Protein AF-A0A7W7WAV9-F1 (afdb_monomer)

Nearest PDB structures (foldseek):
  6t1z-assembly1_A  TM=7.928E-01  e=2.813E-09  Lactococcus lactis
  8tgk-assembly1_A  TM=7.728E-01  e=5.572E-06  Homo sapiens
  8wlm-assembly1_A  TM=7.413E-01  e=3.359E-06  Homo sapiens
  8jtc-assembly1_A  TM=5.959E-01  e=1.317E-04  Homo sapiens
  8wll-assembly1_A  TM=6.437E-01  e=3.475E-04  Homo sapiens

Radius of gyration: 28.1 Å; Cα contacts (8 Å, |Δi|>4): 725; chains: 1; bounding box: 72×77×79 Å

Foldseek 3Di:
DVVVVVVVVVVVVVVVVCVVPVDPPPVPVDPVPVLVVVVVVVVVVVVVCVVVVVVVLVVVFPDDPVVLQVVLLVLLVPQPQFPHWDDWDWDDDDQAIEIETETEGAPPDDPVRQVVSQVVSFVSSCVVRPRHDTYHYHYHHPDDPPDDPCVVCCVVQPVDDDDDDDDDDDDDRDDPLPPRQRDLVSLLVSFFQQLSLLLVLLLLLLLLPCLLVCLLVLLDVVCSVVLNVLLLVLLLVLLQVLLVVVLQDALLVQQLVLLLQLLVLLVQCLVDDDNVSNSVSSNSNSNSVNSNVLSSLLSLLVRDDDPVQLSSLLSSVLSSLLSNLSSVVVCVSCPVVHSSSSSNSSSVSSNVSSVSSVPRRDDPPPCNVVSVVVCVVPPDDDDDDPLLVLLQLLLLLQLLLVCLLVVLLQVLLVVLVHPNCVSVVLSVLLSVLLVVLSVVCCVVCPPPDLLVLLLVLLLLSLVLLLQLLQDSDNVSVSVSSSVNSSSCSSNSSSSSVVQSVPDDSVCSSVSSSSRCVSNSVSNVVQQVQLVVQCVVSVHSSSSSSNSSSVSSNVNSVSCVVVPD

pLDDT: mean 78.66, std 18.49, range [25.95, 98.25]

Solvent-accessible surface area (backbone atoms only — not comparable to full-atom values): 29575 Å² total; per-residue (Å²): 108,69,67,60,52,48,51,51,52,51,52,50,51,52,51,52,50,43,69,76,51,74,72,83,78,72,87,72,82,54,88,64,53,63,62,53,51,52,50,53,51,50,53,51,49,54,52,51,50,50,53,52,51,52,52,54,49,56,74,74,54,76,71,76,57,69,66,58,56,52,48,51,54,53,56,47,67,68,38,75,72,46,79,41,79,59,57,78,44,75,44,73,60,85,93,34,32,36,39,43,35,36,35,28,26,62,55,87,54,50,73,70,53,49,48,50,45,33,52,52,43,30,51,50,46,42,72,74,36,88,59,33,76,48,54,48,58,46,76,42,62,58,54,66,96,87,66,61,93,58,70,84,45,42,91,84,50,68,67,63,88,81,90,77,88,80,86,83,82,84,87,84,85,68,70,80,69,70,87,76,70,84,43,79,72,42,60,51,63,55,42,48,70,57,40,39,40,50,47,53,28,47,34,42,34,31,42,24,66,57,46,72,84,40,46,38,68,74,45,31,84,90,36,18,68,58,40,51,50,44,23,52,55,26,25,53,52,10,22,44,49,21,21,60,45,50,68,80,39,54,42,65,56,42,25,24,51,16,28,35,42,25,14,55,20,26,45,47,38,49,68,38,86,47,69,69,44,30,47,52,20,40,32,44,25,12,46,17,61,26,17,21,51,23,21,50,54,46,52,44,53,71,52,33,63,75,80,54,28,32,54,54,42,23,50,51,53,42,48,44,44,46,18,42,54,53,20,52,56,52,44,66,67,33,49,86,79,30,68,54,54,41,25,45,50,21,16,49,27,20,40,50,21,16,50,47,37,66,70,60,41,79,81,80,85,73,57,68,64,64,42,56,67,51,50,79,76,57,82,65,86,86,70,86,51,73,68,56,52,43,54,24,55,29,41,21,26,43,36,28,17,53,47,20,44,65,71,28,45,50,55,35,38,46,77,53,68,45,61,88,62,51,46,58,53,51,55,53,49,34,50,60,39,22,54,54,31,36,56,54,45,55,72,75,53,62,96,60,58,69,68,57,54,49,36,54,48,30,46,51,42,13,52,36,23,40,50,43,29,74,50,77,51,58,71,58,37,51,54,33,50,44,51,40,37,32,52,44,35,49,45,58,8,47,54,54,33,54,54,57,71,71,34,53,83,91,49,33,33,52,47,46,35,52,36,58,45,18,47,67,54,17,61,75,47,30,63,62,45,12,48,59,37,7,74,75,67,75,36,54,30,27,3,11,16,41,44,14,14,54,24,19,53,46,28,45,64,51,53,63,74,69,84,114

Secondary structure (DSSP, 8-state):
-HHHHHHHHHHHHHHHHHHHS----GGGS-TTHHHHHHHHHHHHHHHHHHHHHHHHHHHHS-PPPHHHHHHHHHHHHTSTTEEEEEEEEEEEETTEEEEEEEEEEETTS-HHHHHHHHHHHHHHHHHHSTTEEEEEEEEEEE-STT--TTTTSHHHH-SS-----S------PPP-TTTT--SHHHHHHTS-HHHHHHHHHHHHHHHHTTGGGGHHHHH-TTTHHHHHHHHHHHHHHHHHHHHHHHHHS-HHHHHHHHHHHHHHHHHHHHH--SHHHHHHHHHHHHHHHTTHHHHHHHHHHHH--THHHHHHHHHHHHHHHHHHHHHHHHHHHHGGG-HHHHHHHHHHHHHHHHHHHHHHSPP-TTHHHHHHHHHTT--S-----HHHHHHHHHHHHHHHHHHHHHHHHHHHHHHTT--THHHHHHHHHHHHHHHHHHHHHHHHSTT--HHHHHHHHHHHHHHHHHHHHH---HHHHHHHHHHHHHHHHHHHHHHHHHHHHHS-TTTHHHHHHHHTHHHHHHHHHHHHHHHHHHHHHSSHHHHHHHHHHHHHHHHHHHHGGG--

Organism: NCBI:txid47479

InterPro domains:
  IPR011701 Major facilitator superfamily [PF07690] (207-482)
  IPR027469 Cation efflux transmembrane domain superfamily [SSF161111] (2-62)
  IPR027470 Cation efflux protein, cytoplasmic domain [PF16916] (68-141)
  IPR036259 MFS transporter superfamily [G3DSA:1.20.1250.20] (192-560)
  IPR036259 MFS transporter superfamily [SSF103473] (196-558)
  IPR036837 Cation efflux protein, cytoplasmic domain superfamily [G3DSA:3.30.70.1350] (60-142)
  IPR036837 Cation efflux protein, cytoplasmic domain superfamily [SSF160240] (63-142)
  IPR050171 Major Facilitator Superfamily (MFS) Transporters [PTHR23517] (191-560)

Structure (mmCIF, N/CA/C/O backbone):
data_AF-A0A7W7WAV9-F1
#
_entry.id   AF-A0A7W7WAV9-F1
#
loop_
_atom_site.group_PDB
_atom_site.id
_atom_site.type_symbol
_atom_site.label_atom_id
_atom_site.label_alt_id
_atom_site.label_comp_id
_atom_site.label_asym_id
_atom_site.label_entity_id
_atom_site.label_seq_id
_atom_site.pdbx_PDB_ins_code
_atom_site.Cartn_x
_atom_site.Cartn_y
_atom_site.Cartn_z
_atom_site.occupancy
_atom_site.B_iso_or_equiv
_atom_site.auth_seq_id
_atom_site.auth_comp_id
_atom_site.auth_asym_id
_atom_site.auth_atom_id
_atom_site.pdbx_PDB_model_num
ATOM 1 N N . MET A 1 1 ? -7.811 46.757 0.619 1.00 38.78 1 MET A N 1
ATOM 2 C CA . MET A 1 1 ? -7.126 45.508 1.030 1.00 38.78 1 MET A CA 1
ATOM 3 C C . MET A 1 1 ? -7.208 45.227 2.530 1.00 38.78 1 MET A C 1
ATOM 5 O O . MET A 1 1 ? -7.536 44.101 2.868 1.00 38.78 1 MET A O 1
ATOM 9 N N . LEU A 1 2 ? -7.013 46.210 3.420 1.00 33.97 2 LEU A N 1
ATOM 10 C CA . LEU A 1 2 ? -7.151 46.025 4.880 1.00 33.97 2 LEU A CA 1
ATOM 11 C C . LEU A 1 2 ? -8.542 45.544 5.336 1.00 33.97 2 LEU A C 1
ATOM 13 O O . LEU A 1 2 ? -8.625 44.689 6.205 1.00 33.97 2 LEU A O 1
ATOM 17 N N . ILE A 1 3 ? -9.623 46.016 4.704 1.00 41.19 3 ILE A N 1
ATOM 18 C CA . ILE A 1 3 ? -10.993 45.566 5.018 1.00 41.19 3 ILE A CA 1
ATOM 19 C C . ILE A 1 3 ? -11.197 44.094 4.621 1.00 41.19 3 ILE A C 1
ATOM 21 O O . ILE A 1 3 ? -11.732 43.321 5.399 1.00 41.19 3 ILE A O 1
ATOM 25 N N . ILE A 1 4 ? -10.687 43.675 3.458 1.00 43.66 4 ILE A N 1
ATOM 26 C CA . ILE A 1 4 ? -10.779 42.284 2.978 1.00 43.66 4 ILE A CA 1
ATOM 27 C C . ILE A 1 4 ? -9.940 41.347 3.862 1.00 43.66 4 ILE A C 1
ATOM 29 O O . ILE A 1 4 ? -10.407 40.276 4.239 1.00 43.66 4 ILE A O 1
ATOM 33 N N . ALA A 1 5 ? -8.729 41.767 4.244 1.00 42.12 5 ALA A N 1
ATOM 34 C CA . ALA A 1 5 ? -7.877 41.018 5.169 1.00 42.12 5 ALA A CA 1
ATOM 35 C C . ALA A 1 5 ? -8.492 40.929 6.579 1.00 42.12 5 ALA A C 1
ATOM 37 O O . ALA A 1 5 ? -8.454 39.868 7.198 1.00 42.12 5 ALA A O 1
ATOM 38 N N . GLY A 1 6 ? -9.119 42.009 7.056 1.00 42.19 6 GLY A N 1
ATOM 39 C CA . GLY A 1 6 ? -9.845 42.040 8.327 1.00 42.19 6 GLY A CA 1
ATOM 40 C C . GLY A 1 6 ? -11.078 41.134 8.326 1.00 42.19 6 GLY A C 1
ATOM 41 O O . GLY A 1 6 ? -11.268 40.361 9.262 1.00 42.19 6 GLY A O 1
ATOM 42 N N . SER A 1 7 ? -11.870 41.147 7.250 1.00 42.44 7 SER A N 1
ATOM 43 C CA . SER A 1 7 ? -13.024 40.254 7.091 1.00 42.44 7 SER A CA 1
ATOM 44 C C . SER A 1 7 ? -12.612 38.783 6.996 1.00 42.44 7 SER A C 1
ATOM 46 O O . SER A 1 7 ? -13.273 37.934 7.587 1.00 42.44 7 SER A O 1
ATOM 48 N N . ALA A 1 8 ? -11.502 38.471 6.319 1.00 42.56 8 ALA A N 1
ATOM 49 C CA . ALA A 1 8 ? -10.971 37.109 6.238 1.00 42.56 8 ALA A CA 1
ATOM 50 C C . ALA A 1 8 ? -10.428 36.609 7.590 1.00 42.56 8 ALA A C 1
ATOM 52 O O . ALA A 1 8 ? -10.680 35.464 7.965 1.00 42.56 8 ALA A O 1
ATOM 53 N N . ALA A 1 9 ? -9.741 37.468 8.351 1.00 48.56 9 ALA A N 1
ATOM 54 C CA . ALA A 1 9 ? -9.260 37.140 9.694 1.00 48.56 9 ALA A CA 1
ATOM 55 C C . ALA A 1 9 ? -10.417 36.935 10.684 1.00 48.56 9 ALA A C 1
ATOM 57 O O . ALA A 1 9 ? -10.393 35.991 11.473 1.00 48.56 9 ALA A O 1
ATOM 58 N N . PHE A 1 10 ? -11.461 37.765 10.601 1.00 54.31 10 PHE A N 1
ATOM 59 C CA . PHE A 1 10 ? -12.664 37.625 11.421 1.00 54.31 10 PHE A CA 1
ATOM 60 C C . PHE A 1 10 ? -13.456 36.356 11.071 1.00 54.31 10 PHE A C 1
ATOM 62 O O . PHE A 1 10 ? -13.859 35.617 11.967 1.00 54.31 10 PHE A O 1
ATOM 69 N N . ALA A 1 11 ? -13.608 36.045 9.779 1.00 45.91 11 ALA A N 1
ATOM 70 C CA . ALA A 1 11 ? -14.247 34.810 9.326 1.00 45.91 11 ALA A CA 1
ATOM 71 C C . ALA A 1 11 ? -13.463 33.558 9.758 1.00 45.91 11 ALA A C 1
ATOM 73 O O . ALA A 1 11 ? -14.065 32.576 10.187 1.00 45.91 11 ALA A O 1
ATOM 74 N N . GLY A 1 12 ? -12.126 33.602 9.704 1.00 46.25 12 GLY A N 1
ATOM 75 C CA . GLY A 1 12 ? -11.264 32.533 10.214 1.00 46.25 12 GLY A CA 1
ATOM 76 C C . GLY A 1 12 ? -11.368 32.363 11.732 1.00 46.25 12 GLY A C 1
ATOM 77 O O . GLY A 1 12 ? -11.463 31.237 12.218 1.00 46.25 12 GLY A O 1
ATOM 78 N N . TYR A 1 13 ? -11.420 33.468 12.479 1.00 59.03 13 TYR A N 1
ATOM 79 C CA . TYR A 1 13 ? -11.606 33.451 13.931 1.00 59.03 13 TYR A CA 1
ATOM 80 C C . TYR A 1 13 ? -12.962 32.849 14.333 1.00 59.03 13 TYR A C 1
ATOM 82 O O . TYR A 1 13 ? -13.012 31.969 15.191 1.00 59.03 13 TYR A O 1
ATOM 90 N N . GLU A 1 14 ? -14.051 33.248 13.671 1.00 54.53 14 GLU A N 1
ATOM 91 C CA . GLU A 1 14 ? -15.389 32.689 13.911 1.00 54.53 14 GLU A CA 1
ATOM 92 C C . GLU A 1 14 ? -15.497 31.216 13.489 1.00 54.53 14 GLU A C 1
ATOM 94 O O . GLU A 1 14 ? -16.123 30.422 14.191 1.00 54.53 14 GLU A O 1
ATOM 99 N N . ALA A 1 15 ? -14.833 30.806 12.403 1.00 47.66 15 ALA A N 1
ATOM 100 C CA . ALA A 1 15 ? -14.777 29.402 11.992 1.00 47.66 15 ALA A CA 1
ATOM 101 C C . ALA A 1 15 ? -14.066 28.525 13.037 1.00 47.66 15 ALA A C 1
ATOM 103 O O . ALA A 1 15 ? -14.571 27.462 13.395 1.00 47.66 15 ALA A O 1
ATOM 104 N N . VAL A 1 16 ? -12.938 28.992 13.586 1.00 55.81 16 VAL A N 1
ATOM 105 C CA . VAL A 1 16 ? -12.216 28.300 14.667 1.00 55.81 16 VAL A CA 1
ATOM 106 C C . VAL A 1 16 ? -13.058 28.257 15.943 1.00 55.81 16 VAL A C 1
ATOM 108 O O . VAL A 1 16 ? -13.141 27.219 16.593 1.00 55.81 16 VAL A O 1
ATOM 111 N N . LYS A 1 17 ? -13.747 29.350 16.280 1.00 53.09 17 LYS A N 1
ATOM 112 C CA . LYS A 1 17 ? -14.622 29.420 17.457 1.00 53.09 17 LYS A CA 1
ATOM 113 C C . LYS A 1 17 ? -15.818 28.465 17.358 1.00 53.09 17 LYS A C 1
ATOM 115 O O . LYS A 1 17 ? -16.149 27.821 18.350 1.00 53.09 17 LYS A O 1
ATOM 120 N N . ARG A 1 18 ? -16.418 28.315 16.171 1.00 56.84 18 ARG A N 1
ATOM 121 C CA . ARG A 1 18 ? -17.490 27.335 15.896 1.00 56.84 18 ARG A CA 1
ATOM 122 C C . ARG A 1 18 ? -16.994 25.891 15.883 1.00 56.84 18 ARG A C 1
ATOM 124 O O . ARG A 1 18 ? -17.749 24.993 16.229 1.00 56.84 18 ARG A O 1
ATOM 131 N N . LEU A 1 19 ? -15.728 25.673 15.529 1.00 53.00 19 LEU A N 1
ATOM 132 C CA . LEU A 1 19 ? -15.081 24.364 15.633 1.00 53.00 19 LEU A CA 1
ATOM 133 C C . LEU A 1 19 ? -14.821 23.969 17.100 1.00 53.00 19 LEU A C 1
ATOM 135 O O . LEU A 1 19 ? -14.885 22.793 17.442 1.00 53.00 19 LEU A O 1
ATOM 139 N N . ILE A 1 20 ? -14.517 24.953 17.956 1.00 62.09 20 ILE A N 1
ATOM 140 C CA . ILE A 1 20 ? -14.250 24.761 19.392 1.00 62.09 20 ILE A CA 1
ATOM 141 C C . ILE A 1 20 ? -15.554 24.612 20.192 1.00 62.09 20 ILE A C 1
ATOM 143 O O . ILE A 1 20 ? -15.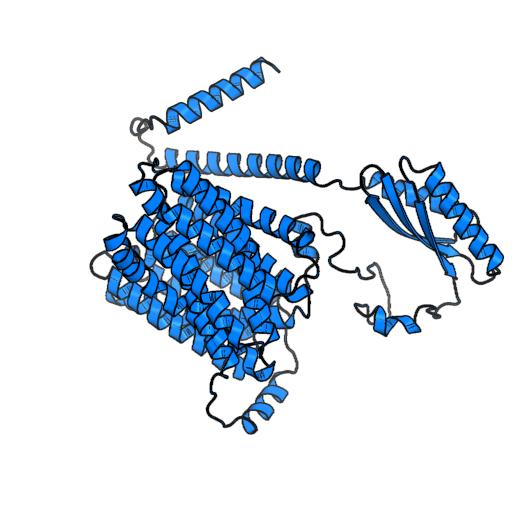597 23.817 21.125 1.00 62.09 20 ILE A O 1
ATOM 147 N N . ASN A 1 21 ? -16.611 25.338 19.816 1.00 50.09 21 ASN A N 1
ATOM 148 C CA . ASN A 1 21 ? -17.954 25.225 20.387 1.00 50.09 21 ASN A CA 1
ATOM 149 C C . ASN A 1 21 ? -18.964 24.891 19.277 1.00 50.09 21 ASN A C 1
ATOM 151 O O . ASN A 1 21 ? -19.599 25.815 18.751 1.00 50.09 21 ASN A O 1
ATOM 155 N N . PRO A 1 22 ? -19.122 23.607 18.904 1.00 53.12 22 PRO A N 1
ATOM 156 C CA . PRO A 1 22 ? -20.165 23.209 17.970 1.00 53.12 22 PRO A CA 1
ATOM 157 C C . PRO A 1 22 ? -21.526 23.559 18.581 1.00 53.12 22 PRO A C 1
ATOM 159 O O . PRO A 1 22 ? -21.907 23.054 19.633 1.00 53.12 22 PRO A O 1
ATOM 162 N N . GLN A 1 23 ? -22.228 24.496 17.951 1.00 53.12 23 GLN A N 1
ATOM 163 C CA . GLN A 1 23 ? -23.602 24.836 18.298 1.00 53.12 23 GLN A CA 1
ATOM 164 C C . GLN A 1 23 ? -24.506 23.907 17.491 1.00 53.12 23 GLN A C 1
ATOM 166 O O . GLN A 1 23 ? -24.439 23.917 16.262 1.00 53.12 23 GLN A O 1
ATOM 171 N N . ASP A 1 24 ? -25.345 23.121 18.162 1.00 44.88 24 ASP A N 1
ATOM 172 C CA . ASP A 1 24 ? -26.367 22.314 17.499 1.00 44.88 24 ASP A CA 1
ATOM 173 C C . ASP A 1 24 ? -27.338 23.234 16.744 1.00 44.88 24 ASP A C 1
ATOM 175 O O . ASP A 1 24 ? -28.211 23.874 17.333 1.00 44.88 24 ASP A O 1
ATOM 179 N N . VAL A 1 25 ? -27.235 23.284 15.413 1.00 51.50 25 VAL A N 1
ATOM 180 C CA . VAL A 1 25 ? -28.212 23.969 14.545 1.00 51.50 25 VAL A CA 1
ATOM 181 C C . VAL A 1 25 ? -29.447 23.075 14.349 1.00 51.50 25 VAL A C 1
ATOM 183 O O . VAL A 1 25 ? -29.983 22.927 13.254 1.00 51.50 25 VAL A O 1
ATOM 186 N N . GLN A 1 26 ? -29.935 22.462 15.431 1.00 47.53 26 GLN A N 1
ATOM 187 C CA . GLN A 1 26 ? -31.201 21.720 15.431 1.00 47.53 26 GLN A CA 1
ATOM 188 C C . GLN A 1 26 ? -32.421 22.662 15.397 1.00 47.53 26 GLN A C 1
ATOM 190 O O . GLN A 1 26 ? -33.546 22.218 15.186 1.00 47.53 26 GLN A O 1
ATOM 195 N N . ALA A 1 27 ? -32.215 23.977 15.525 1.00 47.94 27 ALA A N 1
ATOM 196 C CA . ALA A 1 27 ? -33.287 24.967 15.609 1.00 47.94 27 ALA A CA 1
ATOM 197 C C . ALA A 1 27 ? -33.973 25.329 14.269 1.00 47.94 27 ALA A C 1
ATOM 199 O O . ALA A 1 27 ? -34.909 26.123 14.279 1.00 47.94 27 ALA A O 1
ATOM 200 N N . LEU A 1 28 ? -33.543 24.783 13.121 1.00 49.91 28 LEU A N 1
ATOM 201 C CA . LEU A 1 28 ? -34.059 25.172 11.790 1.00 49.91 28 LEU A CA 1
ATOM 202 C C . LEU A 1 28 ? -34.758 24.052 10.996 1.00 49.91 28 LEU A C 1
ATOM 204 O O . LEU A 1 28 ? -35.164 24.280 9.861 1.00 49.91 28 LEU A O 1
ATOM 208 N N . GLY A 1 29 ? -34.934 22.853 11.565 1.00 52.81 29 GLY A N 1
ATOM 209 C CA . GLY A 1 29 ? -35.789 21.806 10.979 1.00 52.81 29 GLY A CA 1
ATOM 210 C C . GLY A 1 29 ? -35.298 21.161 9.670 1.00 52.81 29 GLY A C 1
ATOM 211 O O . GLY A 1 29 ? -36.017 20.350 9.094 1.00 52.81 29 GLY A O 1
ATOM 212 N N . PHE A 1 30 ? -34.082 21.470 9.206 1.00 54.66 30 PHE A N 1
ATOM 213 C CA . PHE A 1 30 ? -33.479 20.885 8.001 1.00 54.66 30 PHE A CA 1
ATOM 214 C C . PHE A 1 30 ? -32.274 19.989 8.350 1.00 54.66 30 PHE A C 1
ATOM 216 O O . PHE A 1 30 ? -31.134 20.452 8.300 1.00 54.66 30 PHE A O 1
ATOM 223 N N . PRO A 1 31 ? -32.479 18.691 8.650 1.00 57.19 31 PRO A N 1
ATOM 224 C CA . PRO A 1 31 ? -31.404 17.772 9.056 1.00 57.19 31 PRO A CA 1
ATOM 225 C C . PRO A 1 31 ? -30.333 17.524 7.973 1.00 57.19 31 PRO A C 1
ATOM 227 O O . PRO A 1 31 ? -29.242 17.058 8.281 1.00 57.19 31 PRO A O 1
ATOM 230 N N . LEU A 1 32 ? -30.614 17.857 6.707 1.00 51.06 32 LEU A N 1
ATOM 231 C CA . LEU A 1 32 ? -29.668 17.744 5.587 1.00 51.06 32 LEU A CA 1
ATOM 232 C C . LEU A 1 32 ? -28.827 19.009 5.347 1.00 51.06 32 LEU A C 1
ATOM 234 O O . LEU A 1 32 ? -27.879 18.957 4.566 1.00 51.06 32 LEU A O 1
ATOM 238 N N . ALA A 1 33 ? -29.140 20.139 5.990 1.00 52.72 33 ALA A N 1
ATOM 239 C CA . ALA A 1 33 ? -28.425 21.393 5.745 1.00 52.72 33 ALA A CA 1
ATOM 240 C C . ALA A 1 33 ? -26.965 21.331 6.222 1.00 52.72 33 ALA A C 1
ATOM 242 O O . ALA A 1 33 ? -26.066 21.775 5.510 1.00 52.72 33 ALA A O 1
ATOM 243 N N . ASP A 1 34 ? -26.724 20.728 7.385 1.00 47.78 34 ASP A N 1
ATOM 244 C CA . ASP A 1 34 ? -25.397 20.667 8.002 1.00 47.78 34 ASP A CA 1
ATOM 245 C C . ASP A 1 34 ? -24.397 19.796 7.198 1.00 47.78 34 ASP A C 1
ATOM 247 O O . ASP A 1 34 ? -23.317 20.288 6.851 1.00 47.78 34 ASP A O 1
ATOM 251 N N . PRO A 1 35 ? -24.763 18.585 6.717 1.00 50.62 35 PRO A N 1
ATOM 252 C CA . PRO A 1 35 ? -23.911 17.809 5.808 1.00 50.62 35 PRO A CA 1
ATOM 253 C C . PRO A 1 35 ? -23.626 18.499 4.465 1.00 50.62 35 PRO A C 1
ATOM 255 O O . PRO A 1 35 ? -22.515 18.398 3.941 1.00 50.62 35 PRO A O 1
ATOM 258 N N . ILE A 1 36 ? -24.606 19.209 3.891 1.00 61.38 36 ILE A N 1
ATOM 259 C CA . ILE A 1 36 ? -24.444 19.910 2.604 1.00 61.38 36 ILE A CA 1
ATOM 260 C C . ILE A 1 36 ? -23.464 21.075 2.750 1.00 61.38 36 ILE A C 1
ATOM 262 O O . ILE A 1 36 ? -22.580 21.259 1.911 1.00 61.38 36 ILE A O 1
ATOM 266 N N . VAL A 1 37 ? -23.587 21.846 3.831 1.00 62.59 37 VAL A N 1
ATOM 267 C CA . VAL A 1 37 ? -22.666 22.948 4.127 1.00 62.59 37 VAL A CA 1
ATOM 268 C C . VAL A 1 37 ? -21.261 22.410 4.411 1.00 62.59 37 VAL A C 1
ATOM 270 O O . VAL A 1 37 ? -20.293 22.937 3.862 1.00 62.59 37 VAL A O 1
ATOM 273 N N . GLY A 1 38 ? -21.138 21.310 5.161 1.00 49.78 38 GLY A N 1
ATOM 274 C CA . GLY A 1 38 ? -19.863 20.617 5.371 1.00 49.78 38 GLY A CA 1
ATOM 275 C C . GLY A 1 38 ? -19.207 20.145 4.065 1.00 49.78 38 GLY A C 1
ATOM 276 O O . GLY A 1 38 ? -17.996 20.315 3.881 1.00 49.78 38 GLY A O 1
ATOM 277 N N . LEU A 1 39 ? -19.996 19.630 3.114 1.00 54.03 39 LEU A N 1
ATOM 278 C CA . LEU A 1 39 ? -19.521 19.229 1.785 1.00 54.03 39 LEU A CA 1
ATOM 279 C C . LEU A 1 39 ? -19.027 20.432 0.971 1.00 54.03 39 LEU A C 1
ATOM 281 O O . LEU A 1 39 ? -17.943 20.381 0.389 1.00 54.03 39 LEU A O 1
ATOM 285 N N . LEU A 1 40 ? -19.793 21.524 0.956 1.00 57.16 40 LEU A N 1
ATOM 286 C CA . LEU A 1 40 ? -19.425 22.752 0.249 1.00 57.16 40 LEU A CA 1
ATOM 287 C C . LEU A 1 40 ? -18.136 23.364 0.809 1.00 57.16 40 LEU A C 1
ATOM 289 O O . LEU A 1 40 ? -17.253 23.745 0.039 1.00 57.16 40 LEU A O 1
ATOM 293 N N . ILE A 1 41 ? -17.991 23.394 2.137 1.00 60.41 41 ILE A N 1
ATOM 294 C CA . ILE A 1 41 ? -16.774 23.869 2.806 1.00 60.41 41 ILE A CA 1
ATOM 295 C C . ILE A 1 41 ? -15.589 22.956 2.475 1.00 60.41 41 ILE A C 1
ATOM 297 O O . ILE A 1 41 ? -14.515 23.451 2.142 1.00 60.41 41 ILE A O 1
ATOM 301 N N . THR A 1 42 ? -15.776 21.634 2.490 1.00 52.78 42 THR A N 1
ATOM 302 C CA . THR A 1 42 ? -14.721 20.670 2.131 1.00 52.78 42 THR A CA 1
ATOM 303 C C . THR A 1 42 ? -14.244 20.875 0.691 1.00 52.78 42 THR A C 1
ATOM 305 O O . THR A 1 42 ? -13.039 20.942 0.445 1.00 52.78 42 THR A O 1
ATOM 308 N N . VAL A 1 43 ? -15.166 21.040 -0.265 1.00 60.66 43 VAL A N 1
ATOM 309 C CA . VAL A 1 43 ? -14.825 21.339 -1.665 1.00 60.66 43 VAL A CA 1
ATOM 310 C C . VAL A 1 43 ? -14.063 22.663 -1.767 1.00 60.66 43 VAL A C 1
ATOM 312 O O . VAL A 1 43 ? -13.023 22.715 -2.425 1.00 60.66 43 VAL A O 1
ATOM 315 N N . ALA A 1 44 ? -14.518 23.709 -1.075 1.00 57.00 44 ALA A N 1
ATOM 316 C CA . ALA A 1 44 ? -13.842 25.004 -1.058 1.00 57.00 44 ALA A CA 1
ATOM 317 C C . ALA A 1 44 ? -12.414 24.910 -0.486 1.00 57.00 44 ALA A C 1
ATOM 319 O O . ALA A 1 44 ? -11.476 25.426 -1.095 1.00 57.00 44 ALA A O 1
ATOM 320 N N . ILE A 1 45 ? -12.226 24.191 0.627 1.00 58.56 45 ILE A N 1
ATOM 321 C CA . ILE A 1 45 ? -10.906 23.952 1.227 1.00 58.56 45 ILE A CA 1
ATOM 322 C C . ILE A 1 45 ? -10.002 23.206 0.244 1.00 58.56 45 ILE A C 1
ATOM 324 O O . ILE A 1 45 ? -8.858 23.610 0.068 1.00 58.56 45 ILE A O 1
ATOM 328 N N . LEU A 1 46 ? -10.491 22.167 -0.440 1.00 57.16 46 LEU A N 1
ATOM 329 C CA . LEU A 1 46 ? -9.692 21.417 -1.418 1.00 57.16 46 LEU A CA 1
ATOM 330 C C . LEU A 1 46 ? -9.237 22.281 -2.603 1.00 57.16 46 LEU A C 1
ATOM 332 O O . LEU A 1 46 ? -8.106 22.122 -3.066 1.00 57.16 46 LEU A O 1
ATOM 336 N N . PHE A 1 47 ? -10.078 23.204 -3.078 1.00 61.38 47 PHE A N 1
ATOM 337 C CA . PHE A 1 47 ? -9.691 24.163 -4.117 1.00 61.38 47 PHE A CA 1
ATOM 338 C C . PHE A 1 47 ? -8.602 25.123 -3.628 1.00 61.38 47 PHE A C 1
ATOM 340 O O . PHE A 1 47 ? -7.566 25.251 -4.277 1.00 61.38 47 PHE A O 1
ATOM 347 N N . VAL A 1 48 ? -8.781 25.714 -2.445 1.00 59.34 48 VAL A N 1
ATOM 348 C CA . VAL A 1 48 ? -7.785 26.622 -1.852 1.00 59.34 48 VAL A CA 1
ATOM 349 C C . VAL A 1 48 ? -6.468 25.894 -1.572 1.00 59.34 48 VAL A C 1
ATOM 351 O O . VAL A 1 48 ? -5.395 26.415 -1.875 1.00 59.34 48 VAL A O 1
ATOM 354 N N . LEU A 1 49 ? -6.526 24.663 -1.054 1.00 51.28 49 LEU A N 1
ATOM 355 C CA . LEU A 1 49 ? -5.342 23.850 -0.779 1.00 51.28 49 LEU A CA 1
ATOM 356 C C . LEU A 1 49 ? -4.604 23.491 -2.071 1.00 51.28 49 LEU A C 1
ATOM 358 O O . LEU A 1 49 ? -3.377 23.518 -2.103 1.00 51.28 49 LEU A O 1
ATOM 362 N N . ARG A 1 50 ? -5.340 23.177 -3.145 1.00 54.00 50 ARG A N 1
ATOM 363 C CA . ARG A 1 50 ? -4.774 22.910 -4.473 1.00 54.00 50 ARG A CA 1
ATOM 364 C C . ARG A 1 50 ? -4.011 24.119 -5.005 1.00 54.00 50 ARG A C 1
ATOM 366 O O . ARG A 1 50 ? -2.917 23.939 -5.544 1.00 54.00 50 ARG A O 1
ATOM 373 N N . ASP A 1 51 ? -4.573 25.314 -4.872 1.00 49.78 51 ASP A N 1
ATOM 374 C CA . ASP A 1 51 ? -3.961 26.537 -5.391 1.00 49.78 51 ASP A CA 1
ATOM 375 C C . ASP A 1 51 ? -2.758 26.967 -4.540 1.00 49.78 51 ASP A C 1
ATOM 377 O O . ASP A 1 51 ? -1.679 27.205 -5.086 1.00 49.78 51 ASP A O 1
ATOM 381 N N . ALA A 1 52 ? -2.879 26.919 -3.209 1.00 43.53 52 ALA A N 1
ATOM 382 C CA . ALA A 1 52 ? -1.773 27.188 -2.289 1.00 43.53 52 ALA A CA 1
ATOM 383 C C . ALA A 1 52 ? -0.625 26.177 -2.451 1.00 43.53 52 ALA A C 1
ATOM 385 O O . ALA A 1 52 ? 0.545 26.560 -2.522 1.00 43.53 52 ALA A O 1
ATOM 386 N N . ALA A 1 53 ? -0.943 24.883 -2.579 1.00 45.41 53 ALA A N 1
ATOM 387 C CA . ALA A 1 53 ? 0.052 23.848 -2.836 1.00 45.41 53 ALA A CA 1
ATOM 388 C C . ALA A 1 53 ? 0.743 24.069 -4.181 1.00 45.41 53 ALA A C 1
ATOM 390 O O . ALA A 1 53 ? 1.958 23.934 -4.253 1.00 45.41 53 ALA A O 1
ATOM 391 N N . ARG A 1 54 ? 0.009 24.451 -5.235 1.00 51.97 54 ARG A N 1
ATOM 392 C CA . ARG A 1 54 ? 0.582 24.756 -6.555 1.00 51.97 54 ARG A CA 1
ATOM 393 C C . ARG A 1 54 ? 1.525 25.961 -6.509 1.00 51.97 54 ARG A C 1
ATOM 395 O O . ARG A 1 54 ? 2.580 25.916 -7.138 1.00 51.97 54 ARG A O 1
ATOM 402 N N . GLU A 1 55 ? 1.176 27.006 -5.768 1.00 44.44 55 GLU A N 1
ATOM 403 C CA . GLU A 1 55 ? 1.990 28.219 -5.667 1.00 44.44 55 GLU A CA 1
ATOM 404 C C . GLU A 1 55 ? 3.275 27.998 -4.855 1.00 44.44 55 GLU A C 1
ATOM 406 O O . GLU A 1 55 ? 4.367 28.351 -5.306 1.00 44.44 55 GLU A O 1
ATOM 411 N N . ILE A 1 56 ? 3.170 27.333 -3.701 1.00 47.16 56 ILE A N 1
ATOM 412 C CA . ILE A 1 56 ? 4.326 26.922 -2.888 1.00 47.16 56 ILE A CA 1
ATOM 413 C C . ILE A 1 56 ? 5.214 25.958 -3.686 1.00 47.16 56 ILE A C 1
ATOM 415 O O . ILE A 1 56 ? 6.440 26.069 -3.669 1.00 47.16 56 ILE A O 1
ATOM 419 N N . TYR A 1 57 ? 4.593 25.063 -4.457 1.00 41.16 57 TYR A N 1
ATOM 420 C CA . TYR A 1 57 ? 5.274 24.131 -5.344 1.00 41.16 57 TYR A CA 1
ATOM 421 C C . TYR A 1 57 ? 6.066 24.846 -6.447 1.00 41.16 57 TYR A C 1
ATOM 423 O O . TYR A 1 57 ? 7.206 24.482 -6.694 1.00 41.16 57 TYR A O 1
ATOM 431 N N . HIS A 1 58 ? 5.525 25.886 -7.086 1.00 49.31 58 HIS A N 1
ATOM 432 C CA . HIS A 1 58 ? 6.264 26.653 -8.102 1.00 49.31 58 HIS A CA 1
ATOM 433 C C . HIS A 1 58 ? 7.414 27.471 -7.509 1.00 49.31 58 HIS A C 1
ATOM 435 O O . HIS A 1 58 ? 8.483 27.539 -8.111 1.00 49.31 58 HIS A O 1
ATOM 441 N N . ARG A 1 59 ? 7.230 28.030 -6.308 1.00 47.38 59 ARG A N 1
ATOM 442 C CA . ARG A 1 59 ? 8.266 28.812 -5.613 1.00 47.38 59 ARG A CA 1
ATOM 443 C C . ARG A 1 59 ? 9.427 27.957 -5.092 1.00 47.38 59 ARG A C 1
ATOM 445 O O . ARG A 1 59 ? 10.533 28.465 -4.976 1.00 47.38 59 ARG A O 1
ATOM 452 N N . LEU A 1 60 ? 9.194 26.675 -4.806 1.00 48.22 60 LEU A N 1
ATOM 453 C CA . LEU A 1 60 ? 10.230 25.733 -4.358 1.00 48.22 60 LEU A CA 1
ATOM 454 C C . LEU A 1 60 ? 10.994 25.047 -5.506 1.00 48.22 60 LEU A C 1
ATOM 456 O O . LEU A 1 60 ? 11.972 24.351 -5.237 1.00 48.22 60 LEU A O 1
ATOM 460 N N . MET A 1 61 ? 10.546 25.179 -6.760 1.00 42.31 61 MET A N 1
ATOM 461 C CA . MET A 1 61 ? 10.948 24.273 -7.847 1.00 42.31 61 MET A CA 1
ATOM 462 C C . MET A 1 61 ? 11.871 24.843 -8.930 1.00 42.31 61 MET A C 1
ATOM 464 O O . MET A 1 61 ? 12.181 24.079 -9.839 1.00 42.31 61 MET A O 1
ATOM 468 N N . ASP A 1 62 ? 12.341 26.096 -8.855 1.00 56.50 62 ASP A N 1
ATOM 469 C CA . ASP A 1 62 ? 13.325 26.672 -9.805 1.00 56.50 62 ASP A CA 1
ATOM 470 C C . ASP A 1 62 ? 13.089 26.249 -11.275 1.00 56.50 62 ASP A C 1
ATOM 472 O O . ASP A 1 62 ? 13.985 25.780 -11.981 1.00 56.50 62 ASP A O 1
ATOM 476 N N . ALA A 1 63 ? 11.847 26.350 -11.754 1.00 56.03 63 ALA A N 1
ATOM 477 C CA . ALA A 1 63 ? 11.552 26.065 -13.152 1.00 56.03 63 ALA A CA 1
ATOM 478 C C . ALA A 1 63 ? 12.216 27.139 -14.034 1.00 56.03 63 ALA A C 1
ATOM 480 O O . ALA A 1 63 ? 12.018 28.335 -13.816 1.00 56.03 63 ALA A O 1
ATOM 481 N N . VAL A 1 64 ? 13.011 26.729 -15.030 1.00 65.56 64 VAL A N 1
ATOM 482 C CA . VAL A 1 64 ? 13.505 27.652 -16.065 1.00 65.56 64 VAL A CA 1
ATOM 483 C C . VAL A 1 64 ? 12.293 28.175 -16.837 1.00 65.56 64 VAL A C 1
ATOM 485 O O . VAL A 1 64 ? 11.510 27.379 -17.354 1.00 65.56 64 VAL A O 1
ATOM 488 N N . ASP A 1 65 ? 12.119 29.499 -16.889 1.00 70.19 65 ASP A N 1
ATOM 489 C CA . ASP A 1 65 ? 11.001 30.139 -17.590 1.00 70.19 65 ASP A CA 1
ATOM 490 C C . ASP A 1 65 ? 10.960 29.663 -19.059 1.00 70.19 65 ASP A C 1
ATOM 492 O O . ASP A 1 65 ? 11.963 29.810 -19.767 1.00 70.19 65 ASP A O 1
ATOM 496 N N . PRO A 1 66 ? 9.831 29.113 -19.555 1.00 70.75 66 PRO A N 1
ATOM 497 C CA . PRO A 1 66 ? 9.676 28.711 -20.954 1.00 70.75 66 PRO A CA 1
ATOM 498 C C . PRO A 1 66 ? 10.040 29.808 -21.962 1.00 70.75 66 PRO A C 1
ATOM 500 O O . PRO A 1 66 ? 10.473 29.501 -23.074 1.00 70.75 66 PRO A O 1
ATOM 503 N N . LYS A 1 67 ? 9.918 31.085 -21.575 1.00 76.81 67 LYS A N 1
ATOM 504 C CA . LYS A 1 67 ? 10.341 32.224 -22.399 1.00 76.81 67 LYS A CA 1
ATOM 505 C C . LYS A 1 67 ? 11.848 32.232 -22.656 1.00 76.81 67 LYS A C 1
ATOM 507 O O . LYS A 1 67 ? 12.249 32.557 -23.766 1.00 76.81 67 LYS A O 1
ATOM 512 N N . LEU A 1 68 ? 12.669 31.813 -21.689 1.00 80.81 68 LEU A N 1
ATOM 513 C CA . LEU A 1 68 ? 14.124 31.711 -21.856 1.00 80.81 68 LEU A CA 1
ATOM 514 C C . LEU A 1 68 ? 14.499 30.583 -22.825 1.00 80.81 68 LEU A C 1
ATOM 516 O O . LEU A 1 68 ? 15.412 30.745 -23.626 1.00 80.81 68 LEU A O 1
ATOM 520 N N . VAL A 1 69 ? 13.769 29.461 -22.806 1.00 83.19 69 VAL A N 1
ATOM 521 C CA . VAL A 1 69 ? 13.982 28.361 -23.768 1.00 83.19 69 VAL A CA 1
ATOM 522 C C . VAL A 1 69 ? 13.619 28.809 -25.187 1.00 83.19 69 VAL A C 1
ATOM 524 O O . VAL A 1 69 ? 14.371 28.557 -26.126 1.00 83.19 69 VAL A O 1
ATOM 527 N N . ALA A 1 70 ? 12.498 29.519 -25.342 1.00 81.75 70 ALA A N 1
ATOM 528 C CA . ALA A 1 70 ? 12.090 30.082 -26.629 1.00 81.75 70 ALA A CA 1
ATOM 529 C C . ALA A 1 70 ? 13.080 31.144 -27.137 1.00 81.75 70 ALA A C 1
ATOM 531 O O . ALA A 1 70 ? 13.418 31.155 -28.319 1.00 81.75 70 ALA A O 1
ATOM 532 N N . GLN A 1 71 ? 13.586 31.996 -26.242 1.00 86.69 71 GLN A N 1
ATOM 533 C CA . GLN A 1 71 ? 14.590 33.009 -26.561 1.00 86.69 71 GLN A CA 1
ATOM 534 C C . GLN A 1 71 ? 15.912 32.376 -27.014 1.00 86.69 71 GLN A C 1
ATOM 536 O O . GLN A 1 71 ? 16.456 32.795 -28.030 1.00 86.69 71 GLN A O 1
ATOM 541 N N . ALA A 1 72 ? 16.385 31.327 -26.330 1.00 88.50 72 ALA A N 1
ATOM 542 C CA . ALA A 1 72 ? 17.568 30.571 -26.745 1.00 88.50 72 ALA A CA 1
ATOM 543 C C . ALA A 1 72 ? 17.398 29.985 -28.155 1.00 88.50 72 ALA A C 1
ATOM 545 O O . ALA A 1 72 ? 18.286 30.125 -28.991 1.00 88.50 72 ALA A O 1
ATOM 546 N N . GLY A 1 73 ? 16.232 29.397 -28.447 1.00 88.50 73 GLY A N 1
ATOM 547 C CA . GLY A 1 73 ? 15.905 28.921 -29.793 1.00 88.50 73 GLY A CA 1
ATOM 548 C C . GLY A 1 73 ? 15.933 30.036 -30.843 1.00 88.50 73 GLY A C 1
ATOM 549 O O . GLY A 1 73 ? 16.475 29.838 -31.926 1.00 88.50 73 GLY A O 1
ATOM 550 N N . HIS A 1 74 ? 15.407 31.220 -30.519 1.00 89.75 74 HIS A N 1
ATOM 551 C CA . HIS A 1 74 ? 15.410 32.359 -31.438 1.00 89.75 74 HIS A CA 1
ATOM 552 C C . HIS A 1 74 ? 16.823 32.893 -31.718 1.00 89.75 74 HIS A C 1
ATOM 554 O O . HIS A 1 74 ? 17.160 33.129 -32.877 1.00 89.75 74 HIS A O 1
ATOM 560 N N . ILE A 1 75 ? 17.669 33.008 -30.690 1.00 90.56 75 ILE A N 1
ATOM 561 C CA . ILE A 1 75 ? 19.080 33.407 -30.838 1.00 90.56 75 ILE A CA 1
ATOM 562 C C . ILE A 1 75 ? 19.800 32.453 -31.799 1.00 90.56 75 ILE A C 1
ATOM 564 O O . ILE A 1 75 ? 20.484 32.888 -32.721 1.00 90.56 75 ILE A O 1
ATOM 568 N N . LEU A 1 76 ? 19.579 31.146 -31.642 1.00 90.75 76 LEU A N 1
ATOM 569 C CA . LEU A 1 76 ? 20.206 30.122 -32.479 1.00 90.75 76 LEU A CA 1
ATOM 570 C C . LEU A 1 76 ? 19.743 30.162 -33.937 1.00 90.75 76 LEU A C 1
ATOM 572 O O . LEU A 1 76 ? 20.544 29.907 -34.827 1.00 90.75 76 LEU A O 1
ATOM 576 N N . THR A 1 77 ? 18.484 30.528 -34.203 1.00 88.88 77 THR A N 1
ATOM 577 C CA . THR A 1 77 ? 18.003 30.716 -35.586 1.00 88.88 77 THR A CA 1
ATOM 578 C C . THR A 1 77 ? 18.628 31.916 -36.301 1.00 88.88 77 THR A C 1
ATOM 580 O O . THR A 1 77 ? 18.502 32.024 -37.516 1.00 88.88 77 THR A O 1
ATOM 583 N N . GLN A 1 78 ? 19.279 32.824 -35.570 1.00 90.56 78 GLN A N 1
ATOM 584 C CA . GLN A 1 78 ? 19.943 34.001 -36.136 1.00 90.56 78 GLN A CA 1
ATOM 585 C C . GLN A 1 78 ? 21.437 33.780 -36.404 1.00 90.56 78 GLN A C 1
ATOM 587 O O . GLN A 1 78 ? 22.088 34.662 -36.967 1.00 90.56 78 GLN A O 1
ATOM 592 N N . VAL A 1 79 ? 21.988 32.628 -36.009 1.00 91.69 79 VAL A N 1
ATOM 593 C CA . VAL A 1 79 ? 23.383 32.272 -36.282 1.00 91.69 79 VAL A CA 1
ATOM 594 C C . VAL A 1 79 ? 23.507 31.863 -37.757 1.00 91.69 79 VAL A C 1
ATOM 596 O O . VAL A 1 79 ? 22.784 30.964 -38.193 1.00 91.69 79 VAL A O 1
ATOM 599 N N . PRO A 1 80 ? 24.394 32.500 -38.547 1.00 87.25 80 PRO A N 1
ATOM 600 C CA . PRO A 1 80 ? 24.626 32.109 -39.935 1.00 87.25 80 PRO A CA 1
ATOM 601 C C . PRO A 1 80 ? 25.020 30.632 -40.048 1.00 87.25 80 PRO A C 1
ATOM 603 O O . PRO A 1 80 ? 25.726 30.118 -39.188 1.00 87.25 80 PRO A O 1
ATOM 606 N N . GLU A 1 81 ? 24.582 29.964 -41.118 1.00 88.50 81 GLU A N 1
ATOM 607 C CA . GLU A 1 81 ? 24.872 28.545 -41.413 1.00 88.50 81 GLU A CA 1
ATOM 608 C C . GLU A 1 81 ? 24.176 27.508 -40.504 1.00 88.50 81 GLU A C 1
ATOM 610 O O . GLU A 1 81 ? 24.307 26.305 -40.744 1.00 88.50 81 GLU A O 1
ATOM 615 N N . VAL A 1 82 ? 23.363 27.943 -39.531 1.00 89.06 82 VAL A N 1
ATOM 616 C CA . VAL A 1 82 ? 22.411 27.068 -38.828 1.00 89.06 82 VAL A CA 1
ATOM 617 C C . VAL A 1 82 ? 21.160 26.889 -39.684 1.00 89.06 82 VAL A C 1
ATOM 619 O O . VAL A 1 82 ? 20.360 27.808 -39.849 1.00 89.06 82 VAL A O 1
ATOM 622 N N . GLU A 1 83 ? 20.953 25.685 -40.207 1.00 86.44 83 GLU A N 1
ATOM 623 C CA . GLU A 1 83 ? 19.775 25.361 -41.019 1.00 86.44 83 GLU A CA 1
ATOM 624 C C . GLU A 1 83 ? 18.552 25.056 -40.161 1.00 86.44 83 GLU A C 1
ATOM 626 O O . GLU A 1 83 ? 17.415 25.388 -40.510 1.00 86.44 83 GLU A O 1
ATOM 631 N N . ARG A 1 84 ? 18.777 24.407 -39.014 1.00 84.56 84 ARG A N 1
ATOM 632 C CA . ARG A 1 84 ? 17.709 24.062 -38.078 1.00 84.56 84 ARG A CA 1
ATOM 633 C C . ARG A 1 84 ? 18.232 23.956 -36.657 1.00 84.56 84 ARG A C 1
ATOM 635 O O . ARG A 1 84 ? 19.250 23.327 -36.397 1.00 84.56 84 ARG A O 1
ATOM 642 N N . VAL A 1 85 ? 17.455 24.483 -35.718 1.00 85.81 85 VAL A N 1
ATOM 643 C CA . VAL A 1 85 ? 17.679 24.260 -34.288 1.00 85.81 85 VAL A CA 1
ATOM 644 C C . VAL A 1 85 ? 17.038 22.933 -33.880 1.00 85.81 85 VAL A C 1
ATOM 646 O O . VAL A 1 85 ? 15.858 22.691 -34.144 1.00 85.81 85 VAL A O 1
ATOM 649 N N . GLY A 1 86 ? 17.834 22.059 -33.270 1.00 80.69 86 GLY A N 1
ATOM 650 C CA . GLY A 1 86 ? 17.417 20.779 -32.712 1.00 80.69 86 GLY A CA 1
ATOM 651 C C . GLY A 1 86 ? 16.877 20.930 -31.291 1.00 80.69 86 GLY A C 1
ATOM 652 O O . GLY A 1 86 ? 15.974 21.729 -31.032 1.00 80.69 86 GLY A O 1
ATOM 653 N N . SER A 1 87 ? 17.380 20.123 -30.352 1.00 79.19 87 SER A N 1
ATOM 654 C CA . SER A 1 87 ? 16.934 20.215 -28.958 1.00 79.19 87 SER A CA 1
ATOM 655 C C . SER A 1 87 ? 17.621 21.379 -28.239 1.00 79.19 87 SER A C 1
ATOM 657 O O . SER A 1 87 ? 18.830 21.543 -28.345 1.00 79.19 87 SER A O 1
ATOM 659 N N . VAL A 1 88 ? 16.854 22.186 -27.499 1.00 83.31 88 VAL A N 1
ATOM 660 C CA . VAL A 1 88 ? 17.378 23.240 -26.616 1.00 83.31 88 VAL A CA 1
ATOM 661 C C . VAL A 1 88 ? 17.006 22.881 -25.187 1.00 83.31 88 VAL A C 1
ATOM 663 O O . VAL A 1 88 ? 15.824 22.779 -24.845 1.00 83.31 88 VAL A O 1
ATOM 666 N N . ARG A 1 89 ? 18.012 22.672 -24.341 1.00 80.19 89 ARG A N 1
ATOM 667 C CA . ARG A 1 89 ? 17.839 22.317 -22.932 1.00 80.19 89 ARG A CA 1
ATOM 668 C C . ARG A 1 89 ? 18.549 23.336 -22.060 1.00 80.19 89 ARG A C 1
ATOM 670 O O . ARG A 1 89 ? 19.753 23.522 -22.173 1.00 80.19 89 ARG A O 1
ATOM 677 N N . LEU A 1 90 ? 17.797 23.979 -21.172 1.00 81.50 90 LEU A N 1
ATOM 678 C CA . LEU A 1 90 ? 18.316 24.923 -20.185 1.00 81.50 90 LEU A CA 1
ATOM 679 C C . LEU A 1 90 ? 18.153 24.347 -18.780 1.00 81.50 90 LEU A C 1
ATOM 681 O O . LEU A 1 90 ? 17.130 23.732 -18.470 1.00 81.50 90 LEU A O 1
ATOM 685 N N . ARG A 1 91 ? 19.140 24.575 -17.911 1.00 77.69 91 ARG A N 1
ATOM 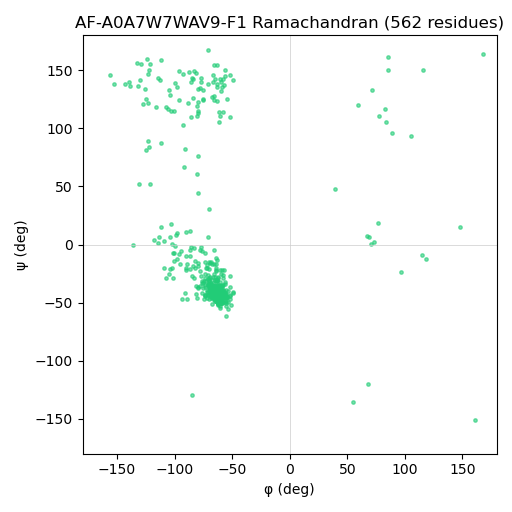686 C CA . ARG A 1 91 ? 19.106 24.120 -16.517 1.00 77.69 91 ARG A CA 1
ATOM 687 C C . ARG A 1 91 ? 19.746 25.137 -15.577 1.00 77.69 91 ARG A C 1
ATOM 689 O O . ARG A 1 91 ? 20.823 25.654 -15.865 1.00 77.69 91 ARG A O 1
ATOM 696 N N . TRP A 1 92 ? 19.119 25.364 -14.423 1.00 76.00 92 TRP A N 1
ATOM 697 C CA . TRP A 1 92 ? 19.729 26.105 -13.318 1.00 76.00 92 TRP A CA 1
ATOM 698 C C . TRP A 1 92 ? 20.778 25.255 -12.589 1.00 76.00 92 TRP A C 1
ATOM 700 O O . TRP A 1 92 ? 20.538 24.100 -12.225 1.00 76.00 92 TRP A O 1
ATOM 710 N N . LEU A 1 93 ? 21.942 25.850 -12.347 1.00 72.19 93 LEU A N 1
ATOM 711 C CA . LEU A 1 93 ? 23.012 25.343 -11.495 1.00 72.19 93 LEU A CA 1
ATOM 712 C C . LEU A 1 93 ? 23.285 26.404 -10.421 1.00 72.19 93 LEU A C 1
ATOM 714 O O . LEU A 1 93 ? 24.078 27.323 -10.618 1.00 72.19 93 LEU A O 1
ATOM 718 N N . GLY A 1 94 ? 22.578 26.320 -9.292 1.00 71.62 94 GLY A N 1
ATOM 719 C CA . GLY A 1 94 ? 22.570 27.396 -8.298 1.00 71.62 94 GLY A CA 1
ATOM 720 C C . GLY A 1 94 ? 21.855 28.633 -8.849 1.00 71.62 94 GLY A C 1
ATOM 721 O O . GLY A 1 94 ? 20.692 28.546 -9.215 1.00 71.62 94 GLY A O 1
ATOM 722 N N . HIS A 1 95 ? 22.550 29.771 -8.943 1.00 72.44 95 HIS A N 1
ATOM 723 C CA . HIS A 1 95 ? 22.000 31.038 -9.454 1.00 72.44 95 HIS A CA 1
ATOM 724 C C . HIS A 1 95 ? 22.347 31.324 -10.930 1.00 72.44 95 HIS A C 1
ATOM 726 O O . HIS A 1 95 ? 22.098 32.430 -11.412 1.00 72.44 95 HIS A O 1
ATOM 732 N N . VAL A 1 96 ? 22.938 30.358 -11.647 1.00 74.88 96 VAL A N 1
ATOM 733 C CA . VAL A 1 96 ? 23.361 30.505 -13.052 1.00 74.88 96 VAL A CA 1
ATOM 734 C C . VAL A 1 96 ? 22.706 29.461 -13.958 1.00 74.88 96 VAL A C 1
ATOM 736 O O . VAL A 1 96 ? 22.414 28.348 -13.522 1.00 74.88 96 VAL A O 1
ATOM 739 N N . LEU A 1 97 ? 22.485 29.812 -15.224 1.00 84.62 97 LEU A N 1
ATOM 740 C CA . LEU A 1 97 ? 21.940 28.933 -16.261 1.00 84.62 97 LEU A CA 1
ATOM 741 C C . LEU A 1 97 ? 23.065 28.249 -17.045 1.00 84.62 97 LEU A C 1
ATOM 743 O O . LEU A 1 97 ? 24.119 28.839 -17.306 1.00 84.62 97 LEU A O 1
ATOM 747 N N . ARG A 1 98 ? 22.809 27.011 -17.474 1.00 88.06 98 ARG A N 1
ATOM 748 C CA . ARG A 1 98 ? 23.634 26.268 -18.435 1.00 88.06 98 ARG A CA 1
ATOM 749 C C . ARG A 1 98 ? 22.761 25.693 -19.547 1.00 88.06 98 ARG A C 1
ATOM 751 O O . ARG A 1 98 ? 21.649 25.238 -19.263 1.00 88.06 98 ARG A O 1
ATOM 758 N N . ALA A 1 99 ? 23.268 25.721 -20.779 1.00 88.94 99 ALA A N 1
ATOM 759 C CA . ALA A 1 99 ? 22.560 25.256 -21.968 1.00 88.94 99 ALA A CA 1
ATOM 760 C C . ALA A 1 99 ? 23.228 24.028 -22.600 1.00 88.94 99 ALA A C 1
ATOM 762 O O . ALA A 1 99 ? 24.452 23.932 -22.649 1.00 88.94 99 ALA A O 1
ATOM 763 N N . GLU A 1 100 ? 22.412 23.121 -23.118 1.00 90.56 100 GLU A N 1
ATOM 764 C CA . GLU A 1 100 ? 22.800 22.044 -24.032 1.00 90.56 100 GLU A CA 1
ATOM 765 C C . GLU A 1 100 ? 21.923 22.165 -25.275 1.00 90.56 100 GLU A C 1
ATOM 767 O O . GLU A 1 100 ? 20.692 22.236 -25.164 1.00 90.56 100 GLU A O 1
ATOM 772 N N . VAL A 1 101 ? 22.552 22.251 -26.444 1.00 88.62 101 VAL A N 1
ATOM 773 C CA . VAL A 1 101 ? 21.881 22.618 -27.690 1.00 88.62 101 VAL A CA 1
ATOM 774 C C . VAL A 1 101 ? 22.373 21.750 -28.833 1.00 88.62 101 VAL A C 1
ATOM 776 O O . VAL A 1 101 ? 23.577 21.587 -28.999 1.00 88.62 101 VAL A O 1
ATOM 779 N N . ASP A 1 102 ? 21.445 21.278 -29.659 1.00 87.75 102 ASP A N 1
ATOM 780 C CA . ASP A 1 102 ? 21.764 20.667 -30.948 1.00 87.75 102 ASP A CA 1
ATOM 781 C C . ASP A 1 102 ? 21.422 21.650 -32.078 1.00 87.75 102 ASP A C 1
ATOM 783 O O . ASP A 1 102 ? 20.328 22.224 -32.100 1.00 87.75 102 ASP A O 1
ATOM 787 N N . ILE A 1 103 ? 22.333 21.830 -33.029 1.00 90.06 103 ILE A N 1
ATOM 788 C CA . ILE A 1 103 ? 22.125 22.602 -34.258 1.00 90.06 103 ILE A CA 1
ATOM 789 C C . ILE A 1 103 ? 22.408 21.718 -35.466 1.00 90.06 103 ILE A C 1
ATOM 791 O O . ILE A 1 103 ? 23.272 20.848 -35.423 1.00 90.06 103 ILE A O 1
ATOM 795 N N . VAL A 1 104 ? 21.676 21.949 -36.548 1.00 88.75 104 VAL A N 1
ATOM 796 C CA . VAL A 1 104 ? 21.898 21.295 -37.835 1.00 88.75 104 VAL A CA 1
ATOM 797 C C . VAL A 1 104 ? 22.573 22.288 -38.767 1.00 88.75 104 VAL A C 1
ATOM 799 O O . VAL A 1 104 ? 22.090 23.414 -38.915 1.00 88.75 104 VAL A O 1
ATOM 802 N N . VAL A 1 105 ? 23.676 21.865 -39.373 1.00 91.12 105 VAL A N 1
ATOM 803 C CA . VAL A 1 105 ? 24.481 22.641 -40.322 1.00 91.12 105 VAL A CA 1
ATOM 804 C C . VAL A 1 105 ? 24.617 21.866 -41.631 1.00 91.12 105 VAL A C 1
ATOM 806 O O . VAL A 1 105 ? 24.466 20.646 -41.648 1.00 91.12 105 VAL A O 1
ATOM 809 N N . ARG A 1 106 ? 24.943 22.541 -42.734 1.00 87.81 106 ARG A N 1
ATOM 810 C CA . ARG A 1 106 ? 25.085 21.870 -44.035 1.00 87.81 106 ARG A CA 1
ATOM 811 C C . ARG A 1 106 ? 26.182 20.804 -44.019 1.00 87.81 106 ARG A C 1
ATOM 813 O O . ARG A 1 106 ? 27.255 21.002 -43.451 1.00 87.81 106 ARG A O 1
ATOM 820 N N . HIS A 1 107 ? 25.938 19.694 -44.711 1.00 85.19 107 HIS A N 1
ATOM 821 C CA . HIS A 1 107 ? 26.888 18.582 -44.831 1.00 85.19 107 HIS A CA 1
ATOM 822 C C . HIS A 1 107 ? 28.134 18.894 -45.680 1.00 85.19 107 HIS A C 1
ATOM 824 O O . HIS A 1 107 ? 29.093 18.126 -45.642 1.00 85.19 107 HIS A O 1
ATOM 830 N N . ASP A 1 108 ? 28.119 19.975 -46.465 1.00 86.25 108 ASP A N 1
ATOM 831 C CA . ASP A 1 108 ? 29.232 20.404 -47.320 1.00 86.25 108 ASP A CA 1
ATOM 832 C C . ASP A 1 108 ? 30.252 21.295 -46.589 1.00 86.25 108 ASP A C 1
ATOM 834 O O . ASP A 1 108 ? 31.298 21.628 -47.152 1.00 86.25 108 ASP A O 1
ATOM 838 N N . LEU A 1 109 ? 29.981 21.660 -45.329 1.00 89.62 109 LEU A N 1
ATOM 839 C CA . LEU A 1 109 ? 30.920 22.404 -44.497 1.00 89.62 109 LEU A CA 1
ATOM 840 C C . LEU A 1 109 ? 32.099 21.525 -44.082 1.00 89.62 109 LEU A C 1
ATOM 842 O O . LEU A 1 109 ? 31.946 20.379 -43.653 1.00 89.62 109 LEU A O 1
ATOM 846 N N . SER A 1 110 ? 33.300 22.099 -44.125 1.00 91.56 110 SER A N 1
ATOM 847 C CA . SER A 1 110 ? 34.450 21.478 -43.474 1.00 91.56 110 SER A CA 1
ATOM 848 C C . SER A 1 110 ? 34.232 21.406 -41.959 1.00 91.56 110 SER A C 1
ATOM 850 O O . SER A 1 110 ? 33.550 22.245 -41.369 1.00 91.56 110 SER A O 1
ATOM 852 N N . LEU A 1 111 ? 34.886 20.447 -41.298 1.00 87.19 111 LEU A N 1
ATOM 853 C CA . LEU A 1 111 ? 34.853 20.319 -39.836 1.00 87.19 111 LEU A CA 1
ATOM 854 C C . LEU A 1 111 ? 35.221 21.634 -39.126 1.00 87.19 111 LEU A C 1
ATOM 856 O O . LEU A 1 111 ? 34.647 21.966 -38.093 1.00 87.19 111 LEU A O 1
ATOM 860 N N . LEU A 1 112 ? 36.166 22.389 -39.694 1.00 91.00 112 LEU A N 1
ATOM 861 C CA . LEU A 1 112 ? 36.634 23.654 -39.134 1.00 91.00 112 LEU A CA 1
ATOM 862 C C . LEU A 1 112 ? 35.569 24.758 -39.245 1.00 91.00 112 LEU A C 1
ATOM 864 O O . LEU A 1 112 ? 35.401 25.534 -38.309 1.00 91.00 112 LEU A O 1
ATOM 868 N N . GLN A 1 113 ? 34.803 24.777 -40.339 1.00 89.94 113 GLN A N 1
ATOM 869 C CA . GLN A 1 113 ? 33.656 25.675 -40.511 1.00 89.94 113 GLN A CA 1
ATOM 870 C C . GLN A 1 113 ? 32.499 25.286 -39.585 1.00 89.94 113 GLN A C 1
ATOM 872 O O . GLN A 1 113 ? 32.001 26.132 -38.853 1.00 89.94 113 GLN A O 1
ATOM 877 N N . ALA A 1 114 ? 32.138 24.001 -39.515 1.00 89.06 114 ALA A N 1
ATOM 878 C CA . ALA A 1 114 ? 31.093 23.524 -38.606 1.00 89.06 114 ALA A CA 1
ATOM 879 C C . ALA A 1 114 ? 31.426 23.810 -37.127 1.00 89.06 114 ALA A C 1
ATOM 881 O O . ALA A 1 114 ? 30.554 24.199 -36.349 1.00 89.06 114 ALA A O 1
ATOM 882 N N . HIS A 1 115 ? 32.701 23.677 -36.740 1.00 88.94 115 HIS A N 1
ATOM 883 C CA . HIS A 1 115 ? 33.162 24.060 -35.407 1.00 88.94 115 HIS A CA 1
ATOM 884 C C . HIS A 1 115 ? 33.038 25.572 -35.165 1.00 88.94 115 HIS A C 1
ATOM 886 O O . HIS A 1 115 ? 32.580 25.972 -34.098 1.00 88.94 115 HIS A O 1
ATOM 892 N N . ALA A 1 116 ? 33.377 26.409 -36.152 1.00 91.94 116 ALA A N 1
ATOM 893 C CA . ALA A 1 116 ? 33.214 27.859 -36.046 1.00 91.94 116 ALA A CA 1
ATOM 894 C C . ALA A 1 116 ? 31.741 28.267 -35.845 1.00 91.94 116 ALA A C 1
ATOM 896 O O . ALA A 1 116 ? 31.460 29.123 -35.008 1.00 91.94 116 ALA A O 1
ATOM 897 N N . VAL A 1 117 ? 30.800 27.603 -36.528 1.00 92.00 117 VAL A N 1
ATOM 898 C CA . VAL A 1 117 ? 29.351 27.818 -36.340 1.00 92.00 117 VAL A CA 1
ATOM 899 C C . VAL A 1 117 ? 28.906 27.433 -34.926 1.00 92.00 117 VAL A C 1
ATOM 901 O O . VAL A 1 117 ? 28.162 28.177 -34.287 1.00 92.00 117 VAL A O 1
ATOM 904 N N . ALA A 1 118 ? 29.384 26.301 -34.399 1.00 92.06 118 ALA A N 1
ATOM 905 C CA . ALA A 1 118 ? 29.067 25.873 -33.035 1.00 92.06 118 ALA A CA 1
ATOM 906 C C . ALA A 1 118 ? 29.609 26.847 -31.971 1.00 92.06 118 ALA A C 1
ATOM 908 O O . ALA A 1 118 ? 28.908 27.150 -31.004 1.00 92.06 118 ALA A O 1
ATOM 909 N N . VAL A 1 119 ? 30.824 27.371 -32.168 1.00 94.19 119 VAL A N 1
ATOM 910 C CA . VAL A 1 119 ? 31.439 28.372 -31.280 1.00 94.19 119 VAL A CA 1
ATOM 911 C C . VAL A 1 119 ? 30.687 29.704 -31.339 1.00 94.19 119 VAL A C 1
ATOM 913 O O . VAL A 1 119 ? 30.425 30.299 -30.295 1.00 94.19 119 VAL A O 1
ATOM 916 N N . GLU A 1 120 ? 30.281 30.158 -32.528 1.00 94.25 120 GLU A N 1
ATOM 917 C CA . GLU A 1 120 ? 29.473 31.378 -32.669 1.00 94.25 120 GLU A CA 1
ATOM 918 C C . GLU A 1 120 ? 28.093 31.218 -32.011 1.00 94.25 120 GLU A C 1
ATOM 920 O O . GLU A 1 120 ? 27.617 32.128 -31.330 1.00 94.25 120 GLU A O 1
ATOM 925 N N . ALA A 1 121 ? 27.470 30.042 -32.130 1.00 92.31 121 ALA A N 1
ATOM 926 C CA . ALA A 1 121 ? 26.220 29.728 -31.444 1.00 92.31 121 ALA A CA 1
ATOM 927 C C . ALA A 1 121 ? 26.366 29.728 -29.910 1.00 92.31 121 ALA A C 1
ATOM 929 O O . ALA A 1 121 ? 25.509 30.277 -29.213 1.00 92.31 121 ALA A O 1
ATOM 930 N N . GLU A 1 122 ? 27.451 29.159 -29.373 1.00 94.62 122 GLU A N 1
ATOM 931 C CA . GLU A 1 122 ? 27.766 29.224 -27.939 1.00 94.62 122 GLU A CA 1
ATOM 932 C C . GLU A 1 122 ? 27.968 30.676 -27.479 1.00 94.62 122 GLU A C 1
ATOM 934 O O . GLU A 1 122 ? 27.373 31.098 -26.482 1.00 94.62 122 GLU A O 1
ATOM 939 N N . HIS A 1 123 ? 28.747 31.458 -28.229 1.00 94.50 123 HIS A N 1
ATOM 940 C CA . HIS A 1 123 ? 29.032 32.860 -27.933 1.00 94.50 123 HIS A CA 1
ATOM 941 C C . HIS A 1 123 ? 27.754 33.714 -27.887 1.00 94.50 123 HIS A C 1
ATOM 943 O O . HIS A 1 123 ? 27.510 34.404 -26.894 1.00 94.50 123 HIS A O 1
ATOM 949 N N . ARG A 1 124 ? 26.893 33.602 -28.907 1.00 91.75 124 ARG A N 1
ATOM 950 C CA . ARG A 1 124 ? 25.600 34.307 -28.991 1.00 91.75 124 ARG A CA 1
ATOM 951 C C . ARG A 1 124 ? 24.670 33.950 -27.840 1.00 91.75 124 ARG A C 1
ATOM 953 O O . ARG A 1 124 ? 24.060 34.829 -27.241 1.00 91.75 124 ARG A O 1
ATOM 960 N N . LEU A 1 125 ? 24.585 32.666 -27.488 1.00 92.62 125 LEU A N 1
ATOM 961 C CA . LEU A 1 125 ? 23.769 32.220 -26.361 1.00 92.62 125 LEU A CA 1
ATOM 962 C C . LEU A 1 125 ? 24.248 32.812 -25.033 1.00 92.62 125 LEU A C 1
ATOM 964 O O . LEU A 1 125 ? 23.423 33.235 -24.228 1.00 92.62 125 LEU A O 1
ATOM 968 N N . ILE A 1 126 ? 25.560 32.831 -24.786 1.00 92.88 126 ILE A N 1
ATOM 969 C CA . ILE A 1 126 ? 26.120 33.387 -23.544 1.00 92.88 126 ILE A CA 1
ATOM 970 C C . ILE A 1 126 ? 25.922 34.907 -23.487 1.00 92.88 126 ILE A C 1
ATOM 972 O O . ILE A 1 126 ? 25.662 35.448 -22.414 1.00 92.88 126 ILE A O 1
ATOM 976 N N . HIS A 1 127 ? 26.021 35.587 -24.629 1.00 92.12 127 HIS A N 1
ATOM 977 C CA . HIS A 1 127 ? 25.881 37.036 -24.715 1.00 92.12 127 HIS A CA 1
ATOM 978 C C . HIS A 1 127 ? 24.421 37.505 -24.571 1.00 92.12 127 HIS A C 1
ATOM 980 O O . HIS A 1 127 ? 24.134 38.415 -23.792 1.00 92.12 127 HIS A O 1
ATOM 986 N N . ASP A 1 128 ? 23.491 36.860 -25.281 1.00 90.56 128 ASP A N 1
ATOM 987 C CA . ASP A 1 128 ? 22.117 37.355 -25.443 1.00 90.56 128 ASP A CA 1
ATOM 988 C C . ASP A 1 128 ? 21.111 36.708 -24.474 1.00 90.56 128 ASP A C 1
ATOM 990 O O . ASP A 1 128 ? 19.982 37.196 -24.327 1.00 90.56 128 ASP A O 1
ATOM 994 N N . LEU A 1 129 ? 21.493 35.619 -23.789 1.00 89.69 129 LEU A N 1
ATOM 995 C CA . LEU A 1 129 ? 20.643 34.953 -22.803 1.00 89.69 129 LEU A CA 1
ATOM 996 C C . LEU A 1 129 ? 21.045 35.341 -21.365 1.00 89.69 129 LEU A C 1
ATOM 998 O O . LEU A 1 129 ? 22.120 34.968 -20.887 1.00 89.69 129 LEU A O 1
ATOM 1002 N N . PRO A 1 130 ? 20.178 36.036 -20.606 1.00 84.00 130 PRO A N 1
ATOM 1003 C CA . PRO A 1 130 ? 20.537 36.513 -19.277 1.00 84.00 130 PRO A CA 1
ATOM 1004 C C . PRO A 1 130 ? 20.842 35.355 -18.318 1.00 84.00 130 PRO A C 1
ATOM 1006 O O . PRO A 1 130 ? 20.082 34.391 -18.215 1.00 84.00 130 PRO A O 1
ATOM 1009 N N . ARG A 1 131 ? 21.929 35.500 -17.546 1.00 81.62 131 ARG A N 1
ATOM 1010 C CA . ARG A 1 131 ? 22.416 34.543 -16.527 1.00 81.62 131 ARG A CA 1
ATOM 1011 C C . ARG A 1 131 ? 22.924 33.206 -17.084 1.00 81.62 131 ARG A C 1
ATOM 1013 O O . ARG A 1 131 ? 23.235 32.322 -16.281 1.00 81.62 131 ARG A O 1
ATOM 1020 N N . LEU A 1 132 ? 23.041 33.047 -18.405 1.00 87.88 132 LEU A N 1
ATOM 1021 C CA . LEU A 1 132 ? 23.693 31.888 -19.010 1.00 87.88 132 LEU A CA 1
ATOM 1022 C C . LEU A 1 132 ? 25.214 32.009 -18.868 1.00 87.88 132 LEU A C 1
ATOM 1024 O O . LEU A 1 132 ? 25.799 33.014 -19.250 1.00 87.88 132 LEU A O 1
ATOM 1028 N N . ARG A 1 133 ? 25.859 30.989 -18.292 1.00 87.62 133 ARG A N 1
ATOM 1029 C CA . ARG A 1 133 ? 27.316 30.997 -18.056 1.00 87.62 133 ARG A CA 1
ATOM 1030 C C . ARG A 1 133 ? 28.098 30.106 -19.018 1.00 87.62 133 ARG A C 1
ATOM 1032 O O . ARG A 1 133 ? 29.288 30.322 -19.205 1.00 87.62 133 ARG A O 1
ATOM 1039 N N . ALA A 1 134 ? 27.454 29.077 -19.559 1.00 86.81 134 ALA A N 1
ATOM 1040 C CA . ALA A 1 134 ? 28.065 28.134 -20.490 1.00 86.81 134 ALA A CA 1
ATOM 1041 C C . ALA A 1 134 ? 26.986 27.470 -21.354 1.00 86.81 134 ALA A C 1
ATOM 1043 O O . ALA A 1 134 ? 25.892 27.176 -20.851 1.00 86.81 134 ALA A O 1
ATOM 1044 N N . ALA A 1 135 ? 27.317 27.180 -22.612 1.00 91.31 135 ALA A N 1
ATOM 1045 C CA . ALA A 1 135 ? 26.478 26.410 -23.521 1.00 91.31 135 ALA A CA 1
ATOM 1046 C C . ALA A 1 135 ? 27.312 25.318 -24.196 1.00 91.31 135 ALA A C 1
ATOM 1048 O O . ALA A 1 135 ? 28.434 25.557 -24.605 1.00 91.31 135 ALA A O 1
ATOM 1049 N N . THR A 1 136 ? 26.788 24.102 -24.304 1.00 91.62 136 THR A N 1
ATOM 1050 C CA . THR A 1 136 ? 27.422 23.042 -25.097 1.00 91.62 136 THR A CA 1
ATOM 1051 C C . THR A 1 136 ? 26.614 22.857 -26.371 1.00 91.62 136 THR A C 1
ATOM 1053 O O . THR A 1 136 ? 25.437 22.506 -26.291 1.00 91.62 136 THR A O 1
ATOM 1056 N N . VAL A 1 137 ? 27.239 23.122 -27.520 1.00 92.31 137 VAL A N 1
ATOM 1057 C CA . VAL A 1 137 ? 26.593 23.081 -28.838 1.00 92.31 137 VAL A CA 1
ATOM 1058 C C . VAL A 1 137 ? 27.074 21.857 -29.616 1.00 92.31 137 VAL A C 1
ATOM 1060 O O . VAL A 1 137 ? 28.264 21.712 -29.895 1.00 92.31 137 VAL A O 1
ATOM 1063 N N . HIS A 1 138 ? 26.148 20.962 -29.953 1.00 88.81 138 HIS A N 1
ATOM 1064 C CA . HIS A 1 138 ? 26.376 19.812 -30.823 1.00 88.81 138 HIS A CA 1
ATOM 1065 C C . HIS A 1 138 ? 25.955 20.169 -32.251 1.00 88.81 138 HIS A C 1
ATOM 1067 O O . HIS A 1 138 ? 24.816 20.577 -32.462 1.00 88.81 138 HIS A O 1
ATOM 1073 N N . ALA A 1 139 ? 26.861 20.032 -33.221 1.00 88.81 139 ALA A N 1
ATOM 1074 C CA . ALA A 1 139 ? 26.579 20.310 -34.628 1.00 88.81 139 ALA A CA 1
ATOM 1075 C C . ALA A 1 139 ? 26.385 19.004 -35.409 1.00 88.81 139 ALA A C 1
ATOM 1077 O O . ALA A 1 139 ? 27.322 18.219 -35.557 1.00 88.81 139 ALA A O 1
ATOM 1078 N N . ASP A 1 140 ? 25.170 18.796 -35.910 1.00 86.50 140 ASP A N 1
ATOM 1079 C CA . ASP A 1 140 ? 24.800 17.675 -36.771 1.00 86.50 140 ASP A CA 1
ATOM 1080 C C . ASP A 1 140 ? 24.828 18.103 -38.250 1.00 86.50 140 ASP A C 1
ATOM 1082 O O . ASP A 1 140 ? 24.295 19.164 -38.582 1.00 86.50 140 ASP A O 1
ATOM 1086 N N . PRO A 1 141 ? 25.397 17.299 -39.164 1.00 84.06 141 PRO A N 1
ATOM 1087 C CA . PRO A 1 141 ? 25.348 17.594 -40.593 1.00 84.06 141 PRO A CA 1
ATOM 1088 C C . PRO A 1 141 ? 23.973 17.248 -41.198 1.00 84.06 141 PRO A C 1
ATOM 1090 O O . PRO A 1 141 ? 23.409 16.188 -40.912 1.00 84.06 141 PRO A O 1
ATOM 1093 N N . ASP A 1 142 ? 23.458 18.096 -42.092 1.00 79.31 142 ASP A N 1
ATOM 1094 C CA . ASP A 1 142 ? 22.256 17.826 -42.896 1.00 79.31 142 ASP A CA 1
ATOM 1095 C C . ASP A 1 142 ? 22.590 16.916 -44.085 1.00 79.31 142 ASP A C 1
ATOM 1097 O O . ASP A 1 142 ? 22.791 17.370 -45.209 1.00 79.31 142 ASP A O 1
ATOM 1101 N N . GLY A 1 143 ? 22.766 15.620 -43.821 1.00 65.50 143 GLY A N 1
ATOM 1102 C CA . GLY A 1 143 ? 23.137 14.632 -44.838 1.00 65.50 143 GLY A CA 1
ATOM 1103 C C . GLY A 1 143 ? 22.014 14.300 -45.844 1.00 65.50 143 GLY A C 1
ATOM 1104 O O . GLY A 1 143 ? 20.844 14.606 -45.607 1.00 65.50 143 GLY A O 1
ATOM 1105 N N . PRO A 1 144 ? 22.332 13.613 -46.964 1.00 61.50 144 PRO A N 1
ATOM 1106 C CA . PRO A 1 144 ? 21.342 13.150 -47.938 1.00 61.50 144 PRO A CA 1
ATOM 1107 C C . PRO A 1 144 ? 20.197 12.359 -47.285 1.00 61.50 144 PRO A C 1
ATOM 1109 O O . PRO A 1 144 ? 20.401 11.615 -46.325 1.00 61.50 144 PRO A O 1
ATOM 1112 N N . ALA A 1 145 ? 18.980 12.472 -47.826 1.00 56.59 145 ALA A N 1
ATOM 1113 C CA . ALA A 1 145 ? 17.798 11.824 -47.258 1.00 56.59 145 ALA A CA 1
ATOM 1114 C C . ALA A 1 145 ? 18.018 10.312 -47.020 1.00 56.59 145 ALA A C 1
ATOM 1116 O O . ALA A 1 145 ? 18.080 9.527 -47.964 1.00 56.59 145 ALA A O 1
ATOM 1117 N N . GLY A 1 146 ? 18.108 9.904 -45.747 1.00 55.75 146 GLY A N 1
ATOM 1118 C CA . GLY A 1 146 ? 18.257 8.503 -45.330 1.00 55.75 146 GLY A CA 1
ATOM 1119 C C . GLY A 1 146 ? 19.571 8.138 -44.627 1.00 55.75 146 GLY A C 1
ATOM 1120 O O . GLY A 1 146 ? 19.642 7.040 -44.075 1.00 55.75 146 GLY A O 1
ATOM 1121 N N . THR A 1 147 ? 20.580 9.016 -44.579 1.00 59.94 147 THR A N 1
ATOM 1122 C CA . THR A 1 147 ? 21.781 8.793 -43.749 1.00 59.94 147 THR A CA 1
ATOM 1123 C C . THR A 1 147 ? 21.559 9.274 -42.318 1.00 59.94 147 THR A C 1
ATOM 1125 O O . THR A 1 147 ? 21.494 10.471 -42.058 1.00 59.94 147 THR A O 1
ATOM 1128 N N . ASP A 1 148 ? 21.455 8.335 -41.377 1.00 65.38 148 ASP A N 1
ATOM 1129 C CA . ASP A 1 148 ? 21.480 8.625 -39.942 1.00 65.38 148 ASP A CA 1
ATOM 1130 C C . ASP A 1 148 ? 22.920 8.497 -39.427 1.00 65.38 148 ASP A C 1
ATOM 1132 O O . ASP A 1 148 ? 23.433 7.393 -39.231 1.00 65.38 148 ASP A O 1
ATOM 1136 N N . HIS A 1 149 ? 23.587 9.631 -39.205 1.00 66.25 149 HIS A N 1
ATOM 1137 C CA . HIS A 1 149 ? 24.953 9.676 -38.666 1.00 66.25 149 HIS A CA 1
ATOM 1138 C C . HIS A 1 149 ? 25.054 9.109 -37.240 1.00 66.25 149 HIS A C 1
ATOM 1140 O O . HIS A 1 149 ? 26.142 8.775 -36.772 1.00 66.25 149 HIS A O 1
ATOM 1146 N N . HIS A 1 150 ? 23.913 8.911 -36.575 1.00 68.31 150 HIS A N 1
ATOM 1147 C CA . HIS A 1 150 ? 23.811 8.296 -35.259 1.00 68.31 150 HIS A CA 1
ATOM 1148 C C . HIS A 1 150 ? 23.436 6.808 -35.323 1.00 68.31 150 HIS A C 1
ATOM 1150 O O . HIS A 1 150 ? 23.211 6.219 -34.268 1.00 68.31 150 HIS A O 1
ATOM 1156 N N . ALA A 1 151 ? 23.431 6.169 -36.506 1.00 64.81 151 ALA A N 1
ATOM 1157 C CA . ALA A 1 151 ? 23.020 4.770 -36.724 1.00 64.81 151 ALA A CA 1
ATOM 1158 C C . ALA A 1 151 ? 23.886 3.697 -36.030 1.00 64.81 151 ALA A C 1
ATOM 1160 O O . ALA A 1 151 ? 23.460 2.547 -35.929 1.00 64.81 151 ALA A O 1
ATOM 1161 N N . VAL A 1 152 ? 25.058 4.056 -35.494 1.00 69.06 152 VAL A N 1
ATOM 1162 C CA . VAL A 1 152 ? 25.894 3.200 -34.616 1.00 69.06 152 VAL A CA 1
ATOM 1163 C C . VAL A 1 152 ? 25.572 3.354 -33.126 1.00 69.06 152 VAL A C 1
ATOM 1165 O O . VAL A 1 152 ? 25.840 2.459 -32.328 1.00 69.06 152 VAL A O 1
ATOM 1168 N N . LEU A 1 153 ? 24.942 4.462 -32.743 1.00 62.12 153 LEU A N 1
ATOM 1169 C CA . LEU A 1 153 ? 24.462 4.718 -31.392 1.00 62.12 153 LEU A CA 1
ATOM 1170 C C . LEU A 1 153 ? 23.083 4.116 -31.034 1.00 62.12 153 LEU A C 1
ATOM 1172 O O . LEU A 1 153 ? 22.735 4.238 -29.860 1.00 62.12 153 LEU A O 1
ATOM 1176 N N . PRO A 1 154 ? 22.280 3.438 -31.894 1.00 55.62 154 PRO A N 1
ATOM 1177 C CA . PRO A 1 154 ? 20.973 2.923 -31.510 1.00 55.62 154 PRO A CA 1
ATOM 1178 C C . PRO A 1 154 ? 21.065 1.908 -30.383 1.00 55.62 154 PRO A C 1
ATOM 1180 O O . PRO A 1 154 ? 20.246 1.958 -29.492 1.00 55.62 154 PRO A O 1
ATOM 1183 N N . THR A 1 155 ? 22.060 1.030 -30.309 1.00 47.78 155 THR A N 1
ATOM 1184 C CA . THR A 1 155 ? 22.189 0.095 -29.170 1.00 47.78 155 THR A CA 1
ATOM 1185 C C . THR A 1 155 ? 22.437 0.798 -27.829 1.00 47.78 155 THR A C 1
ATOM 1187 O O . THR A 1 155 ? 22.092 0.248 -26.786 1.00 47.78 155 THR A O 1
ATOM 1190 N N . HIS A 1 156 ? 22.942 2.037 -27.848 1.00 48.38 156 HIS A N 1
ATOM 1191 C CA . HIS A 1 156 ? 23.092 2.898 -26.669 1.00 48.38 156 HIS A CA 1
ATOM 1192 C C . HIS A 1 156 ? 21.977 3.960 -26.535 1.00 48.38 156 HIS A C 1
ATOM 1194 O O . HIS A 1 156 ? 21.808 4.527 -25.457 1.00 48.38 156 HIS A O 1
ATOM 1200 N N . ARG A 1 157 ? 21.186 4.204 -27.594 1.00 47.91 157 ARG A N 1
ATOM 1201 C CA . ARG A 1 157 ? 20.070 5.174 -27.672 1.00 47.91 157 ARG A CA 1
ATOM 1202 C C . ARG A 1 157 ? 18.676 4.529 -27.862 1.00 47.91 157 ARG A C 1
ATOM 1204 O O . ARG A 1 157 ? 17.687 5.250 -27.916 1.00 47.91 157 ARG A O 1
ATOM 1211 N N . GLN A 1 158 ? 18.550 3.195 -27.912 1.00 38.00 158 GLN A N 1
ATOM 1212 C CA . GLN A 1 158 ? 17.301 2.421 -28.101 1.00 38.00 158 GLN A CA 1
ATOM 1213 C C . GLN A 1 158 ? 16.511 2.276 -26.794 1.00 38.00 158 GLN A C 1
ATOM 1215 O O . GLN A 1 158 ? 16.215 1.193 -26.295 1.00 38.00 158 GLN A O 1
ATOM 1220 N N . HIS A 1 159 ? 16.122 3.407 -26.247 1.00 35.22 159 HIS A N 1
ATOM 1221 C CA . HIS A 1 159 ? 14.715 3.664 -25.984 1.00 35.22 159 HIS A CA 1
ATOM 1222 C C . HIS A 1 159 ? 14.540 4.983 -26.721 1.00 35.22 159 HIS A C 1
ATOM 1224 O O . HIS A 1 159 ? 14.791 5.989 -26.089 1.00 35.22 159 HIS A O 1
ATOM 1230 N N . GLY A 1 160 ? 14.343 5.075 -28.040 1.00 37.56 160 GLY A N 1
ATOM 1231 C CA . GLY A 1 160 ? 13.455 4.282 -28.883 1.00 37.56 160 GLY A CA 1
ATOM 1232 C C . GLY A 1 160 ? 13.143 4.976 -30.232 1.00 37.56 160 GLY A C 1
ATOM 1233 O O . GLY A 1 160 ? 13.972 5.690 -30.789 1.00 37.56 160 GLY A O 1
ATOM 1234 N N . ARG A 1 161 ? 11.950 4.690 -30.777 1.00 33.06 161 ARG A N 1
ATOM 1235 C CA . ARG A 1 161 ? 11.518 4.680 -32.203 1.00 33.06 161 ARG A CA 1
ATOM 1236 C C . ARG A 1 161 ? 11.978 3.449 -33.002 1.00 33.06 161 ARG A C 1
ATOM 1238 O O . ARG A 1 161 ? 13.130 3.311 -33.391 1.00 33.06 161 ARG A O 1
ATOM 1245 N N . LYS A 1 162 ? 11.006 2.596 -33.357 1.00 30.80 162 LYS A N 1
ATOM 1246 C CA . LYS A 1 162 ? 11.041 1.768 -34.576 1.00 30.80 162 LYS A CA 1
ATOM 1247 C C . LYS A 1 162 ? 10.181 2.430 -35.652 1.00 30.80 162 LYS A C 1
ATOM 1249 O O . LYS A 1 162 ? 9.098 2.938 -35.367 1.00 30.80 162 LYS A O 1
ATOM 1254 N N . ALA A 1 163 ? 10.698 2.394 -36.873 1.00 32.06 163 ALA A N 1
ATOM 1255 C CA . ALA A 1 163 ? 10.143 2.974 -38.083 1.00 32.06 163 ALA A CA 1
ATOM 1256 C C . ALA A 1 163 ? 8.748 2.432 -38.453 1.00 32.06 163 ALA A C 1
ATOM 1258 O O . ALA A 1 163 ? 8.502 1.226 -38.423 1.00 32.06 163 ALA A O 1
ATOM 1259 N N . ARG A 1 164 ? 7.871 3.333 -38.912 1.00 29.03 164 ARG A N 1
ATOM 1260 C CA . ARG A 1 164 ? 6.835 3.031 -39.905 1.00 29.03 164 ARG A CA 1
ATOM 1261 C C . ARG A 1 164 ? 6.954 4.043 -41.039 1.00 29.03 164 ARG A C 1
ATOM 1263 O O . ARG A 1 164 ? 6.885 5.246 -40.813 1.00 29.03 164 ARG A O 1
ATOM 1270 N N . SER A 1 165 ? 7.171 3.511 -42.237 1.00 34.19 165 SER A N 1
ATOM 1271 C CA . SER A 1 165 ? 7.089 4.221 -43.508 1.00 34.19 165 SER A CA 1
ATOM 1272 C C . SER A 1 165 ? 5.655 4.706 -43.741 1.00 34.19 165 SER A C 1
ATOM 1274 O O . SER A 1 165 ? 4.709 3.957 -43.496 1.00 34.19 165 SER A O 1
ATOM 1276 N N . GLY A 1 166 ? 5.514 5.941 -44.228 1.00 29.56 166 GLY A N 1
ATOM 1277 C CA . GLY A 1 166 ? 4.279 6.450 -44.822 1.00 29.56 166 GLY A CA 1
ATOM 1278 C C . GLY A 1 166 ? 3.467 7.432 -43.972 1.00 29.56 166 GLY A C 1
ATOM 1279 O O . GLY A 1 166 ? 2.539 7.031 -43.284 1.00 29.56 166 GLY A O 1
ATOM 1280 N N . ARG A 1 167 ? 3.741 8.726 -44.200 1.00 28.94 167 ARG A N 1
ATOM 1281 C CA . ARG A 1 167 ? 2.843 9.893 -44.057 1.00 28.94 167 ARG A CA 1
ATOM 1282 C C . ARG A 1 167 ? 2.444 10.359 -42.632 1.00 28.94 167 ARG A C 1
ATOM 1284 O O . ARG A 1 167 ? 1.916 9.607 -41.829 1.00 28.94 167 ARG A O 1
ATOM 1291 N N . ILE A 1 168 ? 2.553 11.687 -42.459 1.00 27.83 168 ILE A N 1
ATOM 1292 C CA . ILE A 1 168 ? 1.844 12.568 -41.503 1.00 27.83 168 ILE A CA 1
ATOM 1293 C C . ILE A 1 168 ? 2.408 12.657 -40.063 1.00 27.83 168 ILE A C 1
ATOM 1295 O O . ILE A 1 168 ? 2.371 11.709 -39.294 1.00 27.83 168 ILE A O 1
ATOM 1299 N N . VAL A 1 169 ? 2.835 13.889 -39.734 1.00 28.77 169 VAL A N 1
ATOM 1300 C CA . VAL A 1 169 ? 2.803 14.595 -38.432 1.00 28.77 169 VAL A CA 1
ATOM 1301 C C . VAL A 1 169 ? 3.536 13.971 -37.236 1.00 28.77 169 VAL A C 1
ATOM 1303 O O . VAL A 1 169 ? 3.141 12.958 -36.680 1.00 28.77 169 VAL A O 1
ATOM 1306 N N . GLY A 1 170 ? 4.503 14.741 -36.723 1.00 27.05 170 GLY A N 1
ATOM 1307 C CA . GLY A 1 170 ? 4.643 14.959 -35.282 1.00 27.05 170 GLY A CA 1
ATOM 1308 C C . GLY A 1 170 ? 5.402 13.913 -34.457 1.00 27.05 170 GLY A C 1
ATOM 1309 O O . GLY A 1 170 ? 4.839 12.930 -34.001 1.00 27.05 170 GLY A O 1
ATOM 1310 N N . SER A 1 171 ? 6.624 14.312 -34.093 1.00 29.56 171 SER A N 1
ATOM 1311 C CA . SER A 1 171 ? 7.172 14.267 -32.726 1.00 29.56 171 SER A CA 1
ATOM 1312 C C . SER A 1 171 ? 7.842 13.003 -32.145 1.00 29.56 171 SER A C 1
ATOM 1314 O O . SER A 1 171 ? 7.503 11.853 -32.413 1.00 29.56 171 SER A O 1
ATOM 1316 N N . MET A 1 172 ? 8.780 13.351 -31.249 1.00 28.03 172 MET A N 1
ATOM 1317 C CA . MET A 1 172 ? 9.275 12.670 -30.045 1.00 28.03 172 MET A CA 1
ATOM 1318 C C . MET A 1 172 ? 10.444 11.679 -30.176 1.00 28.03 172 MET A C 1
ATOM 1320 O O . MET A 1 172 ? 10.273 10.489 -30.422 1.00 28.03 172 MET A O 1
ATOM 1324 N N . CYS A 1 173 ? 11.640 12.228 -29.909 1.00 25.95 173 CYS A N 1
ATOM 1325 C CA . CYS A 1 173 ? 12.827 11.544 -29.391 1.00 25.95 173 CYS A CA 1
ATOM 1326 C C . CYS A 1 173 ? 12.757 11.407 -27.860 1.00 25.95 173 CYS A C 1
ATOM 1328 O O . CYS A 1 173 ? 12.184 12.248 -27.164 1.00 25.95 173 CYS A O 1
ATOM 1330 N N . GLU A 1 174 ? 13.366 10.339 -27.359 1.00 28.27 174 GLU A N 1
ATOM 1331 C CA . GLU A 1 174 ? 13.335 9.887 -25.973 1.00 28.27 174 GLU A CA 1
ATOM 1332 C C . GLU A 1 174 ? 14.414 10.505 -25.065 1.00 28.27 174 GLU A C 1
ATOM 1334 O O . GLU A 1 174 ? 15.522 10.852 -25.471 1.00 28.27 174 GLU A O 1
ATOM 1339 N N . HIS A 1 175 ? 14.023 10.645 -23.798 1.00 29.45 175 HIS A N 1
ATOM 1340 C CA . HIS A 1 175 ? 14.745 11.233 -22.675 1.00 29.45 175 HIS A CA 1
ATOM 1341 C C . HIS A 1 175 ? 15.455 10.171 -21.822 1.00 29.45 175 HIS A C 1
ATOM 1343 O O . HIS A 1 175 ? 14.904 9.100 -21.575 1.00 29.45 175 HIS A O 1
ATOM 1349 N N . HIS A 1 176 ? 16.588 10.538 -21.213 1.00 29.33 176 HIS A N 1
ATOM 1350 C CA . HIS A 1 176 ? 17.008 9.957 -19.932 1.00 29.33 176 HIS A CA 1
ATOM 1351 C C . HIS A 1 176 ? 15.898 10.213 -18.888 1.00 29.33 176 HIS A C 1
ATOM 1353 O O . HIS A 1 176 ? 15.671 11.375 -18.549 1.00 29.33 176 HIS A O 1
ATOM 1359 N N . PRO A 1 177 ? 15.183 9.202 -18.350 1.00 33.06 177 PRO A N 1
ATOM 1360 C CA . PRO A 1 177 ? 13.849 9.469 -17.797 1.00 33.06 177 PRO A CA 1
ATOM 1361 C C . PRO A 1 177 ? 13.814 10.121 -16.407 1.00 33.06 177 PRO A C 1
ATOM 1363 O O . PRO A 1 177 ? 12.728 10.428 -15.924 1.00 33.06 177 PRO A O 1
ATOM 1366 N N . PHE A 1 178 ? 14.952 10.325 -15.729 1.00 38.44 178 PHE A N 1
ATOM 1367 C CA . PHE A 1 178 ? 14.943 10.727 -14.312 1.00 38.44 178 PHE A CA 1
ATOM 1368 C C . PHE A 1 178 ? 15.924 11.837 -13.901 1.00 38.44 178 PHE A C 1
ATOM 1370 O O . PHE A 1 178 ? 15.883 12.277 -12.752 1.00 38.44 178 PHE A O 1
ATOM 1377 N N . ALA A 1 179 ? 16.731 12.379 -14.818 1.00 33.16 179 ALA A N 1
ATOM 1378 C CA . ALA A 1 179 ? 17.619 13.513 -14.542 1.00 33.16 179 ALA A CA 1
ATOM 1379 C C . ALA A 1 179 ? 16.919 14.850 -14.860 1.00 33.16 179 ALA A C 1
ATOM 1381 O O . ALA A 1 179 ? 17.282 15.539 -15.803 1.00 33.16 179 ALA A O 1
ATOM 1382 N N . GLY A 1 180 ? 15.874 15.193 -14.101 1.00 33.91 180 GLY A N 1
ATOM 1383 C CA . GLY A 1 180 ? 15.141 16.460 -14.294 1.00 33.91 180 GLY A CA 1
ATOM 1384 C C . GLY A 1 180 ? 13.646 16.437 -13.972 1.00 33.91 180 GLY A C 1
ATOM 1385 O O . GLY A 1 180 ? 12.931 17.333 -14.390 1.00 33.91 180 GLY A O 1
ATOM 1386 N N . VAL A 1 181 ? 13.146 15.421 -13.260 1.00 37.28 181 VAL A N 1
ATOM 1387 C CA . VAL A 1 181 ? 11.703 15.274 -12.997 1.00 37.28 181 VAL A CA 1
ATOM 1388 C C . VAL A 1 181 ? 11.282 16.197 -11.855 1.00 37.28 181 VAL A C 1
ATOM 1390 O O . VAL A 1 181 ? 11.713 16.030 -10.707 1.00 37.28 181 VAL A O 1
ATOM 1393 N N . HIS A 1 182 ? 10.465 17.194 -12.172 1.00 47.16 182 HIS A N 1
ATOM 1394 C CA . HIS A 1 182 ? 10.168 18.359 -11.349 1.00 47.16 182 HIS A CA 1
ATOM 1395 C C . HIS A 1 182 ? 8.641 18.587 -11.246 1.00 47.16 182 HIS A C 1
ATOM 1397 O O . HIS A 1 182 ? 8.145 19.693 -11.433 1.00 47.16 182 HIS A O 1
ATOM 1403 N N . GLY A 1 183 ? 7.904 17.523 -10.861 1.00 39.06 183 GLY A N 1
ATOM 1404 C CA . GLY A 1 183 ? 6.554 17.601 -10.265 1.00 39.06 183 GLY A CA 1
ATOM 1405 C C . GLY A 1 183 ? 5.764 16.313 -10.154 1.00 39.06 183 GLY A C 1
ATOM 1406 O O . GLY A 1 183 ? 6.104 15.325 -10.785 1.00 39.06 183 GLY A O 1
ATOM 1407 N N . GLY A 1 184 ? 4.703 16.299 -9.333 1.00 43.12 184 GLY A N 1
ATOM 1408 C CA . GLY A 1 184 ? 3.852 15.111 -9.131 1.00 43.12 184 GLY A CA 1
ATOM 1409 C C . GLY A 1 184 ? 3.218 14.600 -10.434 1.00 43.12 184 GLY A C 1
ATOM 1410 O O . GLY A 1 184 ? 3.157 13.395 -10.669 1.00 43.12 184 GLY A O 1
ATOM 1411 N N . ASN A 1 185 ? 2.859 15.516 -11.343 1.00 45.19 185 ASN A N 1
ATOM 1412 C CA . ASN A 1 185 ? 2.402 15.174 -12.694 1.00 45.19 185 ASN A CA 1
ATOM 1413 C C . ASN A 1 185 ? 3.539 14.693 -13.610 1.00 45.19 185 ASN A C 1
ATOM 1415 O O . ASN A 1 185 ? 3.305 13.851 -14.475 1.00 45.19 185 ASN A O 1
ATOM 1419 N N . GLU A 1 186 ? 4.769 15.177 -13.430 1.00 52.50 186 GLU A N 1
ATOM 1420 C CA . GLU A 1 186 ? 5.935 14.698 -14.184 1.00 52.50 186 GLU A CA 1
ATOM 1421 C C . GLU A 1 186 ? 6.437 13.344 -13.677 1.00 52.50 186 GLU A C 1
ATOM 1423 O O . GLU A 1 186 ? 6.867 12.513 -14.470 1.00 52.50 186 GLU A O 1
ATOM 1428 N N . LEU A 1 187 ? 6.280 13.074 -12.378 1.00 55.75 187 LEU A N 1
ATOM 1429 C CA . LEU A 1 187 ? 6.571 11.798 -11.729 1.00 55.75 187 LEU A CA 1
ATOM 1430 C C . LEU A 1 187 ? 5.784 10.655 -12.380 1.00 55.75 187 LEU A C 1
ATOM 1432 O O . LEU A 1 187 ? 6.336 9.589 -12.627 1.00 55.75 187 LEU A O 1
ATOM 1436 N N . LEU A 1 188 ? 4.507 10.905 -12.691 1.00 60.78 188 LEU A N 1
ATOM 1437 C CA . LEU A 1 188 ? 3.627 9.972 -13.401 1.00 60.78 188 LEU A CA 1
ATOM 1438 C C . LEU A 1 188 ? 3.922 9.912 -14.908 1.00 60.78 188 LEU A C 1
ATOM 1440 O O . LEU A 1 188 ? 3.763 8.859 -15.531 1.00 60.78 188 LEU A O 1
ATOM 1444 N N . ARG A 1 189 ? 4.348 11.027 -15.518 1.00 65.56 189 ARG A N 1
ATOM 1445 C CA . ARG A 1 189 ? 4.673 11.099 -16.956 1.00 65.56 189 ARG A CA 1
ATOM 1446 C C . ARG A 1 189 ? 6.002 10.431 -17.306 1.00 65.56 189 ARG A C 1
ATOM 1448 O O . ARG A 1 189 ? 6.086 9.864 -18.392 1.00 65.56 189 ARG A O 1
ATOM 1455 N N . ALA A 1 190 ? 6.973 10.440 -16.394 1.00 66.62 190 ALA A N 1
ATOM 1456 C CA . ALA A 1 190 ? 8.264 9.765 -16.535 1.00 66.62 190 ALA A CA 1
ATOM 1457 C C . ALA A 1 190 ? 8.143 8.230 -16.543 1.00 66.62 190 ALA A C 1
ATOM 1459 O O . ALA A 1 190 ? 9.066 7.532 -16.955 1.00 66.62 190 ALA A O 1
ATOM 1460 N N . LEU A 1 191 ? 7.003 7.692 -16.098 1.00 75.06 191 LEU A N 1
ATOM 1461 C CA . LEU A 1 191 ? 6.779 6.255 -16.056 1.00 75.06 191 LEU A CA 1
ATOM 1462 C C . LEU A 1 191 ? 6.355 5.688 -17.418 1.00 75.06 191 LEU A C 1
ATOM 1464 O O . LEU A 1 191 ? 5.592 6.339 -18.154 1.00 75.06 191 LEU A O 1
ATOM 1468 N N . PRO A 1 192 ? 6.748 4.433 -17.710 1.00 80.56 192 PRO A N 1
ATOM 1469 C CA . PRO A 1 192 ? 6.263 3.676 -18.856 1.00 80.56 192 PRO A CA 1
ATOM 1470 C C . PRO A 1 192 ? 4.734 3.702 -18.948 1.00 80.56 192 PRO A C 1
ATOM 1472 O O . PRO A 1 192 ? 4.032 3.623 -17.936 1.00 80.56 192 PRO A O 1
ATOM 1475 N N . LYS A 1 193 ? 4.194 3.787 -20.172 1.00 79.12 193 LYS A N 1
ATOM 1476 C CA . LYS A 1 193 ? 2.742 3.927 -20.409 1.00 79.12 193 LYS A CA 1
ATOM 1477 C C . LYS A 1 193 ? 1.924 2.832 -19.709 1.00 79.12 193 LYS A C 1
ATOM 1479 O O . LYS A 1 193 ? 0.889 3.136 -19.124 1.00 79.12 193 LYS A O 1
ATOM 1484 N N . ALA A 1 194 ? 2.417 1.591 -19.712 1.00 80.12 194 ALA A N 1
ATOM 1485 C CA . ALA A 1 194 ? 1.771 0.462 -19.042 1.00 80.12 194 ALA A CA 1
ATOM 1486 C C . ALA A 1 194 ? 1.737 0.618 -17.509 1.00 80.12 194 ALA A C 1
ATOM 1488 O O . ALA A 1 194 ? 0.688 0.412 -16.902 1.00 80.12 194 ALA A O 1
ATOM 1489 N N . ALA A 1 195 ? 2.842 1.053 -16.891 1.00 84.44 195 ALA A N 1
ATOM 1490 C CA . ALA A 1 195 ? 2.900 1.325 -15.452 1.00 84.44 195 ALA A CA 1
ATOM 1491 C C . ALA A 1 195 ? 1.953 2.470 -15.060 1.00 84.44 195 ALA A C 1
ATOM 1493 O O . ALA A 1 195 ? 1.252 2.384 -14.057 1.00 84.44 195 ALA A O 1
ATOM 1494 N N . ARG A 1 196 ? 1.872 3.517 -15.888 1.00 83.69 196 ARG A N 1
ATOM 1495 C CA . ARG A 1 196 ? 0.966 4.653 -15.672 1.00 83.69 196 ARG A CA 1
ATOM 1496 C C . ARG A 1 196 ? -0.507 4.263 -15.787 1.00 83.69 196 ARG A C 1
ATOM 1498 O O . ARG A 1 196 ? -1.313 4.691 -14.968 1.00 83.69 196 ARG A O 1
ATOM 1505 N N . ALA A 1 197 ? -0.859 3.448 -16.781 1.00 84.50 197 ALA A N 1
ATOM 1506 C CA . ALA A 1 197 ? -2.213 2.915 -16.920 1.00 84.50 197 ALA A CA 1
ATOM 1507 C C . ALA A 1 197 ? -2.596 2.065 -15.698 1.00 84.50 197 ALA A C 1
ATOM 1509 O O . ALA A 1 197 ? -3.672 2.247 -15.135 1.00 84.50 197 ALA A O 1
ATOM 1510 N N . LEU A 1 198 ? -1.681 1.208 -15.232 1.00 88.62 198 LEU A N 1
ATOM 1511 C CA . LEU A 1 198 ? -1.878 0.423 -14.015 1.00 88.62 198 LEU A CA 1
ATOM 1512 C C . LEU A 1 198 ? -2.049 1.309 -12.770 1.00 88.62 198 LEU A C 1
ATOM 1514 O O . LEU A 1 198 ? -2.903 1.022 -11.937 1.00 88.62 198 LEU A O 1
ATOM 1518 N N . MET A 1 199 ? -1.292 2.402 -12.651 1.00 86.62 199 MET A N 1
ATOM 1519 C CA . MET A 1 199 ? -1.465 3.356 -11.550 1.00 86.62 199 MET A CA 1
ATOM 1520 C C . MET A 1 199 ? -2.858 3.980 -11.543 1.00 86.62 199 MET A C 1
ATOM 1522 O O . MET A 1 199 ? -3.463 4.046 -10.482 1.00 86.62 199 MET A O 1
ATOM 1526 N N . TRP A 1 200 ? -3.408 4.369 -12.697 1.00 82.06 200 TRP A N 1
ATOM 1527 C CA . TRP A 1 200 ? -4.779 4.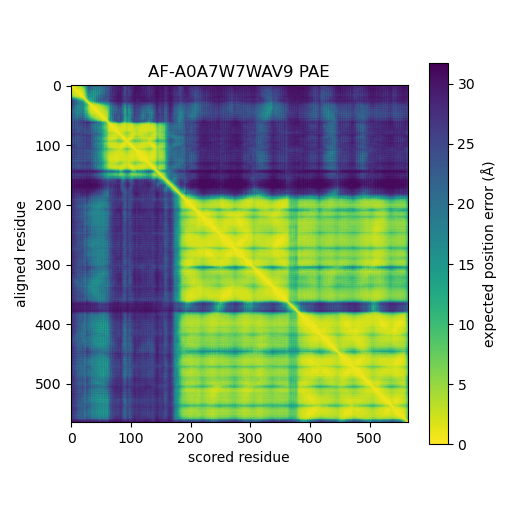891 -12.759 1.00 82.06 200 TRP A CA 1
ATOM 1528 C C . TRP A 1 200 ? -5.826 3.866 -12.334 1.00 82.06 200 TRP A C 1
ATOM 1530 O O . TRP A 1 200 ? -6.731 4.203 -11.575 1.00 82.06 200 TRP A O 1
ATOM 1540 N N . VAL A 1 201 ? -5.667 2.609 -12.757 1.00 87.56 201 VAL A N 1
ATOM 1541 C CA . VAL A 1 201 ? -6.523 1.505 -12.297 1.00 87.56 201 VAL A CA 1
ATOM 1542 C C . VAL A 1 201 ? -6.453 1.366 -10.773 1.00 87.56 201 VAL A C 1
ATOM 1544 O O . VAL A 1 201 ? -7.481 1.249 -10.109 1.00 87.56 201 VAL A O 1
ATOM 1547 N N . ARG A 1 202 ? -5.243 1.421 -10.205 1.00 89.31 202 ARG A N 1
ATOM 1548 C CA . ARG A 1 202 ? -5.014 1.295 -8.761 1.00 89.31 202 ARG A CA 1
ATOM 1549 C C . ARG A 1 202 ? -5.540 2.490 -7.966 1.00 89.31 202 ARG A C 1
ATOM 1551 O O . ARG A 1 202 ? -6.118 2.265 -6.913 1.00 89.31 202 ARG A O 1
ATOM 1558 N N . ILE A 1 203 ? -5.400 3.719 -8.470 1.00 83.25 203 ILE A N 1
ATOM 1559 C CA . ILE A 1 203 ? -5.996 4.927 -7.870 1.00 83.25 203 ILE A CA 1
ATOM 1560 C C . ILE A 1 203 ? -7.508 4.778 -7.805 1.00 83.25 203 ILE A C 1
ATOM 1562 O O . ILE A 1 203 ? -8.095 4.982 -6.750 1.00 83.25 203 ILE A O 1
ATOM 1566 N N . LEU A 1 204 ? -8.127 4.407 -8.928 1.00 84.00 204 LEU A N 1
ATOM 1567 C CA . LEU A 1 204 ? -9.574 4.279 -9.013 1.00 84.00 204 LEU A CA 1
ATOM 1568 C C . LEU A 1 204 ? -10.101 3.234 -8.026 1.00 84.00 204 LEU A C 1
ATOM 1570 O O . LEU A 1 204 ? -11.047 3.514 -7.304 1.00 84.00 204 LEU A O 1
ATOM 1574 N N . ASN A 1 205 ? -9.437 2.081 -7.931 1.00 87.69 205 ASN A N 1
ATOM 1575 C CA . ASN A 1 205 ? -9.773 1.066 -6.936 1.00 87.69 205 ASN A CA 1
ATOM 1576 C C . ASN A 1 205 ? -9.523 1.543 -5.491 1.00 87.69 205 ASN A C 1
ATOM 1578 O O . ASN A 1 205 ? -10.308 1.256 -4.599 1.00 87.69 205 ASN A O 1
ATOM 1582 N N . ALA A 1 206 ? -8.436 2.279 -5.239 1.00 84.75 206 ALA A N 1
ATOM 1583 C CA . ALA A 1 206 ? -8.110 2.780 -3.903 1.00 84.75 206 ALA A CA 1
ATOM 1584 C C . ALA A 1 206 ? -9.111 3.831 -3.394 1.00 84.75 206 ALA A C 1
ATOM 1586 O O . ALA A 1 206 ? -9.305 3.926 -2.187 1.00 84.75 206 ALA A O 1
ATOM 1587 N N . LEU A 1 207 ? -9.758 4.588 -4.290 1.00 76.25 207 LEU A N 1
ATOM 1588 C CA . LEU A 1 207 ? -10.799 5.556 -3.928 1.00 76.25 207 LEU A CA 1
ATOM 1589 C C . LEU A 1 207 ? -12.032 4.897 -3.294 1.00 76.25 207 LEU A C 1
ATOM 1591 O O . LEU A 1 207 ? -12.684 5.537 -2.474 1.00 76.25 207 LEU A O 1
ATOM 1595 N N . GLY A 1 208 ? -12.348 3.656 -3.675 1.00 72.12 208 GLY A N 1
ATOM 1596 C CA . GLY A 1 208 ? -13.476 2.895 -3.138 1.00 72.12 208 GLY A CA 1
ATOM 1597 C C . GLY A 1 208 ? -13.174 2.111 -1.867 1.00 72.12 208 GLY A C 1
ATOM 1598 O O . GLY A 1 208 ? -14.095 1.826 -1.115 1.00 72.12 208 GLY A O 1
ATOM 1599 N N . ALA A 1 209 ? -11.899 1.822 -1.584 1.00 77.12 209 ALA A N 1
ATOM 1600 C CA . ALA A 1 209 ? -11.450 0.781 -0.651 1.00 77.12 209 ALA A CA 1
ATOM 1601 C C . ALA A 1 209 ? -11.708 1.032 0.860 1.00 77.12 209 ALA A C 1
ATOM 1603 O O . ALA A 1 209 ? -10.946 0.574 1.712 1.00 77.12 209 ALA A O 1
ATOM 1604 N N . TYR A 1 210 ? -12.770 1.749 1.225 1.00 80.25 210 TYR A N 1
ATOM 1605 C CA . TYR A 1 210 ? -13.223 1.969 2.598 1.00 80.25 210 TYR A CA 1
ATOM 1606 C C . TYR A 1 210 ? -14.204 0.896 3.093 1.00 80.25 210 TYR A C 1
ATOM 1608 O O . TYR A 1 210 ? -14.381 0.793 4.306 1.00 80.25 210 TYR A O 1
ATOM 1616 N N . ALA A 1 211 ? -14.826 0.078 2.226 1.00 80.88 211 ALA A N 1
ATOM 1617 C CA . ALA A 1 211 ? -15.822 -0.919 2.657 1.00 80.88 211 ALA A CA 1
ATOM 1618 C C . ALA A 1 211 ? -15.261 -1.893 3.709 1.00 80.88 211 ALA A C 1
ATOM 1620 O O . ALA A 1 211 ? -15.965 -2.297 4.636 1.00 80.88 211 ALA A O 1
ATOM 1621 N N . LEU A 1 212 ? -13.963 -2.192 3.613 1.00 82.81 212 LEU A N 1
ATOM 1622 C CA . LEU A 1 212 ? -13.225 -3.049 4.542 1.00 82.81 212 LEU A CA 1
ATOM 1623 C C . LEU A 1 212 ? -13.272 -2.543 5.986 1.00 82.81 212 LEU A C 1
ATOM 1625 O O . LEU A 1 212 ? -13.473 -3.324 6.914 1.00 82.81 212 LEU A O 1
ATOM 1629 N N . SER A 1 213 ? -13.141 -1.228 6.168 1.00 81.25 213 SER A N 1
ATOM 1630 C CA . SER A 1 213 ? -13.164 -0.578 7.481 1.00 81.25 213 SER A CA 1
ATOM 1631 C C . SER A 1 213 ? -14.528 -0.695 8.169 1.00 81.25 213 SER A C 1
ATOM 1633 O O . SER A 1 213 ? -14.619 -0.514 9.380 1.00 81.25 213 SER A O 1
ATOM 1635 N N . PHE A 1 214 ? -15.581 -1.024 7.412 1.00 87.56 214 PHE A N 1
ATOM 1636 C CA . PHE A 1 214 ? -16.955 -1.122 7.897 1.00 87.56 214 PHE A CA 1
ATOM 1637 C C . PHE A 1 214 ? -17.524 -2.549 7.870 1.00 87.56 214 PHE A C 1
ATOM 1639 O O . PHE A 1 214 ? -18.693 -2.728 8.206 1.00 87.56 214 PHE A O 1
ATOM 1646 N N . LEU A 1 215 ? -16.733 -3.582 7.545 1.00 90.38 215 LEU A N 1
ATOM 1647 C CA . LEU A 1 215 ? -17.220 -4.974 7.526 1.00 90.38 215 LEU A CA 1
ATOM 1648 C C . LEU A 1 215 ? -17.774 -5.421 8.883 1.00 90.38 215 LEU A C 1
ATOM 1650 O O . LEU A 1 215 ? -18.826 -6.050 8.9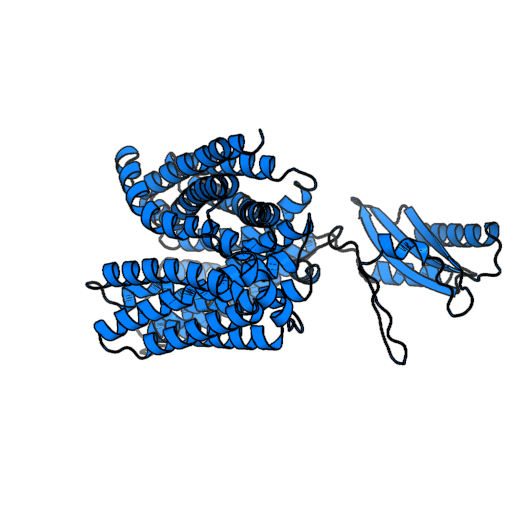42 1.00 90.38 215 LEU A O 1
ATOM 1654 N N . ALA A 1 216 ? -17.100 -5.048 9.974 1.00 88.56 216 ALA A N 1
ATOM 1655 C CA . ALA A 1 216 ? -17.568 -5.311 11.333 1.00 88.56 216 ALA A CA 1
ATOM 1656 C C . ALA A 1 216 ? -18.909 -4.617 11.627 1.00 88.56 216 ALA A C 1
ATOM 1658 O O . ALA A 1 216 ? -19.800 -5.210 12.228 1.00 88.56 216 ALA A O 1
ATOM 1659 N N . VAL A 1 217 ? -19.071 -3.378 11.153 1.00 89.62 217 VAL A N 1
ATOM 1660 C CA . VAL A 1 217 ? -20.309 -2.602 11.316 1.00 89.62 217 VAL A CA 1
ATOM 1661 C C . VAL A 1 217 ? -21.454 -3.232 10.520 1.00 89.62 217 VAL A C 1
ATOM 1663 O O . VAL A 1 217 ? -22.559 -3.354 11.035 1.00 89.62 217 VAL A O 1
ATOM 1666 N N . LEU A 1 218 ? -21.185 -3.683 9.291 1.00 89.94 218 LEU A N 1
ATOM 1667 C CA . LEU A 1 218 ? -22.164 -4.352 8.427 1.00 89.94 218 LEU A CA 1
ATOM 1668 C C . LEU A 1 218 ? -22.592 -5.723 8.959 1.00 89.94 218 LEU A C 1
ATOM 1670 O O . LEU A 1 218 ? -23.747 -6.105 8.790 1.00 89.94 218 LEU A O 1
ATOM 1674 N N . ALA A 1 219 ? -21.674 -6.458 9.589 1.00 92.56 219 ALA A N 1
ATOM 1675 C CA . ALA A 1 219 ? -21.963 -7.748 10.210 1.00 92.56 219 ALA A CA 1
ATOM 1676 C C . ALA A 1 219 ? -22.758 -7.618 11.520 1.00 92.56 219 ALA A C 1
ATOM 1678 O O . ALA A 1 219 ? -23.476 -8.544 11.893 1.00 92.56 219 ALA A O 1
ATOM 1679 N N . GLY A 1 220 ? -22.641 -6.477 12.202 1.00 90.94 220 GLY A N 1
ATOM 1680 C CA . GLY A 1 220 ? -23.202 -6.257 13.530 1.00 90.94 220 GLY A CA 1
ATOM 1681 C C . GLY A 1 220 ? -22.275 -6.748 14.652 1.00 90.94 220 GLY A C 1
ATOM 1682 O O . GLY A 1 220 ? -21.366 -7.546 14.416 1.00 90.94 220 GLY A O 1
ATOM 1683 N N . PRO A 1 221 ? -22.486 -6.276 15.894 1.00 90.88 221 PRO A N 1
ATOM 1684 C CA . PRO A 1 221 ? -21.550 -6.474 17.004 1.00 90.88 221 PRO A CA 1
ATOM 1685 C C . PRO A 1 221 ? -21.317 -7.949 17.356 1.00 90.88 221 PRO A C 1
ATOM 1687 O O . PRO A 1 221 ? -20.191 -8.326 17.669 1.00 90.88 221 PRO A O 1
ATOM 1690 N N . GLU A 1 222 ? -22.349 -8.791 17.252 1.00 91.25 222 GLU A N 1
ATOM 1691 C CA . GLU A 1 222 ? -22.252 -10.224 17.564 1.00 91.25 222 GLU A CA 1
ATOM 1692 C C . GLU A 1 222 ? -21.398 -10.995 16.548 1.00 91.25 222 GLU A C 1
ATOM 1694 O O . GLU A 1 222 ? -20.660 -11.910 16.911 1.00 91.25 222 GLU A O 1
ATOM 1699 N N . LEU A 1 223 ? -21.471 -10.616 15.268 1.00 93.62 223 LEU A N 1
ATOM 1700 C CA . LEU A 1 223 ? -20.793 -11.317 14.176 1.00 93.62 223 LEU A CA 1
ATOM 1701 C C . LEU A 1 223 ? -19.513 -10.623 13.714 1.00 93.62 223 LEU A C 1
ATOM 1703 O O . LEU A 1 223 ? -18.779 -11.204 12.919 1.00 93.62 223 LEU A O 1
ATOM 1707 N N . ALA A 1 224 ? -19.208 -9.421 14.205 1.00 90.69 224 ALA A N 1
ATOM 1708 C CA . ALA A 1 224 ? -18.034 -8.650 13.806 1.00 90.69 224 ALA A CA 1
ATOM 1709 C C . ALA A 1 224 ? -16.711 -9.444 13.890 1.00 90.69 224 ALA A C 1
ATOM 1711 O O . ALA A 1 224 ? -15.976 -9.446 12.898 1.00 90.69 224 ALA A O 1
ATOM 1712 N N . PRO A 1 225 ? -16.401 -10.181 14.981 1.00 90.19 225 PRO A N 1
ATOM 1713 C CA . PRO A 1 225 ? -15.173 -10.978 15.044 1.00 90.19 225 PRO A CA 1
ATOM 1714 C C . PRO A 1 225 ? -15.141 -12.088 13.987 1.00 90.19 225 PRO A C 1
ATOM 1716 O O . PRO A 1 225 ? -14.121 -12.295 13.331 1.00 90.19 225 PRO A O 1
ATOM 1719 N N . VAL A 1 226 ? -16.274 -12.771 13.787 1.00 93.44 226 VAL A N 1
ATOM 1720 C CA . VAL A 1 226 ? -16.414 -13.854 12.803 1.00 93.44 226 VAL A CA 1
ATOM 1721 C C . VAL A 1 226 ? -16.274 -13.305 11.387 1.00 93.44 226 VAL A C 1
ATOM 1723 O O . VAL A 1 226 ? -15.537 -13.865 10.584 1.00 93.44 226 VAL A O 1
ATOM 1726 N N . ALA A 1 227 ? -16.922 -12.183 11.086 1.00 93.50 227 ALA A N 1
ATOM 1727 C CA . ALA A 1 227 ? -16.862 -11.516 9.794 1.00 93.50 227 ALA A CA 1
ATOM 1728 C C . ALA A 1 227 ? -15.432 -11.104 9.423 1.00 93.50 227 ALA A C 1
ATOM 1730 O O . ALA A 1 227 ? -14.973 -11.401 8.319 1.00 93.50 227 ALA A O 1
ATOM 1731 N N . LEU A 1 228 ? -14.703 -10.475 10.351 1.00 90.81 228 LEU A N 1
ATOM 1732 C CA . LEU A 1 228 ? -13.309 -10.085 10.134 1.00 90.81 228 LEU A CA 1
ATOM 1733 C C . LEU A 1 228 ? -12.387 -11.304 9.983 1.00 90.81 228 LEU A C 1
ATOM 1735 O O . LEU A 1 228 ? -11.503 -11.295 9.125 1.00 90.81 228 LEU A O 1
ATOM 1739 N N . ALA A 1 229 ? -12.610 -12.369 10.761 1.00 90.44 229 ALA A N 1
ATOM 1740 C CA . ALA A 1 229 ? -11.855 -13.615 10.638 1.00 90.44 229 ALA A CA 1
ATOM 1741 C C . ALA A 1 229 ? -12.100 -14.301 9.284 1.00 90.44 229 ALA A C 1
ATOM 1743 O O . ALA A 1 229 ? -11.150 -14.674 8.594 1.00 90.44 229 ALA A O 1
ATOM 1744 N N . VAL A 1 230 ? -13.367 -14.415 8.872 1.00 94.50 230 VAL A N 1
ATOM 1745 C CA . VAL A 1 230 ? -13.769 -14.967 7.572 1.00 94.50 230 VAL A CA 1
ATOM 1746 C C . VAL A 1 230 ? -13.146 -14.161 6.438 1.00 94.50 230 VAL A C 1
ATOM 1748 O O . VAL A 1 230 ? -12.535 -14.752 5.545 1.00 94.50 230 VAL A O 1
ATOM 1751 N N . PHE A 1 231 ? -13.235 -12.829 6.489 1.00 93.31 231 PHE A N 1
ATOM 1752 C CA . PHE A 1 231 ? -12.599 -11.952 5.509 1.00 93.31 231 PHE A CA 1
ATOM 1753 C C . PHE A 1 231 ? -11.083 -12.175 5.450 1.00 93.31 231 PHE A C 1
ATOM 1755 O O . PHE A 1 231 ? -10.548 -12.402 4.371 1.00 93.31 231 PHE A O 1
ATOM 1762 N N . GLY A 1 232 ? -10.390 -12.180 6.592 1.00 88.62 232 GLY A N 1
ATOM 1763 C CA . GLY A 1 232 ? -8.936 -12.357 6.639 1.00 88.62 232 GLY A CA 1
ATOM 1764 C C . GLY A 1 232 ? -8.473 -13.699 6.060 1.00 88.62 232 GLY A C 1
ATOM 1765 O O . GLY A 1 232 ? -7.545 -13.739 5.250 1.00 88.62 232 GLY A O 1
ATOM 1766 N N . VAL A 1 233 ? -9.147 -14.800 6.416 1.00 91.50 233 VAL A N 1
ATOM 1767 C CA . VAL A 1 233 ? -8.828 -16.146 5.900 1.00 91.50 233 VAL A CA 1
ATOM 1768 C C . VAL A 1 233 ? -9.071 -16.229 4.395 1.00 91.50 233 VAL A C 1
ATOM 1770 O O . VAL A 1 233 ? -8.219 -16.717 3.648 1.00 91.50 233 VAL A O 1
ATOM 1773 N N . THR A 1 234 ? -10.220 -15.736 3.934 1.00 94.38 234 THR A N 1
ATOM 1774 C CA . THR A 1 234 ? -10.574 -15.773 2.509 1.00 94.38 234 THR A CA 1
ATOM 1775 C C . THR A 1 234 ? -9.702 -14.837 1.669 1.00 94.38 234 THR A C 1
ATOM 1777 O O . THR A 1 234 ? -9.289 -15.237 0.581 1.00 94.38 234 THR A O 1
ATOM 1780 N N . ALA A 1 235 ? -9.322 -13.665 2.188 1.00 91.12 235 ALA A N 1
ATOM 1781 C CA . ALA A 1 235 ? -8.362 -12.743 1.572 1.00 91.12 235 ALA A CA 1
ATOM 1782 C C . ALA A 1 235 ? -6.962 -13.361 1.435 1.00 91.12 235 ALA A C 1
ATOM 1784 O O . ALA A 1 235 ? -6.308 -13.241 0.397 1.00 91.12 235 ALA A O 1
ATOM 1785 N N . LEU A 1 236 ? -6.499 -14.096 2.449 1.00 89.44 236 LEU A N 1
ATOM 1786 C CA . LEU A 1 236 ? -5.217 -14.791 2.359 1.00 89.44 236 LEU A CA 1
ATOM 1787 C C . LEU A 1 236 ? -5.249 -15.904 1.298 1.00 89.44 236 LEU A C 1
ATOM 1789 O O . LEU A 1 236 ? -4.296 -16.054 0.528 1.00 89.44 236 LEU A O 1
ATOM 1793 N N . ALA A 1 237 ? -6.349 -16.660 1.228 1.00 91.88 237 ALA A N 1
ATOM 1794 C CA . ALA A 1 237 ? -6.545 -17.701 0.219 1.00 91.88 237 ALA A CA 1
ATOM 1795 C C . ALA A 1 237 ? -6.629 -17.121 -1.204 1.00 91.88 237 ALA A C 1
ATOM 1797 O O . ALA A 1 237 ? -6.021 -17.659 -2.135 1.00 91.88 237 ALA A O 1
ATOM 1798 N N . SER A 1 238 ? -7.334 -16.001 -1.372 1.00 92.88 238 SER A N 1
ATOM 1799 C CA . SER A 1 238 ? -7.530 -15.347 -2.667 1.00 92.88 238 SER A CA 1
ATOM 1800 C C . SER A 1 238 ? -6.220 -14.830 -3.262 1.00 92.88 238 SER A C 1
ATOM 1802 O O . SER A 1 238 ? -5.968 -15.000 -4.457 1.00 92.88 238 SER A O 1
ATOM 1804 N N . ARG A 1 239 ? -5.302 -14.343 -2.426 1.00 91.12 239 ARG A N 1
ATOM 1805 C CA . ARG A 1 239 ? -3.960 -13.922 -2.849 1.00 91.12 239 ARG A CA 1
ATOM 1806 C C . ARG A 1 239 ? -3.139 -15.050 -3.481 1.00 91.12 239 ARG A C 1
ATOM 1808 O O . ARG A 1 239 ? -2.467 -14.851 -4.495 1.00 91.12 239 ARG A O 1
ATOM 1815 N N . TRP A 1 240 ? -3.212 -16.252 -2.909 1.00 90.88 240 TRP A N 1
ATOM 1816 C CA . TRP A 1 240 ? -2.579 -17.446 -3.478 1.00 90.88 240 TRP A CA 1
ATOM 1817 C C . TRP A 1 240 ? -3.283 -17.911 -4.749 1.00 90.88 240 TRP A C 1
ATOM 1819 O O . TRP A 1 240 ? -2.617 -18.215 -5.741 1.00 90.88 240 TRP A O 1
ATOM 1829 N N . ALA A 1 241 ? -4.618 -17.908 -4.751 1.00 90.69 241 ALA A N 1
ATOM 1830 C CA . ALA A 1 241 ? -5.402 -18.212 -5.943 1.00 90.69 241 ALA A CA 1
ATOM 1831 C C . ALA A 1 241 ? -5.022 -17.288 -7.114 1.00 90.69 241 ALA A C 1
ATOM 1833 O O . ALA A 1 241 ? -4.807 -17.774 -8.223 1.00 90.69 241 ALA A O 1
ATOM 1834 N N . GLY A 1 242 ? -4.827 -15.989 -6.858 1.00 87.38 242 GLY A N 1
ATOM 1835 C CA . GLY A 1 242 ? -4.354 -15.012 -7.841 1.00 87.38 242 GLY A CA 1
ATOM 1836 C C . GLY A 1 242 ? -3.027 -15.406 -8.500 1.00 87.38 242 GLY A C 1
ATOM 1837 O O . GLY A 1 242 ? -2.910 -15.340 -9.723 1.00 87.38 242 GLY A O 1
ATOM 1838 N N . ALA A 1 243 ? -2.047 -15.899 -7.733 1.00 87.44 243 ALA A N 1
ATOM 1839 C CA . ALA A 1 243 ? -0.787 -16.384 -8.306 1.00 87.44 243 ALA A CA 1
ATOM 1840 C C . ALA A 1 243 ? -0.947 -17.640 -9.164 1.00 87.44 243 ALA A C 1
ATOM 1842 O O . ALA A 1 243 ? -0.345 -17.714 -10.231 1.00 87.44 243 ALA A O 1
ATOM 1843 N N . PHE A 1 244 ? -1.772 -18.604 -8.752 1.00 86.50 244 PHE A N 1
ATOM 1844 C CA . PHE A 1 244 ? -2.015 -19.802 -9.565 1.00 86.50 244 PHE A CA 1
ATOM 1845 C C . PHE A 1 244 ? -2.828 -19.499 -10.828 1.00 86.50 244 PHE A C 1
ATOM 1847 O O . PHE A 1 244 ? -2.623 -20.126 -11.868 1.00 86.50 244 PHE A O 1
ATOM 1854 N N . LEU A 1 245 ? -3.728 -18.513 -10.782 1.00 88.00 245 LEU A N 1
ATOM 1855 C CA . LEU A 1 245 ? -4.449 -18.054 -11.968 1.00 88.00 245 LEU A CA 1
ATOM 1856 C C . LEU A 1 245 ? -3.495 -17.461 -13.011 1.00 88.00 245 LEU A C 1
ATOM 1858 O O . LEU A 1 245 ? -3.744 -17.616 -14.206 1.00 88.00 245 LEU A O 1
ATOM 1862 N N . LEU A 1 246 ? -2.378 -16.861 -12.595 1.00 87.06 246 LEU A N 1
ATOM 1863 C CA . LEU A 1 246 ? -1.360 -16.328 -13.508 1.00 87.06 246 LEU A CA 1
ATOM 1864 C C . LEU A 1 246 ? -0.586 -17.413 -14.270 1.00 87.06 246 LEU A C 1
ATOM 1866 O O . LEU A 1 246 ? -0.012 -17.114 -15.319 1.00 87.06 246 LEU A O 1
ATOM 1870 N N . ASP A 1 247 ? -0.646 -18.672 -13.825 1.00 81.81 247 ASP A N 1
ATOM 1871 C CA . ASP A 1 247 ? -0.101 -19.803 -14.584 1.00 81.81 247 ASP A CA 1
ATOM 1872 C C . ASP A 1 247 ? -0.943 -20.082 -15.846 1.00 81.81 247 ASP A C 1
ATOM 1874 O O . ASP A 1 247 ? -0.422 -20.526 -16.871 1.00 81.81 247 ASP A O 1
ATOM 1878 N N . ARG A 1 248 ? -2.256 -19.804 -15.798 1.00 81.12 248 ARG A N 1
ATOM 1879 C CA . ARG A 1 248 ? -3.212 -20.115 -16.883 1.00 81.12 248 ARG A CA 1
ATOM 1880 C C . ARG A 1 248 ? -3.688 -18.888 -17.654 1.00 81.12 248 ARG A C 1
ATOM 1882 O O . ARG A 1 248 ? -4.007 -18.983 -18.837 1.00 81.12 248 ARG A O 1
ATOM 1889 N N . PHE A 1 249 ? -3.731 -17.732 -17.004 1.00 85.56 249 PHE A N 1
ATOM 1890 C CA . PHE A 1 249 ? -4.334 -16.512 -17.525 1.00 85.56 249 PHE A CA 1
ATOM 1891 C C . PHE A 1 249 ? -3.311 -15.373 -17.597 1.00 85.56 249 PHE A C 1
ATOM 1893 O O . PHE A 1 249 ? -2.286 -15.370 -16.927 1.00 85.56 249 PHE A O 1
ATOM 1900 N N . SER A 1 250 ? -3.543 -14.393 -18.475 1.00 88.06 250 SER A N 1
ATOM 1901 C CA . SER A 1 250 ? -2.687 -13.195 -18.571 1.00 88.06 250 SER A CA 1
ATOM 1902 C C . SER A 1 250 ? -2.793 -12.321 -17.318 1.00 88.06 250 SER A C 1
ATOM 1904 O O . SER A 1 250 ? -3.917 -12.177 -16.833 1.00 88.06 250 SER A O 1
ATOM 1906 N N . PRO A 1 251 ? -1.715 -11.637 -16.880 1.00 89.62 251 PRO A N 1
ATOM 1907 C CA . PRO A 1 251 ? -1.766 -10.702 -15.755 1.00 89.62 251 PRO A CA 1
ATOM 1908 C C . PRO A 1 251 ? -2.865 -9.649 -15.872 1.00 89.62 251 PRO A C 1
ATOM 1910 O O . PRO A 1 251 ? -3.642 -9.458 -14.943 1.00 89.62 251 PRO A O 1
ATOM 1913 N N . ARG A 1 252 ? -3.029 -9.051 -17.056 1.00 91.25 252 ARG A N 1
ATOM 1914 C CA . ARG A 1 252 ? -4.138 -8.130 -17.343 1.00 91.25 252 ARG A CA 1
ATOM 1915 C C . ARG A 1 252 ? -5.513 -8.768 -17.092 1.00 91.25 252 ARG A C 1
ATOM 1917 O O . ARG A 1 252 ? -6.389 -8.132 -16.521 1.00 91.25 252 ARG A O 1
ATOM 1924 N N . GLY A 1 253 ? -5.700 -10.007 -17.545 1.00 91.31 253 GLY A N 1
ATOM 1925 C CA . GLY A 1 253 ? -6.952 -10.753 -17.396 1.00 91.31 253 GLY A CA 1
ATOM 1926 C C . GLY A 1 253 ? -7.256 -11.116 -15.944 1.00 91.31 253 GLY A C 1
ATOM 1927 O O . GLY A 1 253 ? -8.373 -10.886 -15.498 1.00 91.31 253 GLY A O 1
ATOM 1928 N N . VAL A 1 254 ? -6.262 -11.612 -15.198 1.00 93.19 254 VAL A N 1
ATOM 1929 C CA . VAL A 1 254 ? -6.409 -11.925 -13.764 1.00 93.19 254 VAL A CA 1
ATOM 1930 C C . VAL A 1 254 ? -6.705 -10.661 -12.960 1.00 93.19 254 VAL A C 1
ATOM 1932 O O . VAL A 1 254 ? -7.608 -10.670 -12.133 1.00 93.19 254 VAL A O 1
ATOM 1935 N N . LEU A 1 255 ? -6.008 -9.557 -13.251 1.00 94.06 255 LEU A N 1
ATOM 1936 C CA . LEU A 1 255 ? -6.247 -8.269 -12.603 1.00 94.06 255 LEU A CA 1
ATOM 1937 C C . LEU A 1 255 ? -7.677 -7.768 -12.840 1.00 94.06 255 LEU A C 1
ATOM 1939 O O . LEU A 1 255 ? -8.372 -7.429 -11.886 1.00 94.06 255 LEU A O 1
ATOM 1943 N N . ALA A 1 256 ? -8.132 -7.746 -14.097 1.00 94.31 256 ALA A N 1
ATOM 1944 C CA . ALA A 1 256 ? -9.477 -7.284 -14.430 1.00 94.31 256 ALA A CA 1
ATOM 1945 C C . ALA A 1 256 ? -10.566 -8.200 -13.850 1.00 94.31 256 ALA A C 1
ATOM 1947 O O . ALA A 1 256 ? -11.559 -7.706 -13.325 1.00 94.31 256 ALA A O 1
ATOM 1948 N N . ALA A 1 257 ? -10.368 -9.521 -13.908 1.00 95.00 257 ALA A N 1
ATOM 1949 C CA . ALA A 1 257 ? -11.301 -10.490 -13.340 1.00 95.00 257 ALA A CA 1
ATOM 1950 C C . ALA A 1 257 ? -11.375 -10.386 -11.811 1.00 95.00 257 ALA A C 1
ATOM 1952 O O . ALA A 1 257 ? -12.471 -10.428 -11.267 1.00 95.00 257 ALA A O 1
ATOM 1953 N N . GLY A 1 258 ? -10.238 -10.196 -11.131 1.00 95.50 258 GLY A N 1
ATOM 1954 C CA . GLY A 1 258 ? -10.193 -9.974 -9.686 1.00 95.50 258 GLY A CA 1
ATOM 1955 C C . GLY A 1 258 ? -10.951 -8.711 -9.278 1.00 95.50 258 GLY A C 1
ATOM 1956 O O . GLY A 1 258 ? -11.835 -8.784 -8.435 1.00 95.50 258 GLY A O 1
ATOM 1957 N N . LEU A 1 259 ? -10.687 -7.575 -9.935 1.00 95.25 259 LEU A N 1
ATOM 1958 C CA . LEU A 1 259 ? -11.411 -6.320 -9.678 1.00 95.25 259 LEU A CA 1
ATOM 1959 C C . LEU A 1 259 ? -12.919 -6.448 -9.946 1.00 95.25 259 LEU A C 1
ATOM 1961 O O . LEU A 1 259 ? -13.730 -5.982 -9.148 1.00 95.25 259 LEU A O 1
ATOM 1965 N N . ALA A 1 260 ? -13.306 -7.111 -11.040 1.00 96.62 260 ALA A N 1
ATOM 1966 C CA . ALA A 1 260 ? -14.712 -7.342 -11.353 1.00 96.62 260 ALA A CA 1
ATOM 1967 C C . ALA A 1 260 ? -15.388 -8.260 -10.322 1.00 96.62 260 ALA A C 1
ATOM 1969 O O . ALA A 1 260 ? -16.491 -7.962 -9.871 1.00 96.62 260 ALA A O 1
ATOM 1970 N N . ALA A 1 261 ? -14.718 -9.343 -9.915 1.00 97.19 261 ALA A N 1
ATOM 1971 C CA . ALA A 1 261 ? -15.210 -10.252 -8.885 1.00 97.19 261 ALA A CA 1
ATOM 1972 C C . ALA A 1 261 ? -15.392 -9.534 -7.540 1.00 97.19 261 ALA A C 1
ATOM 1974 O O . ALA A 1 261 ? -16.426 -9.715 -6.904 1.00 97.19 261 ALA A O 1
ATOM 1975 N N . THR A 1 262 ? -14.451 -8.666 -7.149 1.00 96.31 262 THR A N 1
ATOM 1976 C CA . THR A 1 262 ? -14.574 -7.845 -5.935 1.00 96.31 262 THR A CA 1
ATOM 1977 C C . THR A 1 262 ? -15.776 -6.909 -6.027 1.00 96.31 262 THR A C 1
ATOM 1979 O O . THR A 1 262 ? -16.590 -6.883 -5.111 1.00 96.31 262 THR A O 1
ATOM 1982 N N . GLY A 1 263 ? -15.956 -6.209 -7.153 1.00 95.81 263 GLY A N 1
ATOM 1983 C CA . GLY A 1 263 ? -17.114 -5.334 -7.357 1.00 95.81 263 GLY A CA 1
ATOM 1984 C C . GLY A 1 263 ? -18.454 -6.077 -7.291 1.00 95.81 263 GLY A C 1
ATOM 1985 O O . GLY A 1 263 ? -19.382 -5.629 -6.622 1.00 95.81 263 GLY A O 1
ATOM 1986 N N . LEU A 1 264 ? -18.552 -7.254 -7.915 1.00 97.19 264 LEU A N 1
ATOM 1987 C CA . LEU A 1 264 ? -19.755 -8.095 -7.848 1.00 97.19 264 LEU A CA 1
ATOM 1988 C C . LEU A 1 264 ? -20.014 -8.633 -6.431 1.00 97.19 264 LEU A C 1
ATOM 1990 O O . LEU A 1 264 ? -21.162 -8.665 -5.989 1.00 97.19 264 LEU A O 1
ATOM 1994 N N . ALA A 1 265 ? -18.965 -9.019 -5.703 1.00 97.06 265 ALA A N 1
ATOM 1995 C CA . ALA A 1 265 ? -19.084 -9.461 -4.316 1.00 97.06 265 ALA A CA 1
ATOM 1996 C C . ALA A 1 265 ? -19.523 -8.317 -3.383 1.00 97.06 265 ALA A C 1
ATOM 1998 O O . ALA A 1 265 ? -20.345 -8.533 -2.494 1.00 97.06 265 ALA A O 1
ATOM 1999 N N . LEU A 1 266 ? -19.048 -7.091 -3.623 1.00 95.81 266 LEU A N 1
ATOM 2000 C CA . LEU A 1 266 ? -19.501 -5.898 -2.905 1.00 95.81 266 LEU A CA 1
ATOM 2001 C C . LEU A 1 266 ? -20.969 -5.564 -3.223 1.00 95.81 266 LEU A C 1
ATOM 2003 O O . LEU A 1 266 ? -21.712 -5.216 -2.312 1.00 95.81 266 LEU A O 1
ATOM 2007 N N . ILE A 1 267 ? -21.440 -5.754 -4.465 1.00 95.56 267 ILE A N 1
ATOM 2008 C CA . ILE A 1 267 ? -22.880 -5.653 -4.785 1.00 95.56 267 ILE A CA 1
ATOM 2009 C C . ILE A 1 267 ? -23.684 -6.672 -3.972 1.00 95.56 267 ILE A C 1
ATOM 2011 O O . ILE A 1 267 ? -24.697 -6.312 -3.372 1.00 95.56 267 ILE A O 1
ATOM 2015 N N . ALA A 1 268 ? -23.228 -7.927 -3.910 1.00 96.31 268 ALA A N 1
ATOM 2016 C CA . ALA A 1 268 ? -23.883 -8.949 -3.096 1.00 96.31 268 ALA A CA 1
ATOM 2017 C C . ALA A 1 268 ? -23.924 -8.552 -1.609 1.00 96.31 268 ALA A C 1
ATOM 2019 O O . ALA A 1 268 ? -24.949 -8.743 -0.956 1.00 96.31 268 ALA A O 1
ATOM 2020 N N . LEU A 1 269 ? -22.855 -7.935 -1.093 1.00 94.94 269 LEU A N 1
ATOM 2021 C CA . LEU A 1 269 ? -22.799 -7.415 0.275 1.00 94.94 269 LEU A CA 1
ATOM 2022 C C . LEU A 1 269 ? -23.787 -6.263 0.504 1.00 94.94 269 LEU A C 1
ATOM 2024 O O . LEU A 1 269 ? -24.460 -6.235 1.532 1.00 94.94 269 LEU A O 1
ATOM 2028 N N . THR A 1 270 ? -23.935 -5.348 -0.456 1.00 93.69 270 THR A N 1
ATOM 2029 C CA . THR A 1 270 ? -24.925 -4.258 -0.391 1.00 93.69 270 THR A CA 1
ATOM 2030 C C . THR A 1 270 ? -26.361 -4.787 -0.354 1.00 93.69 270 THR A C 1
ATOM 2032 O O . THR A 1 270 ? -27.207 -4.227 0.346 1.00 93.69 270 THR A O 1
ATOM 2035 N N . LEU A 1 271 ? -26.640 -5.862 -1.097 1.00 93.50 271 LEU A N 1
ATOM 2036 C CA . LEU A 1 271 ? -27.968 -6.476 -1.195 1.00 93.50 271 LEU A CA 1
ATOM 2037 C C . LEU A 1 271 ? -28.288 -7.437 -0.038 1.00 93.50 271 LEU A C 1
ATOM 2039 O O . LEU A 1 271 ? -29.451 -7.800 0.138 1.00 93.50 271 LEU A O 1
ATOM 2043 N N . ALA A 1 272 ? -27.294 -7.842 0.756 1.00 94.75 272 ALA A N 1
ATOM 2044 C CA . ALA A 1 272 ? -27.476 -8.780 1.857 1.00 94.75 272 ALA A CA 1
ATOM 2045 C C . ALA A 1 272 ? -28.361 -8.186 2.966 1.00 94.75 272 ALA A C 1
ATOM 2047 O O . ALA A 1 272 ? -28.068 -7.122 3.523 1.00 94.75 272 ALA A O 1
ATOM 2048 N N . GLN A 1 273 ? -29.442 -8.892 3.311 1.00 91.31 273 GLN A N 1
ATOM 2049 C CA . GLN A 1 273 ? -30.409 -8.449 4.323 1.00 91.31 273 GLN A CA 1
ATOM 2050 C C . GLN A 1 273 ? -30.362 -9.269 5.617 1.00 91.31 273 GLN A C 1
ATOM 2052 O O . GLN A 1 273 ? -30.796 -8.773 6.651 1.00 91.31 273 GLN A O 1
ATOM 2057 N N . GLY A 1 274 ? -29.813 -10.489 5.579 1.00 92.38 274 GLY A N 1
ATOM 2058 C CA . GLY A 1 274 ? -29.684 -11.363 6.750 1.00 92.38 274 GLY A CA 1
ATOM 2059 C C . GLY A 1 274 ? -28.235 -11.589 7.209 1.00 92.38 274 GLY A C 1
ATOM 2060 O O . GLY A 1 274 ? -27.318 -11.495 6.394 1.00 92.38 274 GLY A O 1
ATOM 2061 N N . PRO A 1 275 ? -28.008 -11.982 8.476 1.00 93.25 275 PRO A N 1
ATOM 2062 C CA . PRO A 1 275 ? -26.667 -12.197 9.037 1.00 93.25 275 PRO A CA 1
ATOM 2063 C C . PRO A 1 275 ? -25.858 -13.254 8.272 1.00 93.25 275 PRO A C 1
ATOM 2065 O O . PRO A 1 275 ? -24.694 -13.039 7.942 1.00 93.25 275 PRO A O 1
ATOM 2068 N N . ALA A 1 276 ? -26.494 -14.373 7.906 1.00 94.06 276 ALA A N 1
ATOM 2069 C CA . ALA A 1 276 ? -25.859 -15.413 7.098 1.00 94.06 276 ALA A CA 1
ATOM 2070 C C . ALA A 1 276 ? -25.513 -14.922 5.681 1.00 94.06 276 ALA A C 1
ATOM 2072 O O . ALA A 1 276 ? -24.454 -15.255 5.154 1.00 94.06 276 ALA A O 1
ATOM 2073 N N . GLN A 1 277 ? -26.378 -14.095 5.079 1.00 95.88 277 GLN A N 1
ATOM 2074 C CA . GLN A 1 277 ? -26.125 -13.496 3.765 1.00 95.88 277 GLN A CA 1
ATOM 2075 C C . GLN A 1 277 ? -24.961 -12.504 3.825 1.00 95.88 277 GLN A C 1
ATOM 2077 O O . GLN A 1 277 ? -24.124 -12.505 2.927 1.00 95.88 277 GLN A O 1
ATOM 2082 N N . VAL A 1 278 ? -24.874 -11.701 4.892 1.00 95.12 278 VAL A N 1
ATOM 2083 C CA . VAL A 1 278 ? -23.761 -10.769 5.110 1.00 95.12 278 VAL A CA 1
ATOM 2084 C C . VAL A 1 278 ? -22.453 -11.539 5.266 1.00 95.12 278 VAL A C 1
ATOM 2086 O O . VAL A 1 278 ? -21.506 -11.252 4.544 1.00 95.12 278 VAL A O 1
ATOM 2089 N N . LEU A 1 279 ? -22.398 -12.567 6.119 1.00 96.06 279 LEU A N 1
ATOM 2090 C CA . LEU A 1 279 ? -21.189 -13.386 6.279 1.00 96.06 279 LEU A CA 1
ATOM 2091 C C . LEU A 1 279 ? -20.772 -14.085 4.977 1.00 96.06 279 LEU A C 1
ATOM 2093 O O . LEU A 1 279 ? -19.587 -14.089 4.641 1.00 96.06 279 LEU A O 1
ATOM 2097 N N . ALA A 1 280 ? -21.729 -14.632 4.222 1.00 96.88 280 ALA A N 1
ATOM 2098 C CA . ALA A 1 280 ? -21.455 -15.237 2.921 1.00 96.88 280 ALA A CA 1
ATOM 2099 C C . ALA A 1 280 ? -20.915 -14.206 1.918 1.00 96.88 280 ALA A C 1
ATOM 2101 O O . ALA A 1 280 ? -19.928 -14.471 1.233 1.00 96.88 280 ALA A O 1
ATOM 2102 N N . ALA A 1 281 ? -21.506 -13.010 1.863 1.00 96.75 281 ALA A N 1
ATOM 2103 C CA . ALA A 1 281 ? -21.025 -11.936 1.004 1.00 96.75 281 ALA A CA 1
ATOM 2104 C C . ALA A 1 281 ? -19.626 -11.450 1.420 1.00 96.75 281 ALA A C 1
ATOM 2106 O O . ALA A 1 281 ? -18.777 -11.258 0.557 1.00 96.75 281 ALA A O 1
ATOM 2107 N N . ILE A 1 282 ? -19.336 -11.338 2.719 1.00 96.25 282 ILE A N 1
ATOM 2108 C CA . ILE A 1 282 ? -17.996 -11.005 3.231 1.00 96.25 282 ILE A CA 1
ATOM 2109 C C . ILE A 1 282 ? -16.967 -12.068 2.829 1.00 96.25 282 ILE A C 1
ATOM 2111 O O . ILE A 1 282 ? -15.866 -11.719 2.399 1.00 96.25 282 ILE A O 1
ATOM 2115 N N . ALA A 1 283 ? -17.326 -13.353 2.904 1.00 96.81 283 ALA A N 1
ATOM 2116 C CA . ALA A 1 283 ? -16.474 -14.438 2.424 1.00 96.81 283 ALA A CA 1
ATOM 2117 C C . ALA A 1 283 ? -16.196 -14.320 0.916 1.00 96.81 283 ALA A C 1
ATOM 2119 O O . ALA A 1 283 ? -15.056 -14.494 0.491 1.00 96.81 283 ALA A O 1
ATOM 2120 N N . LEU A 1 284 ? -17.210 -13.984 0.108 1.00 97.06 284 LEU A N 1
ATOM 2121 C CA . LEU A 1 284 ? -17.045 -13.741 -1.330 1.00 97.06 284 LEU A CA 1
ATOM 2122 C C . LEU A 1 284 ? -16.147 -12.531 -1.608 1.00 97.06 284 LEU A C 1
ATOM 2124 O O . LEU A 1 284 ? -15.277 -12.613 -2.475 1.00 97.06 284 LEU A O 1
ATOM 2128 N N . VAL A 1 285 ? -16.321 -11.436 -0.858 1.00 96.00 285 VAL A N 1
ATOM 2129 C CA . VAL A 1 285 ? -15.465 -10.248 -0.967 1.00 96.00 285 VAL A CA 1
ATOM 2130 C C . VAL A 1 285 ? -14.023 -10.639 -0.663 1.00 96.00 285 VAL A C 1
ATOM 2132 O O . VAL A 1 285 ? -13.158 -10.385 -1.494 1.00 96.00 285 VAL A O 1
ATOM 2135 N N . GLY A 1 286 ? -13.749 -11.327 0.449 1.00 93.69 286 GLY A N 1
ATOM 2136 C CA . GLY A 1 286 ? -12.394 -11.780 0.772 1.00 93.69 286 GLY A CA 1
ATOM 2137 C C . GLY A 1 286 ? -11.823 -12.762 -0.261 1.00 93.69 286 GLY A C 1
ATOM 2138 O O . GLY A 1 286 ? -10.669 -12.618 -0.667 1.00 93.69 286 GLY A O 1
ATOM 2139 N N . LEU A 1 287 ? -12.633 -13.687 -0.792 1.00 95.56 287 LEU A N 1
ATOM 2140 C CA . LEU A 1 287 ? -12.226 -14.614 -1.860 1.00 95.56 287 LEU A CA 1
ATOM 2141 C C . LEU A 1 287 ? -11.884 -13.921 -3.187 1.00 95.56 287 LEU A C 1
ATOM 2143 O O . LEU A 1 287 ? -11.192 -14.525 -4.002 1.00 95.56 287 LEU A O 1
ATOM 2147 N N . ALA A 1 288 ? -12.342 -12.688 -3.410 1.00 94.81 288 ALA A N 1
ATOM 2148 C CA . ALA A 1 288 ? -12.019 -11.887 -4.590 1.00 94.81 288 ALA A CA 1
ATOM 2149 C C . ALA A 1 288 ? -10.936 -10.823 -4.322 1.00 94.81 288 ALA A C 1
ATOM 2151 O O . ALA A 1 288 ? -10.163 -10.484 -5.222 1.00 94.81 288 ALA A O 1
ATOM 2152 N N . PHE A 1 289 ? -10.852 -10.334 -3.082 1.00 89.81 289 PHE A N 1
ATOM 2153 C CA . PHE A 1 289 ? -10.172 -9.095 -2.705 1.00 89.81 289 PHE A CA 1
ATOM 2154 C C . PHE A 1 289 ? -8.703 -9.023 -3.142 1.00 89.81 289 PHE A C 1
ATOM 2156 O O . PHE A 1 289 ? -8.279 -8.001 -3.672 1.00 89.81 289 PHE A O 1
ATOM 2163 N N . GLU A 1 290 ? -7.937 -10.105 -2.989 1.00 90.62 290 GLU A N 1
ATOM 2164 C CA . GLU A 1 290 ? -6.496 -10.124 -3.279 1.00 90.62 290 GLU A CA 1
ATOM 2165 C C . GLU A 1 290 ? -6.143 -10.829 -4.603 1.00 90.62 290 GLU A C 1
ATOM 2167 O O . GLU A 1 290 ? -4.961 -10.987 -4.922 1.00 90.62 290 GLU A O 1
ATOM 2172 N N . LEU A 1 291 ? -7.126 -11.233 -5.427 1.00 92.06 291 LEU A N 1
ATOM 2173 C CA . LEU A 1 291 ? -6.849 -11.903 -6.715 1.00 92.06 291 LEU A CA 1
ATOM 2174 C C . LEU A 1 291 ? -5.989 -11.039 -7.637 1.00 92.06 291 LEU A C 1
ATOM 2176 O O . LEU A 1 291 ? -5.130 -11.545 -8.363 1.00 92.06 291 LEU A O 1
ATOM 2180 N N . TYR A 1 292 ? -6.257 -9.734 -7.639 1.00 90.81 292 TYR A N 1
ATOM 2181 C CA . TYR A 1 292 ? -5.618 -8.805 -8.557 1.00 90.81 292 TYR A CA 1
ATOM 2182 C C . TYR A 1 292 ? -4.200 -8.415 -8.107 1.00 90.81 292 TYR A C 1
ATOM 2184 O O . TYR A 1 292 ? -3.430 -7.918 -8.932 1.00 90.81 292 TYR A O 1
ATOM 2192 N N . GLU A 1 293 ? -3.830 -8.613 -6.835 1.00 90.25 293 GLU A N 1
ATOM 2193 C CA . GLU A 1 293 ? -2.593 -8.064 -6.266 1.00 90.25 293 GLU A CA 1
ATOM 2194 C C . GLU A 1 293 ? -1.337 -8.711 -6.884 1.00 90.25 293 GLU A C 1
ATOM 2196 O O . GLU A 1 293 ? -0.521 -7.969 -7.441 1.00 90.25 293 GLU A O 1
ATOM 2201 N N . PRO A 1 294 ? -1.184 -10.055 -6.951 1.00 90.50 294 PRO A N 1
ATOM 2202 C CA . PRO A 1 294 ? -0.037 -10.675 -7.628 1.00 90.50 294 PRO A CA 1
ATOM 2203 C C . PRO A 1 294 ? 0.070 -10.269 -9.104 1.00 90.50 294 PRO A C 1
ATOM 2205 O O . PRO A 1 294 ? 1.168 -10.090 -9.630 1.00 90.50 294 PRO A O 1
ATOM 2208 N N . ALA A 1 295 ? -1.075 -10.083 -9.768 1.00 91.69 295 ALA A N 1
ATOM 2209 C CA . ALA A 1 295 ? -1.142 -9.678 -11.168 1.00 91.69 295 ALA A CA 1
ATOM 2210 C C . ALA A 1 295 ? -0.708 -8.218 -11.368 1.00 91.69 295 ALA A C 1
ATOM 2212 O O . ALA A 1 295 ? 0.024 -7.915 -12.312 1.00 91.69 295 ALA A O 1
ATOM 2213 N N . SER A 1 296 ? -1.117 -7.326 -10.461 1.00 91.38 296 SER A N 1
ATOM 2214 C CA . SER A 1 296 ? -0.687 -5.926 -10.423 1.00 91.38 296 SER A CA 1
ATOM 2215 C C . SER A 1 296 ? 0.824 -5.827 -10.222 1.00 91.38 296 SER A C 1
ATOM 2217 O O . SER A 1 296 ? 1.498 -5.110 -10.962 1.00 91.38 296 SER A O 1
ATOM 2219 N N . GLN A 1 297 ? 1.375 -6.587 -9.270 1.00 90.12 297 GLN A N 1
ATOM 2220 C CA . GLN A 1 297 ? 2.814 -6.585 -9.004 1.00 90.12 297 GLN A CA 1
ATOM 2221 C C . GLN A 1 297 ? 3.622 -7.137 -10.185 1.00 90.12 297 GLN A C 1
ATOM 2223 O O . GLN A 1 297 ? 4.640 -6.554 -10.556 1.00 90.12 297 GLN A O 1
ATOM 2228 N N . GLU A 1 298 ? 3.140 -8.195 -10.843 1.00 88.75 298 GLU A N 1
ATOM 2229 C CA . GLU A 1 298 ? 3.774 -8.743 -12.047 1.00 88.75 298 GLU A CA 1
ATOM 2230 C C . GLU A 1 298 ? 3.757 -7.756 -13.223 1.00 88.75 298 GLU A C 1
ATOM 2232 O O . GLU A 1 298 ? 4.775 -7.568 -13.890 1.00 88.75 298 GLU A O 1
ATOM 2237 N N . LEU A 1 299 ? 2.628 -7.081 -13.468 1.00 89.25 299 LEU A N 1
ATOM 2238 C CA . LEU A 1 299 ? 2.529 -6.056 -14.513 1.00 89.25 299 LEU A CA 1
ATOM 2239 C C . LEU A 1 299 ? 3.490 -4.890 -14.257 1.00 89.25 299 LEU A C 1
ATOM 2241 O O . LEU A 1 299 ? 4.119 -4.398 -15.194 1.00 89.25 299 LEU A O 1
ATOM 2245 N N . LEU A 1 300 ? 3.631 -4.466 -12.999 1.00 88.38 300 LEU A N 1
ATOM 2246 C CA . LEU A 1 300 ? 4.542 -3.387 -12.622 1.00 88.38 300 LEU A CA 1
ATOM 2247 C C . LEU A 1 300 ? 6.016 -3.804 -12.761 1.00 88.38 300 LEU A C 1
ATOM 2249 O O . LEU A 1 300 ? 6.831 -3.034 -13.281 1.00 88.38 300 LEU A O 1
ATOM 2253 N N . ALA A 1 301 ? 6.342 -5.039 -12.364 1.00 86.62 301 ALA A N 1
ATOM 2254 C CA . ALA A 1 301 ? 7.675 -5.620 -12.497 1.00 86.62 301 ALA A CA 1
ATOM 2255 C C . ALA A 1 301 ? 8.095 -5.816 -13.961 1.00 86.62 301 ALA A C 1
ATOM 2257 O O . ALA A 1 301 ? 9.265 -5.626 -14.286 1.00 86.62 301 ALA A O 1
ATOM 2258 N N . ARG A 1 302 ? 7.155 -6.158 -14.855 1.00 86.19 302 ARG A N 1
ATOM 2259 C CA . ARG A 1 302 ? 7.399 -6.225 -16.309 1.00 86.19 302 ARG A CA 1
ATOM 2260 C C . ARG A 1 302 ? 7.523 -4.851 -16.948 1.00 86.19 302 ARG A C 1
ATOM 2262 O O . ARG A 1 302 ? 8.282 -4.684 -17.895 1.00 86.19 302 ARG A O 1
ATOM 2269 N N . ALA A 1 303 ? 6.771 -3.872 -16.449 1.00 83.75 303 ALA A N 1
ATOM 2270 C CA . ALA A 1 303 ? 6.786 -2.524 -16.996 1.00 83.75 303 ALA A CA 1
ATOM 2271 C C . ALA A 1 303 ? 8.065 -1.746 -16.649 1.00 83.75 303 ALA A C 1
ATOM 2273 O O . ALA A 1 303 ? 8.300 -0.716 -17.267 1.00 83.75 303 ALA A O 1
ATOM 2274 N N . SER A 1 304 ? 8.868 -2.196 -15.676 1.00 81.25 304 SER A N 1
ATOM 2275 C CA . SER A 1 304 ? 10.058 -1.479 -15.203 1.00 81.25 304 SER A CA 1
ATOM 2276 C C . SER A 1 304 ? 11.238 -2.416 -14.918 1.00 81.25 304 SER A C 1
ATOM 2278 O O . SER A 1 304 ? 11.077 -3.494 -14.345 1.00 81.25 304 SER A O 1
ATOM 2280 N N . SER A 1 305 ? 12.452 -2.001 -15.282 1.00 74.44 305 SER A N 1
ATOM 2281 C CA . SER A 1 305 ? 13.686 -2.770 -15.077 1.00 74.44 305 SER A CA 1
ATOM 2282 C C . SER A 1 305 ? 14.776 -1.933 -14.399 1.00 74.44 305 SER A C 1
ATOM 2284 O O . SER A 1 305 ? 14.764 -0.700 -14.453 1.00 74.44 305 SER A O 1
ATOM 2286 N N . GLY A 1 306 ? 15.706 -2.616 -13.721 1.00 69.44 306 GLY A N 1
ATOM 2287 C CA . GLY A 1 306 ? 16.871 -2.001 -13.081 1.00 69.44 306 GLY A CA 1
ATOM 2288 C C . GLY A 1 306 ? 16.513 -0.885 -12.095 1.00 69.44 306 GLY A C 1
ATOM 2289 O O . GLY A 1 306 ? 15.584 -1.003 -11.296 1.00 69.44 306 GLY A O 1
ATOM 2290 N N . GLU A 1 307 ? 17.239 0.231 -12.168 1.00 65.06 307 GLU A N 1
ATOM 2291 C CA . GLU A 1 307 ? 17.087 1.364 -11.248 1.00 65.06 307 GLU A CA 1
ATOM 2292 C C . GLU A 1 307 ? 15.688 2.017 -11.312 1.00 65.06 307 GLU A C 1
ATOM 2294 O O . GLU A 1 307 ? 15.169 2.492 -10.305 1.00 65.06 307 GLU A O 1
ATOM 2299 N N . GLN A 1 308 ? 14.995 1.956 -12.456 1.00 73.25 308 GLN A N 1
ATOM 2300 C CA . GLN A 1 308 ? 13.647 2.532 -12.597 1.00 73.25 308 GLN A CA 1
ATOM 2301 C C . GLN A 1 308 ? 12.574 1.763 -11.816 1.00 73.25 308 GLN A C 1
ATOM 2303 O O . GLN A 1 308 ? 11.508 2.312 -11.503 1.00 73.25 308 GLN A O 1
ATOM 2308 N N . ARG A 1 309 ? 12.837 0.493 -11.488 1.00 79.19 309 ARG A N 1
ATOM 2309 C CA . ARG A 1 309 ? 11.885 -0.370 -10.791 1.00 79.19 309 ARG A CA 1
ATOM 2310 C C . ARG A 1 309 ? 11.553 0.185 -9.413 1.00 79.19 309 ARG A C 1
ATOM 2312 O O . ARG A 1 309 ? 10.384 0.437 -9.127 1.00 79.19 309 ARG A O 1
ATOM 2319 N N . HIS A 1 310 ? 12.559 0.495 -8.595 1.00 74.38 310 HIS A N 1
ATOM 2320 C CA . HIS A 1 310 ? 12.319 1.053 -7.260 1.00 74.38 310 HIS A CA 1
ATOM 2321 C C . HIS A 1 310 ? 11.528 2.366 -7.315 1.00 74.38 310 HIS A C 1
ATOM 2323 O O . HIS A 1 310 ? 10.698 2.629 -6.446 1.00 74.38 310 HIS A O 1
ATOM 2329 N N . ALA A 1 311 ? 11.749 3.183 -8.351 1.00 74.69 311 ALA A N 1
ATOM 2330 C CA . ALA A 1 311 ? 11.098 4.476 -8.478 1.00 74.69 311 ALA A CA 1
ATOM 2331 C C . ALA A 1 311 ? 9.618 4.262 -8.780 1.00 74.69 311 ALA A C 1
ATOM 2333 O O . ALA A 1 311 ? 8.772 4.882 -8.143 1.00 74.69 311 ALA A O 1
ATOM 2334 N N . THR A 1 312 ? 9.323 3.329 -9.683 1.00 82.25 312 THR A N 1
ATOM 2335 C CA . THR A 1 312 ? 7.970 2.920 -10.066 1.00 82.25 312 THR A CA 1
ATOM 2336 C C . THR A 1 312 ? 7.178 2.383 -8.869 1.00 82.25 312 THR A C 1
ATOM 2338 O O . THR A 1 312 ? 6.064 2.845 -8.619 1.00 82.25 312 THR A O 1
ATOM 2341 N N . TYR A 1 313 ? 7.771 1.485 -8.075 1.00 84.69 313 TYR A N 1
ATOM 2342 C CA . TYR A 1 313 ? 7.154 0.964 -6.849 1.00 84.69 313 TYR A CA 1
ATOM 2343 C C . TYR A 1 313 ? 6.949 2.044 -5.781 1.00 84.69 313 TYR A C 1
ATOM 2345 O O . TYR A 1 313 ? 5.902 2.088 -5.136 1.00 84.69 313 TYR A O 1
ATOM 2353 N N . ALA A 1 314 ? 7.913 2.951 -5.614 1.00 78.81 314 ALA A N 1
ATOM 2354 C CA . ALA A 1 314 ? 7.781 4.043 -4.657 1.00 78.81 314 ALA A CA 1
ATOM 2355 C C . ALA A 1 314 ? 6.691 5.052 -5.067 1.00 78.81 314 ALA A C 1
ATOM 2357 O O . ALA A 1 314 ? 5.920 5.488 -4.214 1.00 78.81 314 ALA A O 1
ATOM 2358 N N . VAL A 1 315 ? 6.570 5.381 -6.367 1.00 81.62 315 VAL A N 1
ATOM 2359 C CA . VAL A 1 315 ? 5.439 6.192 -6.864 1.00 81.62 315 VAL A CA 1
ATOM 2360 C C . VAL A 1 315 ? 4.121 5.490 -6.571 1.00 81.62 315 VAL A C 1
ATOM 2362 O O . VAL A 1 315 ? 3.206 6.138 -6.078 1.00 81.62 315 VAL A O 1
ATOM 2365 N N . MET A 1 316 ? 4.025 4.181 -6.839 1.00 82.75 316 MET A N 1
ATOM 2366 C CA . MET A 1 316 ? 2.804 3.415 -6.574 1.00 8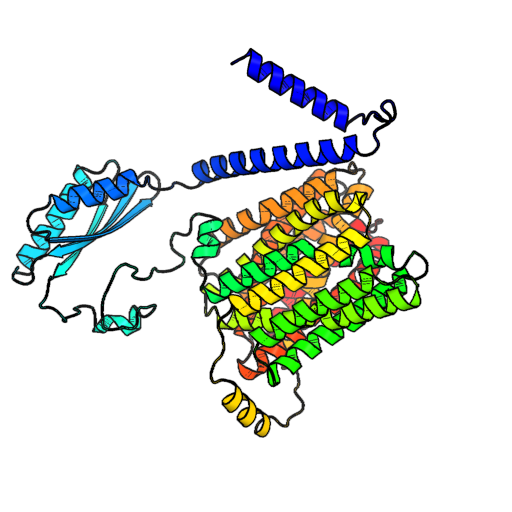2.75 316 MET A CA 1
ATOM 2367 C C . MET A 1 316 ? 2.374 3.543 -5.107 1.00 82.75 316 MET A C 1
ATOM 2369 O O . MET A 1 316 ? 1.212 3.833 -4.846 1.00 82.75 316 MET A O 1
ATOM 2373 N N . GLY A 1 317 ? 3.303 3.404 -4.155 1.00 78.06 317 GLY A N 1
ATOM 2374 C CA . GLY A 1 317 ? 3.004 3.566 -2.727 1.00 78.06 317 GLY A CA 1
ATOM 2375 C C . GLY A 1 317 ? 2.466 4.957 -2.372 1.00 78.06 317 GLY A C 1
ATOM 2376 O O . GLY A 1 317 ? 1.436 5.071 -1.713 1.00 78.06 317 GLY A O 1
ATOM 2377 N N . VAL A 1 318 ? 3.115 6.019 -2.859 1.00 76.50 318 VAL A N 1
ATOM 2378 C CA . VAL A 1 318 ? 2.670 7.408 -2.632 1.00 76.50 318 VAL A CA 1
ATOM 2379 C C . VAL A 1 318 ? 1.295 7.666 -3.244 1.00 76.50 318 VAL A C 1
ATOM 2381 O O . VAL A 1 318 ? 0.433 8.276 -2.616 1.00 76.50 318 VAL A O 1
ATOM 2384 N N . VAL A 1 319 ? 1.077 7.177 -4.461 1.00 75.06 319 VAL A N 1
ATOM 2385 C CA . VAL A 1 319 ? -0.187 7.316 -5.183 1.00 75.06 319 VAL A CA 1
ATOM 2386 C C . VAL A 1 319 ? -1.320 6.579 -4.465 1.00 75.06 319 VAL A C 1
ATOM 2388 O O . VAL A 1 319 ? -2.404 7.137 -4.321 1.00 75.06 319 VAL A O 1
ATOM 2391 N N . LEU A 1 320 ? -1.069 5.365 -3.971 1.00 77.38 320 LEU A N 1
ATOM 2392 C CA . LEU A 1 320 ? -2.037 4.611 -3.171 1.00 77.38 320 LEU A CA 1
ATOM 2393 C C . LEU A 1 320 ? -2.346 5.315 -1.845 1.00 77.38 320 LEU A C 1
ATOM 2395 O O . LEU A 1 320 ? -3.508 5.381 -1.457 1.00 77.38 320 LEU A O 1
ATOM 2399 N N . SER A 1 321 ? -1.341 5.901 -1.187 1.00 72.38 321 SER A N 1
ATOM 2400 C CA . SER A 1 321 ? -1.548 6.691 0.034 1.00 72.38 321 SER A CA 1
ATOM 2401 C C . SER A 1 321 ? -2.403 7.936 -0.222 1.00 72.38 321 SER A C 1
ATOM 2403 O O . SER A 1 321 ? -3.296 8.238 0.567 1.00 72.38 321 SER A O 1
ATOM 2405 N N . ALA A 1 322 ? -2.164 8.646 -1.329 1.00 69.81 322 ALA A N 1
ATOM 2406 C CA . ALA A 1 322 ? -2.990 9.781 -1.738 1.00 69.81 322 ALA A CA 1
ATOM 2407 C C . ALA A 1 322 ? -4.423 9.340 -2.091 1.00 69.81 322 ALA A C 1
ATOM 2409 O O . ALA A 1 322 ? -5.383 10.007 -1.710 1.00 69.81 322 ALA A O 1
ATOM 2410 N N . GLY A 1 323 ? -4.566 8.191 -2.761 1.00 69.44 323 GLY A N 1
ATOM 2411 C CA . GLY A 1 323 ? -5.855 7.557 -3.035 1.00 69.44 323 GLY A CA 1
ATOM 2412 C C . GLY A 1 323 ? -6.624 7.235 -1.754 1.00 69.44 323 GLY A C 1
ATOM 2413 O O . GLY A 1 323 ? -7.793 7.584 -1.658 1.00 69.44 323 GLY A O 1
ATOM 2414 N N . GLY A 1 324 ? -5.958 6.671 -0.743 1.00 69.81 324 GLY A N 1
ATOM 2415 C CA . GLY A 1 324 ? -6.553 6.395 0.568 1.00 69.81 324 GLY A CA 1
ATOM 2416 C C . GLY A 1 324 ? -6.986 7.658 1.321 1.00 69.81 324 GLY A C 1
ATOM 2417 O O . GLY A 1 324 ? -8.060 7.679 1.916 1.00 69.81 324 GLY A O 1
ATOM 2418 N N . ALA A 1 325 ? -6.208 8.744 1.249 1.00 70.06 325 ALA A N 1
ATOM 2419 C CA . ALA A 1 325 ? -6.607 10.030 1.827 1.00 70.06 325 ALA A CA 1
ATOM 2420 C C . ALA A 1 325 ? -7.867 10.599 1.144 1.00 70.06 325 ALA A C 1
ATOM 2422 O O . ALA A 1 325 ? -8.800 11.036 1.819 1.00 70.06 325 ALA A O 1
ATOM 2423 N N . ALA A 1 326 ? -7.927 10.538 -0.191 1.00 69.81 326 ALA A N 1
ATOM 2424 C CA . ALA A 1 326 ? -9.114 10.928 -0.951 1.00 69.81 326 ALA A CA 1
ATOM 2425 C C . ALA A 1 326 ? -10.319 10.011 -0.662 1.00 69.81 326 ALA A C 1
ATOM 2427 O O . ALA A 1 326 ? -11.441 10.500 -0.538 1.00 69.81 326 ALA A O 1
ATOM 2428 N N . ALA A 1 327 ? -10.085 8.708 -0.484 1.00 71.44 327 ALA A N 1
ATOM 2429 C CA . ALA A 1 327 ? -11.102 7.741 -0.080 1.00 71.44 327 ALA A CA 1
ATOM 2430 C C . ALA A 1 327 ? -11.688 8.075 1.300 1.00 71.44 327 ALA A C 1
ATOM 2432 O O . ALA A 1 327 ? -12.897 7.994 1.478 1.00 71.44 327 ALA A O 1
ATOM 2433 N N . GLY A 1 328 ? -10.861 8.512 2.258 1.00 71.25 328 GLY A N 1
ATOM 2434 C CA . GLY A 1 328 ? -11.318 8.957 3.578 1.00 71.25 328 GLY A CA 1
ATOM 2435 C C . GLY A 1 328 ? -12.243 10.178 3.518 1.00 71.25 328 GLY A C 1
ATOM 2436 O O . GLY A 1 328 ? -13.272 10.202 4.190 1.00 71.25 328 GLY A O 1
ATOM 2437 N N . LEU A 1 329 ? -11.927 11.161 2.665 1.00 71.69 329 LEU A N 1
ATOM 2438 C CA . LEU A 1 329 ? -12.800 12.319 2.428 1.00 71.69 329 LEU A CA 1
ATOM 2439 C C . LEU A 1 329 ? -14.122 11.907 1.776 1.00 71.69 329 LEU A C 1
ATOM 2441 O O . LEU A 1 329 ? -15.184 12.352 2.201 1.00 71.69 329 LEU A O 1
ATOM 2445 N N . LEU A 1 330 ? -14.068 11.026 0.773 1.00 72.94 330 LEU A N 1
ATOM 2446 C CA . LEU A 1 330 ? -15.267 10.489 0.136 1.00 72.94 330 LEU A CA 1
ATOM 2447 C C . LEU A 1 330 ? -16.125 9.706 1.142 1.00 72.94 330 LEU A C 1
ATOM 2449 O O . LEU A 1 330 ? -17.341 9.878 1.182 1.00 72.94 330 LEU A O 1
ATOM 2453 N N . ALA A 1 331 ? -15.492 8.907 2.003 1.00 70.81 331 ALA A N 1
ATOM 2454 C CA . ALA A 1 331 ? -16.175 8.164 3.050 1.00 70.81 331 ALA A CA 1
ATOM 2455 C C . ALA A 1 331 ? -16.863 9.093 4.060 1.00 70.81 331 ALA A C 1
ATOM 2457 O O . ALA A 1 331 ? -17.997 8.822 4.438 1.00 70.81 331 ALA A O 1
ATOM 2458 N N . ALA A 1 332 ? -16.239 10.211 4.445 1.00 74.06 332 ALA A N 1
ATOM 2459 C CA . ALA A 1 332 ? -16.847 11.196 5.344 1.00 74.06 332 ALA A CA 1
ATOM 2460 C C . ALA A 1 332 ? -18.140 11.814 4.774 1.00 74.06 332 ALA A C 1
ATOM 2462 O O . ALA A 1 332 ? -19.060 12.114 5.529 1.00 74.06 332 ALA A O 1
ATOM 2463 N N . VAL A 1 333 ? -18.232 11.959 3.448 1.00 75.00 333 VAL A N 1
ATOM 2464 C CA . VAL A 1 333 ? -19.426 12.475 2.752 1.00 75.00 333 VAL A CA 1
ATOM 2465 C C . VAL A 1 333 ? -20.508 11.408 2.599 1.00 75.00 333 VAL A C 1
ATOM 2467 O O . VAL A 1 333 ? -21.696 11.705 2.700 1.00 75.00 333 VAL A O 1
ATOM 2470 N N . LEU A 1 334 ? -20.108 10.163 2.339 1.00 76.25 334 LEU A N 1
ATOM 2471 C CA . LEU A 1 334 ? -21.030 9.054 2.092 1.00 76.25 334 LEU A CA 1
ATOM 2472 C C . LEU A 1 334 ? -21.555 8.411 3.381 1.00 76.25 334 LEU A C 1
ATOM 2474 O O . LEU A 1 334 ? -22.669 7.894 3.390 1.00 76.25 334 LEU A O 1
ATOM 2478 N N . LEU A 1 335 ? -20.787 8.441 4.473 1.00 77.88 335 LEU A N 1
ATOM 2479 C CA . LEU A 1 335 ? -21.159 7.810 5.740 1.00 77.88 335 LEU A CA 1
ATOM 2480 C C . LEU A 1 335 ? -22.496 8.330 6.311 1.00 77.88 335 LEU A C 1
ATOM 2482 O O . LEU A 1 335 ? -23.295 7.485 6.720 1.00 77.88 335 LEU A O 1
ATOM 2486 N N . PRO A 1 336 ? -22.818 9.643 6.271 1.00 82.12 336 PRO A N 1
ATOM 2487 C CA . PRO A 1 336 ? -24.139 10.156 6.652 1.00 82.12 336 PRO A CA 1
ATOM 2488 C C . PRO A 1 336 ? -25.304 9.597 5.823 1.00 82.12 336 PRO A C 1
ATOM 2490 O O . PRO A 1 336 ? -26.429 9.548 6.310 1.00 82.12 336 PRO A O 1
ATOM 2493 N N . LEU A 1 337 ? -25.054 9.159 4.583 1.00 80.62 337 LEU A N 1
ATOM 2494 C CA . LEU A 1 337 ? -26.066 8.532 3.721 1.00 80.62 337 LEU A CA 1
ATOM 2495 C C . LEU A 1 337 ? -26.292 7.054 4.080 1.00 80.62 337 LEU A C 1
ATOM 2497 O O . LEU A 1 337 ? -27.296 6.464 3.683 1.00 80.62 337 LEU A O 1
ATOM 2501 N N . GLY A 1 338 ? -25.370 6.457 4.837 1.00 82.50 338 GLY A N 1
ATOM 2502 C CA . GLY A 1 338 ? -25.434 5.089 5.331 1.00 82.50 338 GLY A CA 1
ATOM 2503 C C . GLY A 1 338 ? -24.326 4.191 4.779 1.00 82.50 338 GLY A C 1
ATOM 2504 O O . GLY A 1 338 ? -23.859 4.327 3.649 1.00 82.50 338 GLY A O 1
ATOM 2505 N N . VAL A 1 339 ? -23.938 3.193 5.577 1.00 86.62 339 VAL A N 1
ATOM 2506 C CA . VAL A 1 339 ? -22.797 2.307 5.282 1.00 86.62 339 VAL A CA 1
ATOM 2507 C C . VAL A 1 339 ? -22.986 1.494 3.994 1.00 86.62 339 VAL A C 1
ATOM 2509 O O . VAL A 1 339 ? -22.022 1.196 3.300 1.00 86.62 339 VAL A O 1
ATOM 2512 N N . ARG A 1 340 ? -24.225 1.175 3.604 1.00 88.19 340 ARG A N 1
ATOM 2513 C CA . ARG A 1 340 ? -24.492 0.467 2.339 1.00 88.19 340 ARG A CA 1
ATOM 2514 C C . ARG A 1 340 ? -24.170 1.305 1.097 1.00 88.19 340 ARG A C 1
ATOM 2516 O O . ARG A 1 340 ? -23.764 0.736 0.088 1.00 88.19 340 ARG A O 1
ATOM 2523 N N . TRP A 1 341 ? -24.295 2.633 1.167 1.00 86.38 341 TRP A N 1
ATOM 2524 C CA . TRP A 1 341 ? -23.897 3.518 0.066 1.00 86.38 341 TRP A CA 1
ATOM 2525 C C . TRP A 1 341 ? -22.388 3.566 -0.115 1.00 86.38 341 TRP A C 1
ATOM 2527 O O . TRP A 1 341 ? -21.932 3.610 -1.254 1.00 86.38 341 TRP A O 1
ATOM 2537 N N . LEU A 1 342 ? -21.622 3.468 0.978 1.00 87.62 342 LEU A N 1
ATOM 2538 C CA . LEU A 1 342 ? -20.182 3.235 0.895 1.00 87.62 342 LEU A CA 1
ATOM 2539 C C . LEU A 1 342 ? -19.932 1.968 0.061 1.00 87.62 342 LEU A C 1
ATOM 2541 O O . LEU A 1 342 ? -19.368 2.047 -1.026 1.00 87.62 342 LEU A O 1
ATOM 2545 N N . VAL A 1 343 ? -20.428 0.811 0.502 1.00 91.12 343 VAL A N 1
ATOM 2546 C CA . VAL A 1 343 ? -20.181 -0.469 -0.193 1.00 91.12 343 VAL A CA 1
ATOM 2547 C C . VAL A 1 343 ? -20.608 -0.430 -1.669 1.00 91.12 343 VAL A C 1
ATOM 2549 O O . VAL A 1 343 ? -19.901 -0.949 -2.531 1.00 91.12 343 VAL A O 1
ATOM 2552 N N . ALA A 1 344 ? -21.729 0.224 -1.988 1.00 89.88 344 ALA A N 1
ATOM 2553 C CA . ALA A 1 344 ? -22.203 0.378 -3.363 1.00 89.88 344 ALA A CA 1
ATOM 2554 C C . ALA A 1 344 ? -21.267 1.229 -4.242 1.00 89.88 344 ALA A C 1
ATOM 2556 O O . ALA A 1 344 ? -21.014 0.873 -5.395 1.00 89.88 344 ALA A O 1
ATOM 2557 N N . VAL A 1 345 ? -20.746 2.343 -3.718 1.00 88.06 345 VAL A N 1
ATOM 2558 C CA . VAL A 1 345 ? -19.789 3.184 -4.451 1.00 88.06 345 VAL A CA 1
ATOM 2559 C C . VAL A 1 345 ? -18.449 2.462 -4.602 1.00 88.06 345 VAL A C 1
ATOM 2561 O O . VAL A 1 345 ? -17.882 2.496 -5.693 1.00 88.06 345 VAL A O 1
ATOM 2564 N N . ASP A 1 346 ? -17.981 1.740 -3.579 1.00 91.75 346 ASP A N 1
ATOM 2565 C CA . ASP A 1 346 ? -16.784 0.889 -3.679 1.00 91.75 346 ASP A CA 1
ATOM 2566 C C . ASP A 1 346 ? -16.938 -0.134 -4.815 1.00 91.75 346 ASP A C 1
ATOM 2568 O O . ASP A 1 346 ? -16.126 -0.179 -5.745 1.00 91.75 346 ASP A O 1
ATOM 2572 N N . ALA A 1 347 ? -18.072 -0.844 -4.845 1.00 93.06 347 ALA A N 1
ATOM 2573 C CA . ALA A 1 347 ? -18.389 -1.790 -5.909 1.00 93.06 347 ALA A CA 1
ATOM 2574 C C . ALA A 1 347 ? -18.307 -1.163 -7.310 1.00 93.06 347 ALA A C 1
ATOM 2576 O O . ALA A 1 347 ? -17.706 -1.741 -8.223 1.00 93.06 347 ALA A O 1
ATOM 2577 N N . LEU A 1 348 ? -18.876 0.036 -7.477 1.00 89.56 348 LEU A N 1
ATOM 2578 C CA . LEU A 1 348 ? -18.813 0.780 -8.732 1.00 89.56 348 LEU A CA 1
ATOM 2579 C C . LEU A 1 348 ? -17.365 1.120 -9.106 1.00 89.56 348 LEU A C 1
ATOM 2581 O O . LEU A 1 348 ? -16.968 0.902 -10.252 1.00 89.56 348 LEU A O 1
ATOM 2585 N N . THR A 1 349 ? -16.557 1.603 -8.159 1.00 90.62 349 THR A N 1
ATOM 2586 C CA . THR A 1 349 ? -15.150 1.926 -8.435 1.00 90.62 349 THR A CA 1
ATOM 2587 C C . THR A 1 349 ? -14.331 0.694 -8.824 1.00 90.62 349 THR A C 1
ATOM 2589 O O . THR A 1 349 ? -13.544 0.784 -9.769 1.00 90.62 349 THR A O 1
ATOM 2592 N N . CYS A 1 350 ? -14.567 -0.473 -8.209 1.00 92.50 350 CYS A N 1
ATOM 2593 C CA . CYS A 1 350 ? -13.937 -1.737 -8.604 1.00 92.50 350 CYS A CA 1
ATOM 2594 C C . CYS A 1 350 ? -14.319 -2.148 -10.035 1.00 92.50 350 CYS A C 1
ATOM 2596 O O . CYS A 1 350 ? -13.447 -2.498 -10.836 1.00 92.50 350 CYS A O 1
ATOM 2598 N N . LEU A 1 351 ? -15.607 -2.069 -10.392 1.00 92.31 351 LEU A N 1
ATOM 2599 C CA . LEU A 1 351 ? -16.088 -2.400 -11.740 1.00 92.31 351 LEU A CA 1
ATOM 2600 C C . LEU A 1 351 ? -15.547 -1.426 -12.794 1.00 92.31 351 LEU A C 1
ATOM 2602 O O . LEU A 1 351 ? -15.109 -1.849 -13.868 1.00 92.31 351 LEU A O 1
ATOM 2606 N N . MET A 1 352 ? -15.507 -0.129 -12.482 1.00 86.19 352 MET A N 1
ATOM 2607 C CA . MET A 1 352 ? -14.888 0.872 -13.350 1.00 86.19 352 MET A CA 1
ATOM 2608 C C . MET A 1 352 ? -13.380 0.628 -13.492 1.00 86.19 352 MET A C 1
ATOM 2610 O O . MET A 1 352 ? -12.858 0.695 -14.603 1.00 86.19 352 MET A O 1
ATOM 2614 N N . ALA A 1 353 ? -12.675 0.282 -12.410 1.00 88.06 353 ALA A N 1
ATOM 2615 C CA . ALA A 1 353 ? -11.257 -0.072 -12.453 1.00 88.06 353 ALA A CA 1
ATOM 2616 C C . ALA A 1 353 ? -11.007 -1.317 -13.319 1.00 88.06 353 ALA A C 1
ATOM 2618 O O . ALA A 1 353 ? -10.068 -1.323 -14.120 1.00 88.06 353 ALA A O 1
ATOM 2619 N N . ALA A 1 354 ? -11.876 -2.329 -13.240 1.00 92.12 354 ALA A N 1
ATOM 2620 C CA . ALA A 1 354 ? -11.836 -3.494 -14.119 1.00 92.12 354 ALA A CA 1
ATOM 2621 C C . ALA A 1 354 ? -12.033 -3.103 -15.596 1.00 92.12 354 ALA A C 1
ATOM 2623 O O . ALA A 1 354 ? -11.262 -3.535 -16.458 1.00 92.12 354 ALA A O 1
ATOM 2624 N N . ALA A 1 355 ? -13.007 -2.237 -15.896 1.00 84.62 355 ALA A N 1
ATOM 2625 C CA . ALA A 1 355 ? -13.240 -1.737 -17.251 1.00 84.62 355 ALA A CA 1
ATOM 2626 C C . ALA A 1 355 ? -12.030 -0.949 -17.785 1.00 84.62 355 ALA A C 1
ATOM 2628 O O . ALA A 1 355 ? -11.542 -1.227 -18.882 1.00 84.62 355 ALA A O 1
ATOM 2629 N N . VAL A 1 356 ? -11.475 -0.032 -16.985 1.00 84.25 356 VAL A N 1
ATOM 2630 C CA . VAL A 1 356 ? -10.264 0.734 -17.325 1.00 84.25 356 VAL A CA 1
ATOM 2631 C C . VAL A 1 356 ? -9.076 -0.205 -17.557 1.00 84.25 356 VAL A C 1
ATOM 2633 O O . VAL A 1 356 ? -8.344 -0.031 -18.531 1.00 84.25 356 VAL A O 1
ATOM 2636 N N . ALA A 1 357 ? -8.906 -1.245 -16.738 1.00 88.38 357 ALA A N 1
ATOM 2637 C CA . ALA A 1 357 ? -7.858 -2.246 -16.929 1.00 88.38 357 ALA A CA 1
ATOM 2638 C C . ALA A 1 357 ? -7.993 -2.979 -18.275 1.00 88.38 357 ALA A C 1
ATOM 2640 O O . ALA A 1 357 ? -7.002 -3.177 -18.979 1.00 88.38 357 ALA A O 1
ATOM 2641 N N . VAL A 1 358 ? -9.214 -3.347 -18.673 1.00 88.00 358 VAL A N 1
ATOM 2642 C CA . VAL A 1 358 ? -9.481 -3.992 -19.969 1.00 88.00 358 VAL A CA 1
ATOM 2643 C C . VAL A 1 358 ? -9.280 -3.023 -21.142 1.00 88.00 358 VAL A C 1
ATOM 2645 O O . VAL A 1 358 ? -8.840 -3.438 -22.215 1.00 88.00 358 VAL A O 1
ATOM 2648 N N . VAL A 1 359 ? -9.567 -1.737 -20.983 1.00 85.25 359 VAL A N 1
ATOM 2649 C CA . VAL A 1 359 ? -9.427 -0.775 -22.086 1.00 85.25 359 VAL A CA 1
ATOM 2650 C C . VAL A 1 359 ? -7.973 -0.332 -22.268 1.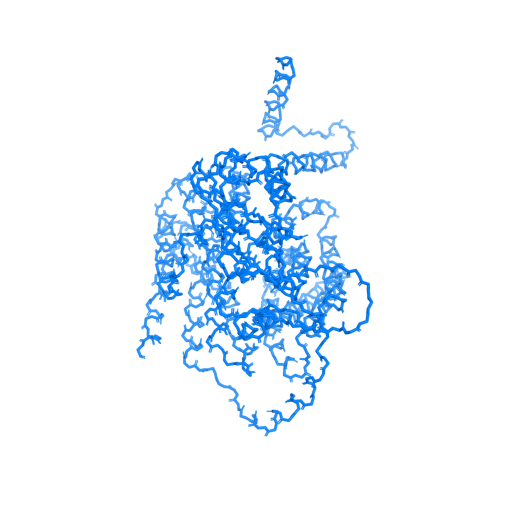00 85.25 359 VAL A C 1
ATOM 2652 O O . VAL A 1 359 ? -7.471 -0.341 -23.391 1.00 85.25 359 VAL A O 1
ATOM 2655 N N . PHE A 1 360 ? -7.278 0.015 -21.182 1.00 83.81 360 PHE A N 1
ATOM 2656 C CA . PHE A 1 360 ? -6.021 0.770 -21.252 1.00 83.81 360 PHE A CA 1
ATOM 2657 C C . PHE A 1 360 ? -4.746 -0.049 -21.030 1.00 83.81 360 PHE A C 1
ATOM 2659 O O . PHE A 1 360 ? -3.675 0.392 -21.452 1.00 83.81 360 PHE A O 1
ATOM 2666 N N . LEU A 1 361 ? -4.806 -1.222 -20.387 1.00 85.19 361 LEU A N 1
ATOM 2667 C CA . LEU A 1 361 ? -3.607 -2.060 -20.254 1.00 85.19 361 LEU A CA 1
ATOM 2668 C C . LEU A 1 361 ? -3.315 -2.781 -21.578 1.00 85.19 361 LEU A C 1
ATOM 2670 O O . LEU A 1 361 ? -4.255 -3.217 -22.234 1.00 85.19 361 LEU A O 1
ATOM 2674 N N . PRO A 1 362 ? -2.052 -2.974 -21.990 1.00 79.44 362 PRO A N 1
ATOM 2675 C CA . PRO A 1 362 ? -1.732 -3.687 -23.230 1.00 79.44 362 PRO A CA 1
ATOM 2676 C C . PRO A 1 362 ? -2.293 -5.121 -23.255 1.00 79.44 362 PRO A C 1
ATOM 2678 O O . PRO A 1 362 ? -2.308 -5.804 -22.229 1.00 79.44 362 PRO A O 1
ATOM 2681 N N . ARG A 1 363 ? -2.765 -5.586 -24.422 1.00 80.00 363 ARG A N 1
ATOM 2682 C CA . ARG A 1 363 ? -3.099 -7.005 -24.642 1.00 80.00 363 ARG A CA 1
ATOM 2683 C C . ARG A 1 363 ? -1.807 -7.792 -24.866 1.00 80.00 363 ARG A C 1
ATOM 2685 O O . ARG A 1 363 ? -0.937 -7.349 -25.606 1.00 80.00 363 ARG A O 1
ATOM 2692 N N . GLU A 1 364 ? -1.679 -8.944 -24.214 1.00 70.00 364 GLU A N 1
ATOM 2693 C CA . GLU A 1 364 ? -0.563 -9.868 -24.443 1.00 70.00 364 GLU A CA 1
ATOM 2694 C C . GLU A 1 364 ? -0.948 -10.871 -25.536 1.00 70.00 364 GLU A C 1
ATOM 2696 O O . GLU A 1 364 ? -1.390 -11.989 -25.249 1.00 70.00 364 GLU A O 1
ATOM 2701 N N . ASP A 1 365 ? -0.800 -10.464 -26.793 1.00 48.19 365 ASP A N 1
ATOM 2702 C CA . ASP A 1 365 ? -1.045 -11.332 -27.942 1.00 48.19 365 ASP A CA 1
ATOM 2703 C C . ASP A 1 365 ? 0.187 -12.238 -28.153 1.00 48.19 365 ASP A C 1
ATOM 2705 O O . ASP A 1 365 ? 1.289 -11.759 -28.404 1.00 48.19 365 ASP A O 1
ATOM 2709 N N . GLY A 1 366 ? 0.028 -13.558 -27.972 1.00 51.62 366 GLY A N 1
ATOM 2710 C CA . GLY A 1 366 ? 1.072 -14.569 -28.250 1.00 51.62 366 GLY A CA 1
ATOM 2711 C C . GLY A 1 366 ? 1.557 -15.415 -27.061 1.00 51.62 366 GLY A C 1
ATOM 2712 O O . GLY A 1 366 ? 2.178 -16.456 -27.251 1.00 51.62 366 GLY A O 1
ATOM 2713 N N . ALA A 1 367 ? 1.221 -15.059 -25.820 1.00 52.62 367 ALA A N 1
ATOM 2714 C CA . ALA A 1 367 ? 1.774 -15.732 -24.637 1.00 52.62 367 ALA A CA 1
ATOM 2715 C C . ALA A 1 367 ? 1.026 -17.011 -24.189 1.00 52.62 367 ALA A C 1
ATOM 2717 O O . ALA A 1 367 ? 1.453 -17.668 -23.240 1.00 52.62 367 ALA A O 1
ATOM 2718 N N . ARG A 1 368 ? -0.078 -17.389 -24.854 1.00 50.31 368 ARG A N 1
ATOM 2719 C CA . ARG A 1 368 ? -0.837 -18.619 -24.538 1.00 50.31 368 ARG A CA 1
ATOM 2720 C C . ARG A 1 368 ? -0.070 -19.895 -24.916 1.00 50.31 368 ARG A C 1
ATOM 2722 O O . ARG A 1 368 ? -0.084 -20.844 -24.142 1.00 50.31 368 ARG A O 1
ATOM 2729 N N . GLY A 1 369 ? 0.644 -19.892 -26.049 1.00 47.44 369 GLY A N 1
ATOM 2730 C CA . GLY A 1 369 ? 1.419 -21.049 -26.526 1.00 47.44 369 GLY A CA 1
ATOM 2731 C C . GLY A 1 369 ? 2.671 -21.335 -25.687 1.00 47.44 369 GLY A C 1
ATOM 2732 O O . GLY A 1 369 ? 2.904 -22.471 -25.288 1.00 47.44 369 GLY A O 1
ATOM 2733 N N . ALA A 1 370 ? 3.423 -20.292 -25.320 1.00 52.50 370 ALA A N 1
ATOM 2734 C CA . ALA A 1 370 ? 4.632 -20.426 -24.502 1.00 52.50 370 ALA A CA 1
ATOM 2735 C C . ALA A 1 370 ? 4.349 -20.837 -23.040 1.00 52.50 370 ALA A C 1
ATOM 2737 O O . ALA A 1 370 ? 5.189 -21.470 -22.408 1.00 52.50 370 ALA A O 1
ATOM 2738 N N . ARG A 1 371 ? 3.169 -20.502 -22.490 1.00 57.91 371 ARG A N 1
ATOM 2739 C CA . ARG A 1 371 ? 2.770 -20.894 -21.122 1.00 57.91 371 ARG A CA 1
ATOM 2740 C C . ARG A 1 371 ? 2.315 -22.348 -21.025 1.00 57.91 371 ARG A C 1
ATOM 2742 O O . ARG A 1 371 ? 2.620 -22.997 -20.030 1.00 57.91 371 ARG A O 1
ATOM 2749 N N . GLY A 1 372 ? 1.634 -22.857 -22.057 1.00 51.56 372 GLY A N 1
ATOM 2750 C CA . GLY A 1 372 ? 1.236 -24.266 -22.151 1.00 51.56 372 GLY A CA 1
ATOM 2751 C C . GLY A 1 372 ? 2.446 -25.202 -22.180 1.00 51.56 372 GLY A C 1
ATOM 2752 O O . GLY A 1 372 ? 2.558 -26.066 -21.320 1.00 51.56 372 GLY A O 1
ATOM 2753 N N . ALA A 1 373 ? 3.411 -24.937 -23.068 1.00 50.31 373 ALA A N 1
ATOM 2754 C CA . ALA A 1 373 ? 4.634 -25.741 -23.205 1.00 50.31 373 ALA A CA 1
ATOM 2755 C C . ALA A 1 373 ? 5.544 -25.727 -21.954 1.00 50.31 373 ALA A C 1
ATOM 2757 O O . ALA A 1 373 ? 6.345 -26.632 -21.735 1.00 50.31 373 ALA A O 1
ATOM 2758 N N . ARG A 1 374 ? 5.424 -24.703 -21.098 1.00 52.84 374 ARG A N 1
ATOM 2759 C CA . ARG A 1 374 ? 6.211 -24.563 -19.861 1.00 52.84 374 ARG A CA 1
ATOM 2760 C C . ARG A 1 374 ? 5.626 -25.335 -18.674 1.00 52.84 374 ARG A C 1
ATOM 2762 O O . ARG A 1 374 ? 6.330 -25.587 -17.703 1.00 52.84 374 ARG A O 1
ATOM 2769 N N . ARG A 1 375 ? 4.346 -25.716 -18.741 1.00 52.34 375 ARG A N 1
ATOM 2770 C CA . ARG A 1 375 ? 3.685 -26.548 -17.724 1.00 52.34 375 ARG A CA 1
ATOM 2771 C C . ARG A 1 375 ? 4.213 -27.983 -17.750 1.00 52.34 375 ARG A C 1
ATOM 2773 O O . ARG A 1 375 ? 4.391 -28.572 -16.689 1.00 52.34 375 ARG A O 1
ATOM 2780 N N . ASP A 1 376 ? 4.530 -28.486 -18.940 1.00 50.25 376 ASP A N 1
ATOM 2781 C CA . ASP A 1 376 ? 4.999 -29.861 -19.148 1.00 50.25 376 ASP A CA 1
ATOM 2782 C C . ASP A 1 376 ? 6.430 -30.087 -18.629 1.00 50.25 376 ASP A C 1
ATOM 2784 O O . ASP A 1 376 ? 6.821 -31.216 -18.350 1.00 50.25 376 ASP A O 1
ATOM 2788 N N . THR A 1 377 ? 7.197 -29.013 -18.408 1.00 51.28 377 THR A N 1
ATOM 2789 C CA . THR A 1 377 ? 8.557 -29.075 -17.841 1.00 51.28 377 THR A CA 1
ATOM 2790 C C . THR A 1 377 ? 8.611 -28.861 -16.322 1.00 51.28 377 THR A C 1
ATOM 2792 O O . THR A 1 377 ? 9.604 -29.225 -15.696 1.00 51.28 377 THR A O 1
ATOM 2795 N N . VAL A 1 378 ? 7.557 -28.321 -15.690 1.00 53.06 378 VAL A N 1
ATOM 2796 C CA . VAL A 1 378 ? 7.532 -27.961 -14.253 1.00 53.06 378 VAL A CA 1
ATOM 2797 C C . VAL A 1 378 ? 6.412 -28.710 -13.515 1.00 53.06 378 VAL A C 1
ATOM 2799 O O . VAL A 1 378 ? 5.601 -28.129 -12.798 1.00 53.06 378 VAL A O 1
ATOM 2802 N N . GLY A 1 379 ? 6.373 -30.037 -13.658 1.00 51.38 379 GLY A N 1
ATOM 2803 C CA . GLY A 1 379 ? 5.488 -30.927 -12.885 1.00 51.38 379 GLY A CA 1
ATOM 2804 C C . GLY A 1 379 ? 5.863 -31.083 -11.398 1.00 51.38 379 GLY A C 1
ATOM 2805 O O . GLY A 1 379 ? 5.286 -31.910 -10.697 1.00 51.38 379 GLY A O 1
ATOM 2806 N N . GLY A 1 380 ? 6.841 -30.320 -10.897 1.00 60.28 380 GLY A N 1
ATOM 2807 C CA . GLY A 1 380 ? 7.329 -30.400 -9.520 1.00 60.28 380 GLY A CA 1
ATOM 2808 C C . GLY A 1 380 ? 6.504 -29.578 -8.522 1.00 60.28 380 GLY A C 1
ATOM 2809 O O . GLY A 1 380 ? 6.067 -28.464 -8.809 1.00 60.28 380 GLY A O 1
ATOM 2810 N N . ARG A 1 381 ? 6.340 -30.100 -7.299 1.00 72.00 381 ARG A N 1
ATOM 2811 C CA . ARG A 1 381 ? 5.760 -29.371 -6.157 1.00 72.00 381 ARG A CA 1
ATOM 2812 C C . ARG A 1 381 ? 6.629 -28.144 -5.850 1.00 72.00 381 ARG A C 1
ATOM 2814 O O . ARG A 1 381 ? 7.753 -28.298 -5.378 1.00 72.00 381 ARG A O 1
ATOM 2821 N N . TRP A 1 382 ? 6.117 -26.941 -6.116 1.00 80.44 382 TRP A N 1
ATOM 2822 C CA . TRP A 1 382 ? 6.841 -25.690 -5.860 1.00 80.44 382 TRP A CA 1
ATOM 2823 C C . TRP A 1 382 ? 7.195 -25.564 -4.374 1.00 80.44 382 TRP A C 1
ATOM 2825 O O . TRP A 1 382 ? 6.347 -25.783 -3.504 1.00 80.44 382 TRP A O 1
ATOM 2835 N N . ARG A 1 383 ? 8.453 -25.222 -4.083 1.00 84.12 383 ARG A N 1
ATOM 2836 C CA . ARG A 1 383 ? 8.952 -24.980 -2.726 1.00 84.12 383 ARG A CA 1
ATOM 2837 C C . ARG A 1 383 ? 9.599 -23.596 -2.668 1.00 84.12 383 ARG A C 1
ATOM 2839 O O . ARG A 1 383 ? 10.388 -23.281 -3.560 1.00 84.12 383 ARG A O 1
ATOM 2846 N N . PRO A 1 384 ? 9.298 -22.781 -1.643 1.00 87.00 384 PRO A N 1
ATOM 2847 C CA . PRO A 1 384 ? 9.892 -21.460 -1.522 1.00 87.00 384 PRO A CA 1
ATOM 2848 C C . PRO A 1 384 ? 11.404 -21.597 -1.276 1.00 87.00 384 PRO A C 1
ATOM 2850 O O . PRO A 1 384 ? 11.810 -22.326 -0.366 1.00 87.00 384 PRO A O 1
ATOM 2853 N N . PRO A 1 385 ? 12.260 -20.916 -2.058 1.00 89.69 385 PRO A N 1
ATOM 2854 C CA . PRO A 1 385 ? 13.697 -20.937 -1.820 1.00 89.69 385 PRO A CA 1
ATOM 2855 C C . PRO A 1 385 ? 14.037 -20.260 -0.487 1.00 89.69 385 PRO A C 1
ATOM 2857 O O . PRO A 1 385 ? 13.328 -19.365 -0.024 1.00 89.69 385 PRO A O 1
ATOM 2860 N N . ALA A 1 386 ? 15.168 -20.636 0.118 1.00 88.50 386 ALA A N 1
ATOM 2861 C CA . ALA A 1 386 ? 15.602 -20.085 1.406 1.00 88.50 386 ALA A CA 1
ATOM 2862 C C . ALA A 1 386 ? 15.726 -18.548 1.388 1.00 88.50 386 ALA A C 1
ATOM 2864 O O . ALA A 1 386 ? 15.423 -17.888 2.381 1.00 88.50 386 ALA A O 1
ATOM 2865 N N . ALA A 1 387 ? 16.121 -17.971 0.247 1.00 88.06 387 ALA A N 1
ATOM 2866 C CA . ALA A 1 387 ? 16.162 -16.524 0.051 1.00 88.06 387 ALA A CA 1
ATOM 2867 C C . ALA A 1 387 ? 14.770 -15.881 0.174 1.00 88.06 387 ALA A C 1
ATOM 2869 O O . ALA A 1 387 ? 14.620 -14.919 0.926 1.00 88.06 387 ALA A O 1
ATOM 2870 N N . LEU A 1 388 ? 13.753 -16.448 -0.488 1.00 91.31 388 LEU A N 1
ATOM 2871 C CA . LEU A 1 388 ? 12.365 -15.993 -0.377 1.00 91.31 388 LEU A CA 1
ATOM 2872 C C . LEU A 1 388 ? 11.869 -16.128 1.063 1.00 91.31 388 LEU A C 1
ATOM 2874 O O . LEU A 1 388 ? 11.337 -15.171 1.606 1.00 91.31 388 LEU A O 1
ATOM 2878 N N . MET A 1 389 ? 12.123 -17.262 1.722 1.00 91.81 389 MET A N 1
ATOM 2879 C CA . MET A 1 389 ? 11.702 -17.463 3.112 1.00 91.81 389 MET A CA 1
ATOM 2880 C C . MET A 1 389 ? 12.305 -16.415 4.060 1.00 91.81 389 MET A C 1
ATOM 2882 O O . MET A 1 389 ? 11.584 -15.840 4.871 1.00 91.81 389 MET A O 1
ATOM 2886 N N . ARG A 1 390 ? 13.598 -16.091 3.919 1.00 89.56 390 ARG A N 1
ATOM 2887 C CA . ARG A 1 390 ? 14.241 -15.018 4.701 1.00 89.56 390 ARG A CA 1
ATOM 2888 C C . ARG A 1 390 ? 13.652 -13.642 4.398 1.00 89.56 390 ARG A C 1
ATOM 2890 O O . ARG A 1 390 ? 13.373 -12.893 5.332 1.00 89.56 390 ARG A O 1
ATOM 2897 N N . LEU A 1 391 ? 13.437 -13.319 3.121 1.00 91.19 391 LEU A N 1
ATOM 2898 C CA . LEU A 1 391 ? 12.795 -12.066 2.710 1.00 91.19 391 LEU A CA 1
ATOM 2899 C C . LEU A 1 391 ? 11.364 -11.958 3.244 1.00 91.19 391 LEU A C 1
ATOM 2901 O O . LEU A 1 391 ? 10.934 -10.868 3.609 1.00 91.19 391 LEU A O 1
ATOM 2905 N N . THR A 1 392 ? 10.636 -13.068 3.334 1.00 92.94 392 THR A N 1
ATOM 2906 C CA . THR A 1 392 ? 9.280 -13.085 3.887 1.00 92.94 392 THR A CA 1
ATOM 2907 C C . THR A 1 392 ? 9.295 -12.925 5.393 1.00 92.94 392 THR A C 1
ATOM 2909 O O . THR A 1 392 ? 8.556 -12.091 5.891 1.00 92.94 392 THR A O 1
ATOM 2912 N N . VAL A 1 393 ? 10.179 -13.609 6.124 1.00 94.12 393 VAL A N 1
ATOM 2913 C CA . VAL A 1 393 ? 10.311 -13.425 7.582 1.00 94.12 393 VAL A CA 1
ATOM 2914 C C . VAL A 1 393 ? 10.708 -11.985 7.925 1.00 94.12 393 VAL A C 1
ATOM 2916 O O . VAL A 1 393 ? 10.083 -11.361 8.782 1.00 94.12 393 VAL A O 1
ATOM 2919 N N . ALA A 1 394 ? 11.685 -11.418 7.211 1.00 93.56 394 ALA A N 1
ATOM 2920 C CA . ALA A 1 394 ? 12.057 -10.013 7.366 1.00 93.56 394 ALA A CA 1
ATOM 2921 C C . ALA A 1 394 ? 10.901 -9.068 6.981 1.00 93.56 394 ALA A C 1
ATOM 2923 O O . ALA A 1 394 ? 10.687 -8.047 7.630 1.00 93.56 394 ALA A O 1
ATOM 2924 N N . GLY A 1 395 ? 10.120 -9.434 5.961 1.00 93.50 395 GLY A N 1
ATOM 2925 C CA . GLY A 1 395 ? 8.961 -8.671 5.495 1.00 93.50 395 GLY A CA 1
ATOM 2926 C C . GLY A 1 395 ? 7.803 -8.707 6.473 1.00 93.50 395 GLY A C 1
ATOM 2927 O O . GLY A 1 395 ? 7.118 -7.703 6.629 1.00 93.50 395 GLY A O 1
ATOM 2928 N N . THR A 1 396 ? 7.620 -9.822 7.177 1.00 95.25 396 THR A N 1
ATOM 2929 C CA . THR A 1 396 ? 6.631 -9.956 8.248 1.00 95.25 396 THR A CA 1
ATOM 2930 C C . THR A 1 396 ? 7.027 -9.088 9.429 1.00 95.25 396 THR A C 1
ATOM 2932 O O . THR A 1 396 ? 6.188 -8.348 9.923 1.00 95.25 396 THR A O 1
ATOM 2935 N N . ALA A 1 397 ? 8.302 -9.095 9.834 1.00 95.88 397 ALA A N 1
ATOM 2936 C CA . ALA A 1 397 ? 8.789 -8.205 10.889 1.00 95.88 397 ALA A CA 1
ATOM 2937 C C . ALA A 1 397 ? 8.601 -6.721 10.514 1.00 95.88 397 ALA A C 1
ATOM 2939 O O . ALA A 1 397 ? 8.064 -5.941 11.299 1.00 95.88 397 ALA A O 1
ATOM 2940 N N . PHE A 1 398 ? 8.942 -6.341 9.278 1.00 95.69 398 PHE A N 1
ATOM 2941 C CA . PHE A 1 398 ? 8.682 -4.992 8.772 1.00 95.69 398 PHE A CA 1
ATOM 2942 C C . PHE A 1 398 ? 7.182 -4.644 8.772 1.00 95.69 398 PHE A C 1
ATOM 2944 O O . PHE A 1 398 ? 6.803 -3.572 9.241 1.00 95.69 398 PHE A O 1
ATOM 2951 N N . ALA A 1 399 ? 6.325 -5.547 8.283 1.00 95.06 399 ALA A N 1
ATOM 2952 C CA . ALA A 1 399 ? 4.877 -5.347 8.232 1.00 95.06 399 ALA A CA 1
ATOM 2953 C C . ALA A 1 399 ? 4.258 -5.230 9.634 1.00 95.06 399 ALA A C 1
ATOM 2955 O O . ALA A 1 399 ? 3.413 -4.365 9.839 1.00 95.06 399 ALA A O 1
ATOM 2956 N N . VAL A 1 400 ? 4.712 -6.032 10.607 1.00 97.00 400 VAL A N 1
ATOM 2957 C CA . VAL A 1 400 ? 4.299 -5.925 12.017 1.00 97.00 400 VAL A CA 1
ATOM 2958 C C . VAL A 1 400 ? 4.626 -4.538 12.556 1.00 97.00 400 VAL A C 1
ATOM 2960 O O . VAL A 1 400 ? 3.738 -3.880 13.090 1.00 97.00 400 VAL A O 1
ATOM 2963 N N . GLY A 1 401 ? 5.860 -4.055 12.374 1.00 96.75 401 GLY A N 1
ATOM 2964 C CA . GLY A 1 401 ? 6.230 -2.728 12.863 1.00 96.75 401 GLY A CA 1
ATOM 2965 C C . GLY A 1 401 ? 5.470 -1.598 12.174 1.00 96.75 401 GLY A C 1
ATOM 2966 O O . GLY A 1 401 ? 4.991 -0.676 12.835 1.00 96.75 401 GLY A O 1
ATOM 2967 N N . TYR A 1 402 ? 5.288 -1.697 10.857 1.00 95.12 402 TYR A N 1
ATOM 2968 C CA . TYR A 1 402 ? 4.516 -0.726 10.087 1.00 95.12 402 TYR A CA 1
ATOM 2969 C C . TYR A 1 402 ? 3.056 -0.658 10.557 1.00 95.12 402 TYR A C 1
ATOM 2971 O O . TYR A 1 402 ? 2.546 0.428 10.841 1.00 95.12 402 TYR A O 1
ATOM 2979 N N . LEU A 1 403 ? 2.392 -1.813 10.665 1.00 94.62 403 LEU A N 1
ATOM 2980 C CA . LEU A 1 403 ? 0.987 -1.902 11.057 1.00 94.62 403 LEU A CA 1
ATOM 2981 C C . LEU A 1 403 ? 0.779 -1.519 12.522 1.00 94.62 403 LEU A C 1
ATOM 2983 O O . LEU A 1 403 ? -0.201 -0.849 12.821 1.00 94.62 403 LEU A O 1
ATOM 2987 N N . ALA A 1 404 ? 1.700 -1.872 13.420 1.00 96.19 404 ALA A N 1
ATOM 2988 C CA . ALA A 1 404 ? 1.632 -1.471 14.822 1.00 96.19 404 ALA A CA 1
ATOM 2989 C C . ALA A 1 404 ? 1.661 0.053 14.980 1.00 96.19 404 ALA A C 1
ATOM 2991 O O . ALA A 1 404 ? 0.801 0.608 15.660 1.00 96.19 404 ALA A O 1
ATOM 2992 N N . VAL A 1 405 ? 2.572 0.743 14.282 1.00 96.31 405 VAL A N 1
ATOM 2993 C CA . VAL A 1 405 ? 2.607 2.214 14.285 1.00 96.31 405 VAL A CA 1
ATOM 2994 C C . VAL A 1 405 ? 1.328 2.799 13.681 1.00 96.31 405 VAL A C 1
ATOM 2996 O O . VAL A 1 405 ? 0.718 3.678 14.282 1.00 96.31 405 VAL A O 1
ATOM 2999 N N . MET A 1 406 ? 0.909 2.319 12.506 1.00 90.44 406 MET A N 1
ATOM 3000 C CA . MET A 1 406 ? -0.245 2.880 11.792 1.00 90.44 406 MET A CA 1
ATOM 3001 C C . MET A 1 406 ? -1.574 2.655 12.520 1.00 90.44 406 MET A C 1
ATOM 3003 O O . MET A 1 406 ? -2.382 3.575 12.614 1.00 90.44 406 MET A O 1
ATOM 3007 N N . MET A 1 407 ? -1.807 1.449 13.037 1.00 90.88 407 MET A N 1
ATOM 3008 C CA . MET A 1 407 ? -3.087 1.057 13.628 1.00 90.88 407 MET A CA 1
ATOM 3009 C C . MET A 1 407 ? -3.302 1.666 15.016 1.00 90.88 407 MET A C 1
ATOM 3011 O O . MET A 1 407 ? -4.433 1.993 15.366 1.00 90.88 407 MET A O 1
ATOM 3015 N N . TYR A 1 408 ? -2.231 1.848 15.796 1.00 95.12 408 TYR A N 1
ATOM 3016 C CA . TYR A 1 408 ? -2.325 2.332 17.175 1.00 95.12 408 TYR A CA 1
ATOM 3017 C C . TYR A 1 408 ? -2.009 3.817 17.350 1.00 95.12 408 TYR A C 1
ATOM 3019 O O . TYR A 1 408 ? -2.249 4.337 18.438 1.00 95.12 408 TYR A O 1
ATOM 3027 N N . LEU A 1 409 ? -1.537 4.534 16.320 1.00 95.38 409 LEU A N 1
ATOM 3028 C CA . LEU A 1 409 ? -1.288 5.975 16.436 1.00 95.38 409 LEU A CA 1
ATOM 3029 C C . LEU A 1 409 ? -2.510 6.758 16.947 1.00 95.38 409 LEU A C 1
ATOM 3031 O O . LEU A 1 409 ? -2.328 7.531 17.891 1.00 95.38 409 LEU A O 1
ATOM 3035 N N . PRO A 1 410 ? -3.733 6.595 16.395 1.00 93.12 410 PRO A N 1
ATOM 3036 C CA . PRO A 1 410 ? -4.877 7.365 16.875 1.00 93.12 410 PRO A CA 1
ATOM 3037 C C . PRO A 1 410 ? -5.168 7.104 18.350 1.00 93.12 410 PRO A C 1
ATOM 3039 O O . PRO A 1 410 ? -5.324 8.050 19.118 1.00 93.12 410 PRO A O 1
ATOM 3042 N N . LEU A 1 411 ? -5.152 5.831 18.757 1.00 93.31 411 LEU A N 1
ATOM 3043 C CA . LEU A 1 411 ? -5.356 5.436 20.147 1.00 93.31 411 LEU A CA 1
ATOM 3044 C C . LEU A 1 411 ? -4.275 6.030 21.057 1.00 93.31 411 LEU A C 1
ATOM 3046 O O . LEU A 1 411 ? -4.596 6.646 22.064 1.00 93.31 411 LEU A O 1
ATOM 3050 N N . ALA A 1 412 ? -3.004 5.924 20.670 1.00 95.38 412 ALA A N 1
ATOM 3051 C CA . ALA A 1 412 ? -1.880 6.395 21.470 1.00 95.38 412 ALA A CA 1
ATOM 3052 C C . ALA A 1 412 ? -1.846 7.925 21.639 1.00 95.38 412 ALA A C 1
ATOM 3054 O O . ALA A 1 412 ? -1.245 8.426 22.588 1.00 95.38 412 ALA A O 1
ATOM 3055 N N . LEU A 1 413 ? -2.429 8.688 20.711 1.00 95.19 413 LEU A N 1
ATOM 3056 C CA . LEU A 1 413 ? -2.596 10.137 20.862 1.00 95.19 413 LEU A CA 1
ATOM 3057 C C . LEU A 1 413 ? -3.741 10.455 21.833 1.00 95.19 413 LEU A C 1
ATOM 3059 O O . LEU A 1 413 ? -3.580 11.319 22.692 1.00 95.19 413 LEU A O 1
ATOM 3063 N N . LEU A 1 414 ? -4.860 9.732 21.741 1.00 93.62 414 LEU A N 1
ATOM 3064 C CA . LEU A 1 414 ? -6.000 9.890 22.652 1.00 93.62 414 LEU A CA 1
ATOM 3065 C C . LEU A 1 414 ? -5.649 9.483 24.093 1.00 93.62 414 LEU A C 1
ATOM 3067 O O . LEU A 1 414 ? -5.972 10.216 25.022 1.00 93.62 414 LEU A O 1
ATOM 3071 N N . GLU A 1 415 ? -4.915 8.380 24.281 1.00 94.50 415 GLU A N 1
ATOM 3072 C CA . GLU A 1 415 ? -4.381 7.945 25.586 1.00 94.50 415 GLU A CA 1
ATOM 3073 C C . GLU A 1 415 ? -3.485 9.016 26.233 1.00 94.50 415 GLU A C 1
ATOM 3075 O O . GLU A 1 415 ? -3.416 9.117 27.455 1.00 94.50 415 GLU A O 1
ATOM 3080 N N . ARG A 1 416 ? -2.824 9.850 25.420 1.00 95.12 416 ARG A N 1
ATOM 3081 C CA . ARG A 1 416 ? -1.991 10.981 25.866 1.00 95.12 416 ARG A CA 1
ATOM 3082 C C . ARG A 1 416 ? -2.764 12.296 26.013 1.00 95.12 416 ARG A C 1
ATOM 3084 O O . ARG A 1 416 ? -2.153 13.355 26.152 1.00 95.12 416 ARG A O 1
ATOM 3091 N N . GLY A 1 417 ? -4.094 12.255 25.952 1.00 92.88 417 GLY A N 1
ATOM 3092 C CA . GLY A 1 417 ? -4.958 13.425 26.119 1.00 92.88 417 GLY A CA 1
ATOM 3093 C C . GLY A 1 417 ? -5.021 14.349 24.901 1.00 92.88 417 GLY A C 1
ATOM 3094 O O . GLY A 1 417 ? -5.400 15.512 25.039 1.00 92.88 417 GLY A O 1
ATOM 3095 N N . ALA A 1 418 ? -4.642 13.880 23.707 1.00 92.25 418 ALA A N 1
ATOM 3096 C CA . ALA A 1 418 ? -4.828 14.669 22.494 1.00 92.25 418 ALA A CA 1
ATOM 3097 C C . ALA A 1 418 ? -6.330 14.845 22.184 1.00 92.25 418 ALA A C 1
ATOM 3099 O O . ALA A 1 418 ? -7.093 13.883 22.290 1.00 92.25 418 ALA A O 1
ATOM 3100 N N . PRO A 1 419 ? -6.766 16.034 21.733 1.00 92.06 419 PRO A N 1
ATOM 3101 C CA . PRO A 1 419 ? -8.116 16.225 21.213 1.00 92.06 419 PRO A CA 1
ATOM 3102 C C . PRO A 1 419 ? -8.449 15.267 20.058 1.00 92.06 419 PRO A C 1
ATOM 3104 O O . PRO A 1 419 ? -7.581 14.936 19.247 1.00 92.06 419 PRO A O 1
ATOM 3107 N N . ALA A 1 420 ? -9.725 14.897 19.915 1.00 83.38 420 ALA A N 1
ATOM 3108 C CA . ALA A 1 420 ? -10.189 13.906 18.933 1.00 83.38 420 ALA A CA 1
ATOM 3109 C C . ALA A 1 420 ? -9.872 14.241 17.459 1.00 83.38 420 ALA A C 1
ATOM 3111 O O . ALA A 1 420 ? -9.796 13.344 16.622 1.00 83.38 420 ALA A O 1
ATOM 3112 N N . TRP A 1 421 ? -9.639 15.514 17.129 1.00 80.00 421 TRP A N 1
ATOM 3113 C CA . TRP A 1 421 ? -9.270 15.952 15.778 1.00 80.00 421 TRP A CA 1
ATOM 3114 C C . TRP A 1 421 ? -7.771 15.785 15.459 1.00 80.00 421 TRP A C 1
ATOM 3116 O O . TRP A 1 421 ? -7.392 15.743 14.286 1.00 80.00 421 TRP A O 1
ATOM 3126 N N . VAL A 1 422 ? -6.904 15.668 16.475 1.00 86.00 422 VAL A N 1
ATOM 3127 C CA . VAL A 1 422 ? -5.440 15.609 16.302 1.00 86.00 422 VAL A CA 1
ATOM 3128 C C . VAL A 1 422 ? -4.977 14.357 15.547 1.00 86.00 422 VAL A C 1
ATOM 3130 O O . VAL A 1 422 ? -4.150 14.506 14.640 1.00 86.00 422 VAL A O 1
ATOM 3133 N N . PRO A 1 423 ? -5.485 13.138 15.830 1.00 86.06 423 PRO A N 1
ATOM 3134 C CA . PRO A 1 423 ? -5.152 11.962 15.028 1.00 86.06 423 PRO A CA 1
ATOM 3135 C C . PRO A 1 423 ? -5.453 12.141 13.538 1.00 86.06 423 PRO A C 1
ATOM 3137 O O . PRO A 1 423 ? -4.598 11.853 12.702 1.00 86.06 423 PRO A O 1
ATOM 3140 N N . GLY A 1 424 ? -6.632 12.678 13.205 1.00 76.31 424 GLY A N 1
ATOM 3141 C CA . GLY A 1 424 ? -7.037 12.926 11.820 1.00 76.31 424 GLY A CA 1
ATOM 3142 C C . GLY A 1 424 ? -6.104 13.908 11.111 1.00 76.31 424 GLY A C 1
ATOM 3143 O O . GLY A 1 424 ? -5.628 13.622 10.011 1.00 76.31 424 GLY A O 1
ATOM 3144 N N . LEU A 1 425 ? -5.760 15.021 11.770 1.00 81.75 425 LEU A N 1
ATOM 3145 C CA . LEU A 1 425 ? -4.811 15.997 11.227 1.00 81.75 425 LEU A CA 1
ATOM 3146 C C . LEU A 1 425 ? -3.408 15.398 11.040 1.00 81.75 425 LEU A C 1
ATOM 3148 O O . LEU A 1 425 ? -2.745 15.671 10.040 1.00 81.75 425 LEU A O 1
ATOM 3152 N N . THR A 1 426 ? -2.969 14.551 11.972 1.00 86.38 426 THR A N 1
ATOM 3153 C CA . THR A 1 426 ? -1.664 13.877 11.902 1.00 86.38 426 THR A CA 1
ATOM 3154 C C . THR A 1 426 ? -1.590 12.927 10.703 1.00 86.38 426 THR A C 1
ATOM 3156 O O . THR A 1 426 ? -0.607 12.951 9.959 1.00 86.38 426 THR A O 1
ATOM 3159 N N . LEU A 1 427 ? -2.642 12.136 10.465 1.00 82.94 427 LEU A N 1
ATOM 3160 C CA . LEU A 1 427 ? -2.746 11.244 9.305 1.00 82.94 427 LEU A CA 1
ATOM 3161 C C . LEU A 1 427 ? -2.810 12.024 7.980 1.00 82.94 427 LEU A C 1
ATOM 3163 O O . LEU A 1 427 ? -2.159 11.643 7.006 1.00 82.94 427 LEU A O 1
ATOM 3167 N N . ALA A 1 428 ? -3.533 13.148 7.944 1.00 77.12 428 ALA A N 1
ATOM 3168 C CA . ALA A 1 428 ? -3.571 14.027 6.775 1.00 77.12 428 ALA A CA 1
ATOM 3169 C C . ALA A 1 428 ? -2.191 14.645 6.478 1.00 77.12 428 ALA A C 1
ATOM 3171 O O . ALA A 1 428 ? -1.734 14.638 5.333 1.00 77.12 428 ALA A O 1
ATOM 3172 N N . GLY A 1 429 ? -1.488 15.112 7.516 1.00 82.00 429 GLY A N 1
ATOM 3173 C CA . GLY A 1 429 ? -0.117 15.610 7.405 1.00 82.00 429 GLY A CA 1
ATOM 3174 C C . GLY A 1 429 ? 0.848 14.543 6.883 1.00 82.00 429 GLY A C 1
ATOM 3175 O O . GLY A 1 429 ? 1.654 14.826 5.998 1.00 82.00 429 GLY A O 1
ATOM 3176 N N . ALA A 1 430 ? 0.718 13.300 7.350 1.00 85.44 430 ALA A N 1
ATOM 3177 C CA . ALA A 1 430 ? 1.485 12.163 6.846 1.00 85.44 430 ALA A CA 1
ATOM 3178 C C . ALA A 1 430 ? 1.231 11.895 5.350 1.00 85.44 430 ALA A C 1
ATOM 3180 O O . ALA A 1 430 ? 2.188 11.710 4.593 1.00 85.44 430 ALA A O 1
ATOM 3181 N N . ALA A 1 431 ? -0.026 11.950 4.898 1.00 77.25 431 ALA A N 1
ATOM 3182 C CA . ALA A 1 431 ? -0.373 11.771 3.487 1.00 77.25 431 ALA A CA 1
ATOM 3183 C C . ALA A 1 431 ? 0.234 12.858 2.576 1.00 77.25 431 ALA A C 1
ATOM 3185 O O . ALA A 1 431 ? 0.647 12.556 1.456 1.00 77.25 431 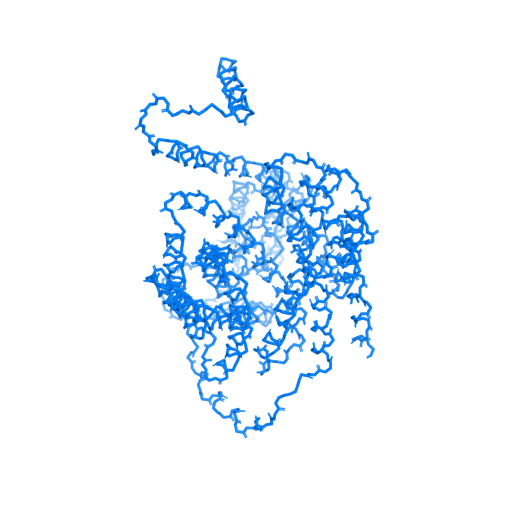ALA A O 1
ATOM 3186 N N . ILE A 1 432 ? 0.337 14.103 3.059 1.00 79.81 432 ILE A N 1
ATOM 3187 C CA . ILE A 1 432 ? 0.993 15.215 2.343 1.00 79.81 432 ILE A CA 1
ATOM 3188 C C . ILE A 1 432 ? 2.521 15.081 2.390 1.00 79.81 432 ILE A C 1
ATOM 3190 O O . ILE A 1 432 ? 3.206 15.373 1.409 1.00 79.81 432 ILE A O 1
ATOM 3194 N N . LEU A 1 433 ? 3.072 14.624 3.514 1.00 84.88 433 LEU A N 1
ATOM 3195 C CA . LEU A 1 433 ? 4.513 14.475 3.701 1.00 84.88 433 LEU A CA 1
ATOM 3196 C C . LEU A 1 433 ? 5.095 13.334 2.860 1.00 84.88 433 LEU A C 1
ATOM 3198 O O . LEU A 1 433 ? 6.209 13.465 2.357 1.00 84.88 433 LEU A O 1
ATOM 3202 N N . ALA A 1 434 ? 4.359 12.238 2.672 1.00 83.00 434 ALA A N 1
ATOM 3203 C CA . ALA A 1 434 ? 4.815 11.070 1.918 1.00 83.00 434 ALA A CA 1
ATOM 3204 C C . ALA A 1 434 ? 5.376 11.390 0.507 1.00 83.00 434 ALA A C 1
ATOM 3206 O O . ALA A 1 434 ? 6.514 10.998 0.218 1.00 83.00 434 ALA A O 1
ATOM 3207 N N . PRO A 1 435 ? 4.672 12.132 -0.380 1.00 78.56 435 PRO A N 1
ATOM 3208 C CA . PRO A 1 435 ? 5.216 12.519 -1.685 1.00 78.56 435 PRO A CA 1
ATOM 3209 C C . PRO A 1 435 ? 6.444 13.435 -1.581 1.00 78.56 435 PRO A C 1
ATOM 3211 O O . PRO A 1 435 ? 7.382 13.282 -2.367 1.00 78.56 435 PRO A O 1
ATOM 3214 N N . LEU A 1 436 ? 6.464 14.363 -0.617 1.00 81.69 436 LEU A N 1
ATOM 3215 C CA . LEU A 1 436 ? 7.582 15.293 -0.405 1.00 81.69 436 LEU A CA 1
ATOM 3216 C C . LEU A 1 436 ? 8.839 14.555 0.065 1.00 81.69 436 LEU A C 1
ATOM 3218 O O . LEU A 1 436 ? 9.933 14.775 -0.459 1.00 81.69 436 LEU A O 1
ATOM 3222 N N . ALA A 1 437 ? 8.670 13.626 1.004 1.00 84.38 437 ALA A N 1
ATOM 3223 C CA . ALA A 1 437 ? 9.732 12.769 1.504 1.00 84.38 437 ALA A CA 1
ATOM 3224 C C . ALA A 1 437 ? 10.303 11.884 0.394 1.00 84.38 437 ALA A C 1
ATOM 3226 O O . ALA A 1 437 ? 11.522 11.788 0.252 1.00 84.38 437 ALA A O 1
ATOM 3227 N N . LEU A 1 438 ? 9.444 11.294 -0.448 1.00 82.00 438 LEU A N 1
ATOM 3228 C CA . LEU A 1 438 ? 9.903 10.505 -1.589 1.00 82.00 438 LEU A CA 1
ATOM 3229 C C . LEU A 1 438 ? 10.702 11.357 -2.587 1.00 82.00 438 LEU A C 1
ATOM 3231 O O . LEU A 1 438 ? 11.729 10.906 -3.099 1.00 82.00 438 LEU A O 1
ATOM 3235 N N . TRP A 1 439 ? 10.252 12.580 -2.866 1.00 79.25 439 TRP A N 1
ATOM 3236 C CA . TRP A 1 439 ? 10.968 13.507 -3.741 1.00 79.25 439 TRP A CA 1
ATOM 3237 C C . TRP A 1 439 ? 12.357 13.861 -3.190 1.00 79.25 439 TRP A C 1
ATOM 3239 O O . TRP A 1 439 ? 13.349 13.741 -3.915 1.00 79.25 439 TRP A O 1
ATOM 3249 N N . ALA A 1 440 ? 12.451 14.213 -1.905 1.00 78.38 440 ALA A N 1
ATOM 3250 C CA . ALA A 1 440 ? 13.723 14.534 -1.256 1.00 78.38 440 ALA A CA 1
ATOM 3251 C C . ALA A 1 440 ? 14.665 13.318 -1.230 1.00 78.38 440 ALA A C 1
ATOM 3253 O O . ALA A 1 440 ? 15.836 13.413 -1.602 1.00 78.38 440 ALA A O 1
ATOM 3254 N N . ALA A 1 441 ? 14.137 12.145 -0.879 1.00 78.31 441 ALA A N 1
ATOM 3255 C CA . ALA A 1 441 ? 14.902 10.907 -0.805 1.00 78.31 441 ALA A CA 1
ATOM 3256 C C . ALA A 1 441 ? 15.501 10.488 -2.152 1.00 78.31 441 ALA A C 1
ATOM 3258 O O . ALA A 1 441 ? 16.621 9.984 -2.187 1.00 78.31 441 ALA A O 1
ATOM 3259 N N . ARG A 1 442 ? 14.803 10.726 -3.271 1.00 73.81 442 ARG A N 1
ATOM 3260 C CA . ARG A 1 442 ? 15.352 10.458 -4.612 1.00 73.81 442 ARG A CA 1
ATOM 3261 C C . ARG A 1 442 ? 16.612 11.265 -4.901 1.00 73.81 442 ARG A C 1
ATOM 3263 O O . ARG A 1 442 ? 17.532 10.731 -5.509 1.00 73.81 442 ARG A O 1
ATOM 3270 N N . ARG A 1 443 ? 16.662 12.526 -4.460 1.00 72.56 443 ARG A N 1
ATOM 3271 C CA . ARG A 1 443 ? 17.842 13.387 -4.638 1.00 72.56 443 ARG A CA 1
ATOM 3272 C C . ARG A 1 443 ? 18.999 12.949 -3.741 1.00 72.56 443 ARG A C 1
ATOM 3274 O O . ARG A 1 443 ? 20.140 12.942 -4.184 1.00 72.56 443 ARG A O 1
ATOM 3281 N N . LEU A 1 444 ? 18.700 12.572 -2.498 1.00 76.00 444 LEU A N 1
ATOM 3282 C CA . LEU A 1 444 ? 19.714 12.291 -1.476 1.00 76.00 444 LEU A CA 1
ATOM 3283 C C . LEU A 1 444 ? 20.271 10.859 -1.521 1.00 76.00 444 LEU A C 1
ATOM 3285 O O . LEU A 1 444 ? 21.395 10.624 -1.085 1.00 76.00 444 LEU A O 1
ATOM 3289 N N . LEU A 1 445 ? 19.493 9.894 -2.021 1.00 76.69 445 LEU A N 1
ATOM 3290 C CA . LEU A 1 445 ? 19.824 8.462 -1.976 1.00 76.69 445 LEU A CA 1
ATOM 3291 C C . LEU A 1 445 ? 20.129 7.862 -3.359 1.00 76.69 445 LEU A C 1
ATOM 3293 O O . LEU A 1 445 ? 20.133 6.636 -3.507 1.00 76.69 445 LEU A O 1
ATOM 3297 N N . ALA A 1 446 ? 20.377 8.701 -4.369 1.00 70.88 446 ALA A N 1
ATOM 3298 C CA . ALA A 1 446 ? 20.793 8.251 -5.696 1.00 70.88 446 ALA A CA 1
ATOM 3299 C C . ALA A 1 446 ? 22.102 7.436 -5.612 1.00 70.88 446 ALA A C 1
ATOM 3301 O O . ALA A 1 446 ? 23.018 7.791 -4.870 1.00 70.88 446 ALA A O 1
ATOM 3302 N N . GLY A 1 447 ? 22.173 6.306 -6.326 1.00 69.75 447 GLY A N 1
ATOM 3303 C CA . GLY A 1 447 ? 23.364 5.443 -6.367 1.00 69.75 447 GLY A CA 1
ATOM 3304 C C . GLY A 1 447 ? 23.656 4.610 -5.107 1.00 69.75 447 GLY A C 1
ATOM 3305 O O . GLY A 1 447 ? 24.649 3.887 -5.071 1.00 69.75 447 GLY A O 1
ATOM 3306 N N . ARG A 1 448 ? 22.819 4.663 -4.059 1.00 78.31 448 ARG A N 1
ATOM 3307 C CA . ARG A 1 448 ? 23.012 3.861 -2.834 1.00 78.31 448 ARG A CA 1
ATOM 3308 C C . ARG A 1 448 ? 22.400 2.460 -2.963 1.00 78.31 448 ARG A C 1
ATOM 3310 O O . ARG A 1 448 ? 21.293 2.290 -3.475 1.00 78.31 448 ARG A O 1
ATOM 3317 N N . ALA A 1 449 ? 23.106 1.455 -2.439 1.00 78.00 449 ALA A N 1
ATOM 3318 C CA . ALA A 1 449 ? 22.681 0.057 -2.485 1.00 78.00 449 ALA A CA 1
ATOM 3319 C C . ALA A 1 449 ? 21.396 -0.208 -1.673 1.00 78.00 449 ALA A C 1
ATOM 3321 O O . ALA A 1 449 ? 21.228 0.304 -0.563 1.00 78.00 449 ALA A O 1
ATOM 3322 N N . HIS A 1 450 ? 20.525 -1.081 -2.197 1.00 73.81 450 HIS A N 1
ATOM 3323 C CA . HIS A 1 450 ? 19.235 -1.436 -1.589 1.00 73.81 450 HIS A CA 1
ATOM 3324 C C . HIS A 1 450 ? 19.367 -1.929 -0.143 1.00 73.81 450 HIS A C 1
ATOM 3326 O O . HIS A 1 450 ? 18.630 -1.471 0.727 1.00 73.81 450 HIS A O 1
ATOM 3332 N N . GLY A 1 451 ? 20.333 -2.815 0.124 1.00 78.31 451 GLY A N 1
ATOM 3333 C CA . GLY A 1 451 ? 20.540 -3.391 1.455 1.00 78.31 451 GLY A CA 1
ATOM 3334 C C . GLY A 1 451 ? 20.921 -2.356 2.516 1.00 78.31 451 GLY A C 1
ATOM 3335 O O . GLY A 1 451 ? 20.433 -2.432 3.640 1.00 78.31 451 GLY A O 1
ATOM 3336 N N . VAL A 1 452 ? 21.723 -1.347 2.154 1.00 83.06 452 VAL A N 1
ATOM 3337 C CA . VAL A 1 452 ? 22.126 -0.274 3.079 1.00 83.06 452 VAL A CA 1
ATOM 3338 C C . VAL A 1 452 ? 20.930 0.606 3.428 1.00 83.06 452 VAL A C 1
ATOM 3340 O O . VAL A 1 452 ? 20.697 0.876 4.602 1.00 83.06 452 VAL A O 1
ATOM 3343 N N . ILE A 1 453 ? 20.142 1.010 2.425 1.00 86.69 453 ILE A N 1
ATOM 3344 C CA . ILE A 1 453 ? 18.947 1.839 2.641 1.00 86.69 453 ILE A CA 1
ATOM 3345 C C . ILE A 1 453 ? 17.928 1.091 3.501 1.00 86.69 453 ILE A C 1
ATOM 3347 O O . ILE A 1 453 ? 17.398 1.670 4.445 1.00 86.69 453 ILE A O 1
ATOM 3351 N N . LEU A 1 454 ? 17.677 -0.189 3.202 1.00 87.25 454 LEU A N 1
ATOM 3352 C CA . LEU A 1 454 ? 16.763 -1.011 3.993 1.00 87.25 454 LEU A CA 1
ATOM 3353 C C . LEU A 1 454 ? 17.258 -1.163 5.431 1.00 87.25 454 LEU A C 1
ATOM 3355 O O . LEU A 1 454 ? 16.506 -0.865 6.350 1.00 87.25 454 LEU A O 1
ATOM 3359 N N . GLY A 1 455 ? 18.524 -1.539 5.633 1.00 88.62 455 GLY A N 1
ATOM 3360 C CA . GLY A 1 455 ? 19.090 -1.721 6.970 1.00 88.62 455 GLY A CA 1
ATOM 3361 C C . GLY A 1 455 ? 19.050 -0.442 7.807 1.00 88.62 455 GLY A C 1
ATOM 3362 O O . GLY A 1 455 ? 18.458 -0.435 8.886 1.00 88.62 455 GLY A O 1
ATOM 3363 N N . VAL A 1 456 ? 19.615 0.656 7.293 1.00 91.06 456 VAL A N 1
ATOM 3364 C CA . VAL A 1 456 ? 19.644 1.953 7.993 1.00 91.06 456 VAL A CA 1
ATOM 3365 C C . VAL A 1 456 ? 18.232 2.488 8.216 1.00 91.06 456 VAL A C 1
ATOM 3367 O O . VAL A 1 456 ? 17.911 2.927 9.316 1.00 91.06 456 VAL A O 1
ATOM 3370 N N . GLY A 1 457 ? 17.367 2.413 7.204 1.00 93.25 457 GLY A N 1
ATOM 3371 C CA . GLY A 1 457 ? 15.998 2.900 7.315 1.00 93.25 457 GLY A CA 1
ATOM 3372 C C . GLY A 1 457 ? 15.187 2.138 8.360 1.00 93.25 457 GLY A C 1
ATOM 3373 O O . GLY A 1 457 ? 14.485 2.767 9.144 1.00 93.25 457 GLY A O 1
ATOM 3374 N N . THR A 1 458 ? 15.320 0.810 8.444 1.00 95.19 458 THR A N 1
ATOM 3375 C CA . THR A 1 458 ? 14.640 0.038 9.498 1.00 95.19 458 THR A CA 1
ATOM 3376 C C . THR A 1 458 ? 15.187 0.318 10.894 1.00 95.19 458 THR A C 1
ATOM 3378 O O . THR A 1 458 ? 14.407 0.381 11.836 1.00 95.19 458 THR A O 1
ATOM 3381 N N . LEU A 1 459 ? 16.490 0.580 11.046 1.00 95.81 459 LEU A N 1
ATOM 3382 C CA . LEU A 1 459 ? 17.050 1.012 12.333 1.00 95.81 459 LEU A CA 1
ATOM 3383 C C . LEU A 1 459 ? 16.532 2.397 12.743 1.00 95.81 459 LEU A C 1
ATOM 3385 O O . LEU A 1 459 ? 16.224 2.620 13.911 1.00 95.81 459 LEU A O 1
ATOM 3389 N N . LEU A 1 460 ? 16.384 3.313 11.783 1.00 96.69 460 LEU A N 1
ATOM 3390 C CA . LEU A 1 460 ? 15.797 4.627 12.032 1.00 96.69 460 LEU A CA 1
ATOM 3391 C C . LEU A 1 460 ? 14.320 4.517 12.439 1.00 96.69 460 LEU A C 1
ATOM 3393 O O . LEU A 1 460 ? 13.913 5.148 13.412 1.00 96.69 460 LEU A O 1
ATOM 3397 N N . LEU A 1 461 ? 13.534 3.679 11.752 1.00 97.69 461 LEU A N 1
ATOM 3398 C CA . LEU A 1 461 ? 12.151 3.386 12.148 1.00 97.69 461 LEU A CA 1
ATOM 3399 C C . LEU A 1 461 ? 12.071 2.777 13.547 1.00 97.69 461 LEU A C 1
ATOM 3401 O O . LEU A 1 461 ? 11.194 3.157 14.316 1.00 97.69 461 LEU A O 1
ATOM 3405 N N . ALA A 1 462 ? 12.988 1.870 13.889 1.00 97.88 462 ALA A N 1
ATOM 3406 C CA . ALA A 1 462 ? 13.059 1.308 15.229 1.00 97.88 462 ALA A CA 1
ATOM 3407 C C . ALA A 1 462 ? 13.296 2.392 16.285 1.00 97.88 462 ALA A C 1
ATOM 3409 O O . ALA A 1 462 ? 12.568 2.448 17.271 1.00 97.88 462 ALA A O 1
ATOM 3410 N N . GLY A 1 463 ? 14.268 3.281 16.059 1.00 98.00 463 GLY A N 1
ATOM 3411 C CA . GLY A 1 463 ? 14.552 4.395 16.964 1.00 98.00 463 GLY A CA 1
ATOM 3412 C C . GLY A 1 463 ? 13.348 5.320 17.145 1.00 98.00 463 GLY A C 1
ATOM 3413 O O . GLY A 1 463 ? 12.967 5.617 18.273 1.00 98.00 463 GLY A O 1
ATOM 3414 N N . LEU A 1 464 ? 12.695 5.717 16.050 1.00 98.25 464 LEU A N 1
ATOM 3415 C CA . LEU A 1 464 ? 11.500 6.566 16.094 1.00 98.25 464 LEU A CA 1
ATOM 3416 C C . LEU A 1 464 ? 10.317 5.874 16.791 1.00 98.25 464 LEU A C 1
ATOM 3418 O O . LEU A 1 464 ? 9.612 6.507 17.574 1.00 98.25 464 LEU A O 1
ATOM 3422 N N . ALA A 1 465 ? 10.118 4.575 16.557 1.00 97.94 465 ALA A N 1
ATOM 3423 C CA . ALA A 1 465 ? 9.107 3.785 17.253 1.00 97.94 465 ALA A CA 1
ATOM 3424 C C . ALA A 1 465 ? 9.396 3.683 18.758 1.00 97.94 465 ALA A C 1
ATOM 3426 O O . ALA A 1 465 ? 8.488 3.859 19.562 1.00 97.94 465 ALA A O 1
ATOM 3427 N N . LEU A 1 466 ? 10.656 3.500 19.160 1.00 97.38 466 LEU A N 1
ATOM 3428 C CA . LEU A 1 466 ? 11.043 3.502 20.574 1.00 97.38 466 LEU A CA 1
ATOM 3429 C C . LEU A 1 466 ? 10.855 4.879 21.225 1.00 97.38 466 LEU A C 1
ATOM 3431 O O . LEU A 1 466 ? 10.362 4.949 22.347 1.00 97.38 466 LEU A O 1
ATOM 3435 N N . VAL A 1 467 ? 11.159 5.976 20.520 1.00 97.75 467 VAL A N 1
ATOM 3436 C CA . VAL A 1 467 ? 10.841 7.335 20.997 1.00 97.75 467 VAL A CA 1
ATOM 3437 C C . VAL A 1 467 ? 9.337 7.478 21.232 1.00 97.75 467 VAL A C 1
ATOM 3439 O O . VAL A 1 467 ? 8.933 7.950 22.293 1.00 97.75 467 VAL A O 1
ATOM 3442 N N . MET A 1 468 ? 8.505 7.018 20.292 1.00 97.62 468 MET A N 1
ATOM 3443 C CA . MET A 1 468 ? 7.049 7.014 20.464 1.00 97.62 468 MET A CA 1
ATOM 3444 C C . MET A 1 468 ? 6.584 6.082 21.585 1.00 97.62 468 MET A C 1
ATOM 3446 O O . MET A 1 468 ? 5.570 6.377 22.200 1.00 97.62 468 MET A O 1
ATOM 3450 N N . ALA A 1 469 ? 7.277 4.981 21.872 1.00 96.88 469 ALA A N 1
ATOM 3451 C CA . ALA A 1 469 ? 6.919 4.080 22.968 1.00 96.88 469 ALA A CA 1
ATOM 3452 C C . ALA A 1 469 ? 7.219 4.694 24.343 1.00 96.88 469 ALA A C 1
ATOM 3454 O O . ALA A 1 469 ? 6.437 4.534 25.273 1.00 96.88 469 ALA A O 1
ATOM 3455 N N . LEU A 1 470 ? 8.343 5.406 24.461 1.00 95.62 470 LEU A N 1
ATOM 3456 C CA . LEU A 1 470 ? 8.845 5.929 25.734 1.00 95.62 470 LEU A CA 1
ATOM 3457 C C . LEU A 1 470 ? 8.331 7.335 26.060 1.00 95.62 470 LEU A C 1
ATOM 3459 O O . LEU A 1 470 ? 8.354 7.747 27.218 1.00 95.62 470 LEU A O 1
ATOM 3463 N N . THR A 1 471 ? 7.892 8.102 25.059 1.00 95.12 471 THR A N 1
ATOM 3464 C CA . THR A 1 471 ? 7.424 9.469 25.287 1.00 95.12 471 THR A CA 1
ATOM 3465 C C . THR A 1 471 ? 5.962 9.536 25.729 1.00 95.12 471 THR A C 1
ATOM 3467 O O . THR A 1 471 ? 5.083 8.846 25.206 1.00 95.12 471 THR A O 1
ATOM 3470 N N . THR A 1 472 ? 5.682 10.462 26.642 1.00 92.94 472 THR A N 1
ATOM 3471 C CA . THR A 1 472 ? 4.327 10.908 27.002 1.00 92.94 472 THR A CA 1
ATOM 3472 C C . THR A 1 472 ? 3.917 12.180 26.251 1.00 92.94 472 THR A C 1
ATOM 3474 O O . THR A 1 472 ? 2.759 12.578 26.298 1.00 92.94 472 THR A O 1
ATOM 3477 N N . SER A 1 473 ? 4.844 12.812 25.520 1.00 95.88 473 SER A N 1
ATOM 3478 C CA . SER A 1 473 ? 4.611 14.079 24.825 1.00 95.88 473 SER A CA 1
ATOM 3479 C C . SER A 1 473 ? 3.873 13.873 23.500 1.00 95.88 473 SER A C 1
ATOM 3481 O O . SER A 1 473 ? 4.374 13.225 22.572 1.00 95.88 473 SER A O 1
ATOM 3483 N N . THR A 1 474 ? 2.689 14.477 23.386 1.00 96.00 474 THR A N 1
ATOM 3484 C CA . THR A 1 474 ? 1.865 14.451 22.168 1.00 96.00 474 THR A CA 1
ATOM 3485 C C . THR A 1 474 ? 2.588 15.070 20.960 1.00 96.00 474 THR A C 1
ATOM 3487 O O . THR A 1 474 ? 2.676 14.392 19.934 1.00 96.00 474 THR A O 1
ATOM 3490 N N . PRO A 1 475 ? 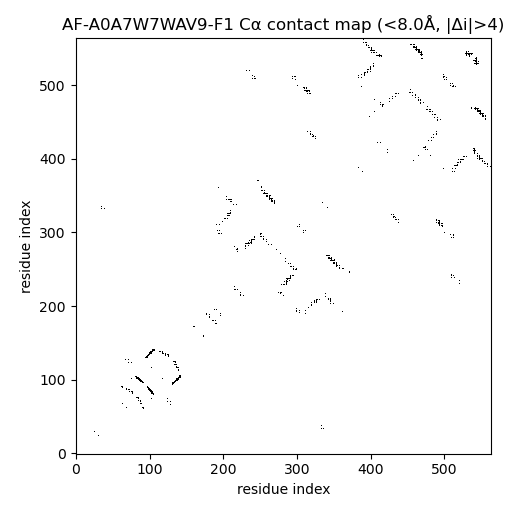3.198 16.275 21.041 1.00 96.44 475 PRO A N 1
ATOM 3491 C CA . PRO A 1 475 ? 3.959 16.838 19.920 1.00 96.44 475 PRO A CA 1
ATOM 3492 C C . PRO A 1 475 ? 5.125 15.956 19.460 1.00 96.44 475 PRO A C 1
ATOM 3494 O O . PRO A 1 475 ? 5.343 15.805 18.258 1.00 96.44 475 PRO A O 1
ATOM 3497 N N . LEU A 1 476 ? 5.855 15.337 20.396 1.00 97.12 476 LEU A N 1
ATOM 3498 C CA . LEU A 1 476 ? 6.985 14.470 20.054 1.00 97.12 476 LEU A CA 1
ATOM 3499 C C . LEU A 1 476 ? 6.523 13.170 19.383 1.00 97.12 476 LEU A C 1
ATOM 3501 O O . LEU A 1 476 ? 7.174 12.698 18.449 1.00 97.12 476 LEU A O 1
ATOM 3505 N N . THR A 1 477 ? 5.379 12.625 19.806 1.00 97.38 477 THR A N 1
ATOM 3506 C CA . THR A 1 477 ? 4.749 11.465 19.156 1.00 97.38 477 THR A CA 1
ATOM 3507 C C . THR A 1 477 ? 4.372 11.792 17.710 1.00 97.38 477 THR A C 1
ATOM 3509 O O . THR A 1 477 ? 4.719 11.042 16.800 1.00 97.38 477 THR A O 1
ATOM 3512 N N . ILE A 1 478 ? 3.730 12.945 17.482 1.00 97.06 478 ILE A N 1
ATOM 3513 C CA . ILE A 1 478 ? 3.346 13.416 16.142 1.00 97.06 478 ILE A CA 1
ATOM 3514 C C . ILE A 1 478 ? 4.586 13.601 15.260 1.00 97.06 478 ILE A C 1
ATOM 3516 O O . ILE A 1 478 ? 4.638 13.067 14.153 1.00 97.06 478 ILE A O 1
ATOM 3520 N N . ALA A 1 479 ? 5.608 14.308 15.754 1.00 97.38 479 ALA A N 1
ATOM 3521 C CA . ALA A 1 479 ? 6.847 14.534 15.010 1.00 97.38 479 ALA A CA 1
ATOM 3522 C C . ALA A 1 479 ? 7.546 13.214 14.639 1.00 97.38 479 ALA A C 1
ATOM 3524 O O . ALA A 1 479 ? 7.967 13.032 13.495 1.00 97.38 479 ALA A O 1
ATOM 3525 N N . SER A 1 480 ? 7.609 12.269 15.580 1.00 97.81 480 SER A N 1
ATOM 3526 C CA . SER A 1 480 ? 8.212 10.949 15.363 1.00 97.81 480 SER A CA 1
ATOM 3527 C C . SER A 1 480 ? 7.421 10.115 14.352 1.00 97.81 480 SER A C 1
ATOM 3529 O O . SER A 1 480 ? 8.017 9.474 13.488 1.00 97.81 480 SER A O 1
ATOM 3531 N N . TYR A 1 481 ? 6.087 10.167 14.389 1.00 97.06 481 TYR A N 1
ATOM 3532 C CA . TYR A 1 481 ? 5.233 9.500 13.406 1.00 97.06 481 TYR A CA 1
ATOM 3533 C C . TYR A 1 481 ? 5.384 10.086 11.993 1.00 97.06 481 TYR A C 1
ATOM 3535 O O . TYR A 1 481 ? 5.483 9.343 11.009 1.00 97.06 481 TYR A O 1
ATOM 3543 N N . LEU A 1 482 ? 5.446 11.414 11.870 1.00 95.56 482 LEU A N 1
ATOM 3544 C CA . LEU A 1 482 ? 5.689 12.078 10.587 1.00 95.56 482 LEU A CA 1
ATOM 3545 C C . LEU A 1 482 ? 7.073 11.706 10.032 1.00 95.56 482 LEU A C 1
ATOM 3547 O O . LEU A 1 482 ? 7.197 11.377 8.849 1.00 95.56 482 LEU A O 1
ATOM 3551 N N . ALA A 1 483 ? 8.097 11.640 10.888 1.00 95.88 483 ALA A N 1
ATOM 3552 C CA . ALA A 1 483 ? 9.413 11.132 10.506 1.00 95.88 483 ALA A CA 1
ATOM 3553 C C . ALA A 1 483 ? 9.357 9.654 10.064 1.00 95.88 483 ALA A C 1
ATOM 3555 O O . ALA A 1 483 ? 9.903 9.313 9.013 1.00 95.88 483 ALA A O 1
ATOM 3556 N N . CYS A 1 484 ? 8.631 8.789 10.787 1.00 95.75 484 CYS A N 1
ATOM 3557 C CA . CYS A 1 484 ? 8.395 7.396 10.382 1.00 95.75 484 CYS A CA 1
ATOM 3558 C C . CYS A 1 484 ? 7.746 7.314 8.997 1.00 95.75 484 CYS A C 1
ATOM 3560 O O . CYS A 1 484 ? 8.150 6.501 8.167 1.00 95.75 484 CYS A O 1
ATOM 3562 N N . THR A 1 485 ? 6.767 8.177 8.720 1.00 91.19 485 THR A N 1
ATOM 3563 C CA . THR A 1 485 ? 6.084 8.245 7.422 1.00 91.19 485 THR A CA 1
ATOM 3564 C C . THR A 1 485 ? 7.050 8.622 6.300 1.00 91.19 485 THR A C 1
ATOM 3566 O O . THR A 1 485 ? 7.050 7.983 5.241 1.00 91.19 485 THR A O 1
ATOM 3569 N N . ALA A 1 486 ? 7.911 9.616 6.530 1.00 91.00 486 ALA A N 1
ATOM 3570 C CA . ALA A 1 486 ? 8.913 10.032 5.555 1.00 91.00 486 ALA A CA 1
ATOM 3571 C C . ALA A 1 486 ? 9.881 8.886 5.208 1.00 91.00 486 ALA A C 1
ATOM 3573 O O . ALA A 1 486 ? 10.146 8.628 4.033 1.00 91.00 486 ALA A O 1
ATOM 3574 N N . VAL A 1 487 ? 10.342 8.143 6.219 1.00 92.94 487 VAL A N 1
ATOM 3575 C CA . VAL A 1 487 ? 11.221 6.977 6.039 1.00 92.94 487 VAL A CA 1
ATOM 3576 C C . VAL A 1 487 ? 10.490 5.835 5.318 1.00 92.94 487 VAL A C 1
ATOM 3578 O O . VAL A 1 487 ? 10.997 5.291 4.332 1.00 92.94 487 VAL A O 1
ATOM 3581 N N . ASN A 1 488 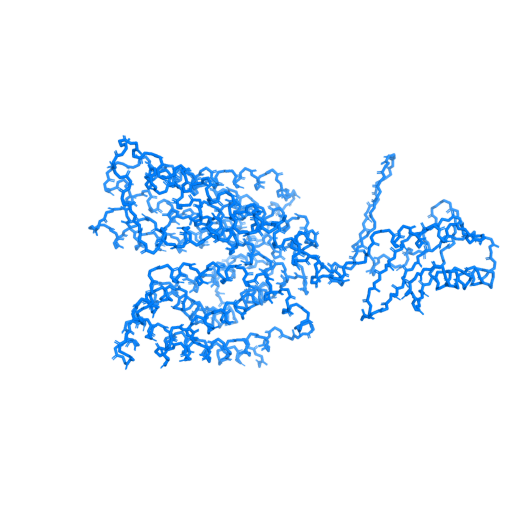? 9.265 5.509 5.740 1.00 89.94 488 ASN A N 1
ATOM 3582 C CA . ASN A 1 488 ? 8.446 4.449 5.140 1.00 89.94 488 ASN A CA 1
ATOM 3583 C C . ASN A 1 488 ? 8.135 4.688 3.660 1.00 89.94 488 ASN A C 1
ATOM 3585 O O . ASN A 1 488 ? 8.133 3.735 2.877 1.00 89.94 488 ASN A O 1
ATOM 3589 N N . SER A 1 489 ? 7.935 5.947 3.264 1.00 84.12 489 SER A N 1
ATOM 3590 C CA . SER A 1 489 ? 7.664 6.331 1.869 1.00 84.12 489 SER A CA 1
ATOM 3591 C C . SER A 1 489 ? 8.778 5.890 0.910 1.00 84.12 489 SER A C 1
ATOM 3593 O O . SER A 1 489 ? 8.528 5.640 -0.269 1.00 84.12 489 SER A O 1
ATOM 3595 N N . VAL A 1 490 ? 10.006 5.745 1.418 1.00 84.50 490 VAL A N 1
ATOM 3596 C CA . VAL A 1 490 ? 11.160 5.235 0.665 1.00 84.50 490 VAL A CA 1
ATOM 3597 C C . VAL A 1 490 ? 11.264 3.716 0.775 1.00 84.50 490 VAL A C 1
ATOM 3599 O O . VAL A 1 490 ? 11.467 3.027 -0.229 1.00 84.50 490 VAL A O 1
ATOM 3602 N N . LEU A 1 491 ? 11.138 3.184 1.993 1.00 88.94 491 LEU A N 1
ATOM 3603 C CA . LEU A 1 491 ? 11.396 1.771 2.270 1.00 88.94 491 LEU A CA 1
ATOM 3604 C C . LEU A 1 491 ? 10.390 0.836 1.611 1.00 88.94 491 LEU A C 1
ATOM 3606 O O . LEU A 1 491 ? 10.797 -0.205 1.102 1.00 88.94 491 LEU A O 1
ATOM 3610 N N . LEU A 1 492 ? 9.112 1.214 1.548 1.00 84.62 492 LEU A N 1
ATOM 3611 C CA . LEU A 1 492 ? 8.072 0.354 0.982 1.00 84.62 492 LEU A CA 1
ATOM 3612 C C . LEU A 1 492 ? 8.330 0.053 -0.506 1.00 84.62 492 LEU A C 1
ATOM 3614 O O . LEU A 1 492 ? 8.211 -1.091 -0.945 1.00 84.62 492 LEU A O 1
ATOM 3618 N N . GLY A 1 493 ? 8.774 1.061 -1.267 1.00 81.44 493 GLY A N 1
ATOM 3619 C CA . GLY A 1 493 ? 9.150 0.893 -2.673 1.00 81.44 493 GLY A CA 1
ATOM 3620 C C . GLY A 1 493 ? 10.414 0.047 -2.859 1.00 81.44 493 GLY A C 1
ATOM 3621 O O . GLY A 1 493 ? 10.470 -0.793 -3.757 1.00 81.44 493 GLY A O 1
ATOM 3622 N N . ARG A 1 494 ? 11.408 0.222 -1.977 1.00 84.81 494 ARG A N 1
ATOM 3623 C CA . ARG A 1 494 ? 12.655 -0.567 -1.976 1.00 84.81 494 ARG A CA 1
ATOM 3624 C C . ARG A 1 494 ? 12.414 -2.027 -1.589 1.00 84.81 494 ARG A C 1
ATOM 3626 O O . ARG A 1 494 ? 13.065 -2.913 -2.130 1.00 84.81 494 ARG A O 1
ATOM 3633 N N . TRP A 1 495 ? 11.474 -2.283 -0.682 1.00 85.12 495 TRP A N 1
ATOM 3634 C CA . TRP A 1 495 ? 11.108 -3.634 -0.265 1.00 85.12 495 TRP A CA 1
ATOM 3635 C C . TRP A 1 495 ? 10.555 -4.447 -1.438 1.00 85.12 495 TRP A C 1
ATOM 3637 O O . TRP A 1 495 ? 11.017 -5.553 -1.717 1.00 85.12 495 TRP A O 1
ATOM 3647 N N . GLN A 1 496 ? 9.602 -3.863 -2.168 1.00 85.06 496 GLN A N 1
ATOM 3648 C CA . GLN A 1 496 ? 8.986 -4.505 -3.328 1.00 85.06 496 GLN A CA 1
ATOM 3649 C C . GLN A 1 496 ? 9.977 -4.684 -4.486 1.00 85.06 496 GLN A C 1
ATOM 3651 O O . GLN A 1 496 ? 9.952 -5.718 -5.154 1.00 85.06 496 GLN A O 1
ATOM 3656 N N . SER A 1 497 ? 10.895 -3.729 -4.692 1.00 83.25 497 SER A N 1
ATOM 3657 C CA . SER A 1 497 ? 11.913 -3.855 -5.739 1.00 83.25 497 SER A CA 1
ATOM 3658 C C . SER A 1 497 ? 12.898 -4.989 -5.459 1.00 83.25 497 SER A C 1
ATOM 3660 O O . SER A 1 497 ? 13.168 -5.769 -6.362 1.00 83.25 497 SER A O 1
ATOM 3662 N N . VAL A 1 498 ? 13.367 -5.150 -4.214 1.00 86.56 498 VAL A N 1
ATOM 3663 C CA . VAL A 1 498 ? 14.276 -6.252 -3.839 1.00 86.56 498 VAL A CA 1
ATOM 3664 C C . VAL A 1 498 ? 13.643 -7.616 -4.106 1.00 86.56 498 VAL A C 1
ATOM 3666 O O . VAL A 1 498 ? 14.306 -8.516 -4.615 1.00 86.56 498 VAL A O 1
ATOM 3669 N N . VAL A 1 499 ? 12.353 -7.772 -3.806 1.00 87.69 499 VAL A N 1
ATOM 3670 C CA . VAL A 1 499 ? 11.625 -9.023 -4.067 1.00 87.69 499 VAL A CA 1
ATOM 3671 C C . VAL A 1 499 ? 11.478 -9.260 -5.569 1.00 87.69 499 VAL A C 1
ATOM 3673 O O . VAL A 1 499 ? 11.703 -10.374 -6.032 1.00 87.69 499 VAL A O 1
ATOM 3676 N N . ALA A 1 500 ? 11.146 -8.219 -6.334 1.00 86.12 500 ALA A N 1
ATOM 3677 C CA . ALA A 1 500 ? 11.015 -8.305 -7.785 1.00 86.12 500 ALA A CA 1
ATOM 3678 C C . ALA A 1 500 ? 12.352 -8.594 -8.497 1.00 86.12 500 ALA A C 1
ATOM 3680 O O . ALA A 1 500 ? 12.358 -9.311 -9.496 1.00 86.12 500 ALA A O 1
ATOM 3681 N N . ASP A 1 501 ? 13.464 -8.056 -7.986 1.00 85.31 501 ASP A N 1
ATOM 3682 C CA . ASP A 1 501 ? 14.819 -8.274 -8.506 1.00 85.31 501 ASP A CA 1
ATOM 3683 C C . ASP A 1 501 ? 15.340 -9.680 -8.174 1.00 85.31 501 ASP A C 1
ATOM 3685 O O . ASP A 1 501 ? 16.016 -10.295 -8.994 1.00 85.31 501 ASP A O 1
ATOM 3689 N N . ALA A 1 502 ? 15.007 -10.207 -6.990 1.00 86.31 502 ALA A N 1
ATOM 3690 C CA . ALA A 1 502 ? 15.404 -11.549 -6.563 1.00 86.31 502 ALA A CA 1
ATOM 3691 C C . ALA A 1 502 ? 14.558 -12.670 -7.193 1.00 86.31 502 ALA A C 1
ATOM 3693 O O . ALA A 1 502 ? 15.000 -13.819 -7.244 1.00 86.31 502 ALA A O 1
ATOM 3694 N N . ALA A 1 503 ? 13.339 -12.361 -7.641 1.00 86.25 503 ALA A N 1
ATOM 3695 C CA . ALA A 1 503 ? 12.399 -13.348 -8.151 1.00 86.25 503 ALA A CA 1
ATOM 3696 C C . ALA A 1 503 ? 12.716 -13.762 -9.604 1.00 86.25 503 ALA A C 1
ATOM 3698 O O . ALA A 1 503 ? 12.664 -12.918 -10.508 1.00 86.25 503 ALA A O 1
ATOM 3699 N N . PRO A 1 504 ? 12.943 -15.064 -9.874 1.00 83.94 504 PRO A N 1
ATOM 3700 C CA . PRO A 1 504 ? 13.033 -15.572 -11.238 1.00 83.94 504 PRO A CA 1
ATOM 3701 C C . PRO A 1 504 ? 11.756 -15.245 -12.016 1.00 83.94 504 PRO A C 1
ATOM 3703 O O . PRO A 1 504 ? 10.656 -15.448 -11.505 1.00 83.94 504 PRO A O 1
ATOM 3706 N N . GLU A 1 505 ? 11.878 -14.804 -13.271 1.00 78.00 505 GLU A N 1
ATOM 3707 C CA . GLU A 1 505 ? 10.716 -14.468 -14.110 1.00 78.00 505 GLU A CA 1
ATOM 3708 C C . GLU A 1 505 ? 9.602 -15.536 -14.153 1.00 78.00 505 GLU A C 1
ATOM 3710 O O . GLU A 1 505 ? 8.436 -15.146 -14.107 1.00 78.00 505 GLU A O 1
ATOM 3715 N N . PRO A 1 506 ? 9.895 -16.860 -14.223 1.00 76.50 506 PRO A N 1
ATOM 3716 C CA . PRO A 1 506 ? 8.855 -17.889 -14.146 1.00 76.50 506 PRO A CA 1
ATOM 3717 C C . PRO A 1 506 ? 8.046 -17.873 -12.853 1.00 76.50 506 PRO A C 1
ATOM 3719 O O . PRO A 1 506 ? 6.836 -18.071 -12.885 1.00 76.50 506 PRO A O 1
ATOM 3722 N N . ASP A 1 507 ? 8.722 -17.667 -11.727 1.00 83.06 507 ASP A N 1
ATOM 3723 C CA . ASP A 1 507 ? 8.151 -17.860 -10.396 1.00 83.06 507 ASP A CA 1
ATOM 3724 C C . ASP A 1 507 ? 7.711 -16.541 -9.758 1.00 83.06 507 ASP A C 1
ATOM 3726 O O . ASP A 1 507 ? 7.175 -16.543 -8.648 1.00 83.06 507 ASP A O 1
ATOM 3730 N N . ARG A 1 508 ? 7.911 -15.410 -10.445 1.00 85.69 508 ARG A N 1
ATOM 3731 C CA . ARG A 1 508 ? 7.648 -14.067 -9.921 1.00 85.69 508 ARG A CA 1
ATOM 3732 C C . ARG A 1 508 ? 6.234 -13.899 -9.337 1.00 85.69 508 ARG A C 1
ATOM 3734 O O . ARG A 1 508 ? 6.139 -13.409 -8.208 1.00 85.69 508 ARG A O 1
ATOM 3741 N N . PRO A 1 509 ? 5.150 -14.394 -9.972 1.00 86.56 509 PRO A N 1
ATOM 3742 C CA . PRO A 1 509 ? 3.816 -14.388 -9.365 1.00 86.56 509 PRO A CA 1
ATOM 3743 C C . PRO A 1 509 ? 3.742 -15.100 -8.008 1.00 86.56 509 PRO A C 1
ATOM 3745 O O . PRO A 1 509 ? 3.147 -14.580 -7.064 1.00 86.56 509 PRO A O 1
ATOM 3748 N N . ARG A 1 510 ? 4.382 -16.270 -7.883 1.00 89.38 510 ARG A N 1
ATOM 3749 C CA . ARG A 1 510 ? 4.420 -17.056 -6.639 1.00 89.38 510 ARG A CA 1
ATOM 3750 C C . ARG A 1 510 ? 5.296 -16.390 -5.587 1.00 89.38 510 ARG A C 1
ATOM 3752 O O . ARG A 1 510 ? 4.944 -16.414 -4.416 1.00 89.38 510 ARG A O 1
ATOM 3759 N N . TRP A 1 511 ? 6.386 -15.736 -5.986 1.00 91.56 511 TRP A N 1
ATOM 3760 C CA . TRP A 1 511 ? 7.193 -14.918 -5.078 1.00 91.56 511 TRP A CA 1
ATOM 3761 C C . TRP A 1 511 ? 6.381 -13.762 -4.494 1.00 91.56 511 TRP A C 1
ATOM 3763 O O . TRP A 1 511 ? 6.373 -13.596 -3.277 1.00 91.56 511 TRP A O 1
ATOM 3773 N N . PHE A 1 512 ? 5.627 -13.020 -5.311 1.00 90.62 512 PHE A N 1
ATOM 3774 C CA . PHE A 1 512 ? 4.742 -11.966 -4.803 1.00 90.62 512 PHE A CA 1
ATOM 3775 C C . PHE A 1 512 ? 3.634 -12.533 -3.901 1.00 90.62 512 PHE A C 1
ATOM 3777 O O . PHE A 1 512 ? 3.403 -12.006 -2.807 1.00 90.62 512 PHE A O 1
ATOM 3784 N N . ALA A 1 513 ? 2.994 -13.638 -4.299 1.00 90.06 513 ALA A N 1
ATOM 3785 C CA . ALA A 1 513 ? 1.958 -14.328 -3.519 1.00 90.06 513 ALA A CA 1
ATOM 3786 C C . ALA A 1 513 ? 2.467 -15.167 -2.338 1.00 90.06 513 ALA A C 1
ATOM 3788 O O . ALA A 1 513 ? 1.673 -15.606 -1.513 1.00 90.06 513 ALA A O 1
ATOM 3789 N N . PHE A 1 514 ? 3.772 -15.316 -2.162 1.00 91.88 514 PHE A N 1
ATOM 3790 C CA . PHE A 1 514 ? 4.352 -15.793 -0.911 1.00 91.88 514 PHE A CA 1
ATOM 3791 C C . PHE A 1 514 ? 4.731 -14.602 -0.033 1.00 91.88 514 PHE A C 1
ATOM 3793 O O . PHE A 1 514 ? 4.317 -14.521 1.120 1.00 91.88 514 PHE A O 1
ATOM 3800 N N . GLN A 1 515 ? 5.404 -13.610 -0.622 1.00 91.25 515 GLN A N 1
ATOM 3801 C CA . GLN A 1 515 ? 5.911 -12.450 0.092 1.00 91.25 515 GLN A CA 1
ATOM 3802 C C . GLN A 1 515 ? 4.808 -11.644 0.760 1.00 91.25 515 GLN A C 1
ATOM 3804 O O . GLN A 1 515 ? 4.891 -11.409 1.953 1.00 91.25 515 GLN A O 1
ATOM 3809 N N . GLY A 1 516 ? 3.762 -11.237 0.041 1.00 88.12 516 GLY A N 1
ATOM 3810 C CA . GLY A 1 516 ? 2.709 -10.424 0.666 1.00 88.12 516 GLY A CA 1
ATOM 3811 C C . GLY A 1 516 ? 1.894 -11.135 1.766 1.00 88.12 516 GLY A C 1
ATOM 3812 O O . GLY A 1 516 ? 1.094 -10.492 2.431 1.00 88.12 516 GLY A O 1
ATOM 3813 N N . SER A 1 517 ? 2.109 -12.434 2.015 1.00 89.81 517 SER A N 1
ATOM 3814 C CA . SER A 1 517 ? 1.451 -13.203 3.069 1.00 89.81 517 SER A CA 1
ATOM 3815 C C . SER A 1 517 ? 2.025 -12.745 4.397 1.00 89.81 517 SER A C 1
ATOM 3817 O O . SER A 1 517 ? 1.364 -12.869 5.417 1.00 89.81 517 SER A O 1
ATOM 3819 N N . SER A 1 518 ? 3.209 -12.119 4.363 1.00 92.69 518 SER A N 1
ATOM 3820 C CA . SER A 1 518 ? 3.759 -11.343 5.460 1.00 92.69 518 SER A CA 1
ATOM 3821 C C . SER A 1 518 ? 2.760 -10.332 6.017 1.00 92.69 518 SER A C 1
ATOM 3823 O O . SER A 1 518 ? 2.660 -10.208 7.230 1.00 92.69 518 SER A O 1
ATOM 3825 N N . TRP A 1 519 ? 1.993 -9.641 5.164 1.00 90.31 519 TRP A N 1
ATOM 3826 C CA . TRP A 1 519 ? 0.996 -8.656 5.594 1.00 90.31 519 TRP A CA 1
ATOM 3827 C C . TRP A 1 519 ? -0.235 -9.331 6.196 1.00 90.31 519 TRP A C 1
ATOM 3829 O O . TRP A 1 519 ? -0.679 -8.926 7.267 1.00 90.31 519 TRP A O 1
ATOM 3839 N N . GLY A 1 520 ? -0.718 -10.408 5.566 1.00 86.81 520 GLY A N 1
ATOM 3840 C CA . GLY A 1 520 ? -1.839 -11.203 6.080 1.00 86.81 520 GLY A CA 1
ATOM 3841 C C . GLY A 1 520 ? -1.540 -11.912 7.407 1.00 86.81 520 GLY A C 1
ATOM 3842 O O . GLY A 1 520 ? -2.447 -12.114 8.203 1.00 86.81 520 GLY A O 1
ATOM 3843 N N . VAL A 1 521 ? -0.273 -12.249 7.678 1.00 90.06 521 VAL A N 1
ATOM 3844 C CA . VAL A 1 521 ? 0.178 -12.780 8.977 1.00 90.06 521 VAL A CA 1
ATOM 3845 C C . VAL A 1 521 ? 0.403 -11.656 9.989 1.00 90.06 521 VAL A C 1
ATOM 3847 O O . VAL A 1 521 ? 0.018 -11.789 11.147 1.00 90.06 521 VAL A O 1
ATOM 3850 N N . ALA A 1 522 ? 1.011 -10.542 9.571 1.00 93.31 522 ALA A N 1
ATOM 3851 C CA . ALA A 1 522 ? 1.306 -9.422 10.459 1.00 93.31 522 ALA A CA 1
ATOM 3852 C C . ALA A 1 522 ? 0.034 -8.774 11.019 1.00 93.31 522 ALA A C 1
ATOM 3854 O O . ALA A 1 522 ? -0.028 -8.500 12.213 1.00 93.31 522 ALA A O 1
ATOM 3855 N N . GLN A 1 523 ? -0.985 -8.562 10.183 1.00 89.94 523 GLN A N 1
ATOM 3856 C CA . GLN A 1 523 ? -2.208 -7.851 10.557 1.00 89.94 523 GLN A CA 1
ATOM 3857 C C . GLN A 1 523 ? -2.930 -8.439 11.789 1.00 89.94 523 GLN A C 1
ATOM 3859 O O . GLN A 1 523 ? -3.137 -7.684 12.739 1.00 89.94 523 GLN A O 1
ATOM 3864 N N . PRO A 1 524 ? -3.256 -9.746 11.859 1.00 88.62 524 PRO A N 1
ATOM 3865 C CA . PRO A 1 524 ? -3.842 -10.341 13.062 1.00 88.62 524 PRO A CA 1
ATOM 3866 C C . PRO A 1 524 ? -2.841 -10.504 14.218 1.00 88.62 524 PRO A C 1
ATOM 3868 O O . PRO A 1 524 ? -3.260 -10.616 15.367 1.00 88.62 524 PRO A O 1
ATOM 3871 N N . ALA A 1 525 ? -1.530 -10.505 13.950 1.00 91.88 525 ALA A N 1
ATOM 3872 C CA . ALA A 1 525 ? -0.507 -10.615 14.990 1.00 91.88 525 ALA A CA 1
ATOM 3873 C C . ALA A 1 525 ? -0.285 -9.301 15.760 1.00 91.88 525 ALA A C 1
ATOM 3875 O O . ALA A 1 525 ? 0.114 -9.339 16.922 1.00 91.88 525 ALA A O 1
ATOM 3876 N N . VAL A 1 526 ? -0.542 -8.137 15.151 1.00 95.12 526 VAL A N 1
ATOM 3877 C CA . VAL A 1 526 ? -0.272 -6.835 15.784 1.00 95.12 526 VAL A CA 1
ATOM 3878 C C . VAL A 1 526 ? -1.075 -6.600 17.073 1.00 95.12 526 VAL A C 1
ATOM 3880 O O . VAL A 1 526 ? -0.433 -6.266 18.069 1.00 95.12 526 VAL A O 1
ATOM 3883 N N . PRO A 1 527 ? -2.416 -6.763 17.129 1.00 93.25 527 PRO A N 1
ATOM 3884 C CA . PRO A 1 527 ? -3.168 -6.493 18.355 1.00 93.25 527 PRO A CA 1
ATOM 3885 C C . PRO A 1 527 ? -2.690 -7.266 19.598 1.00 93.25 527 PRO A C 1
ATOM 3887 O O . PRO A 1 527 ? -2.462 -6.626 20.627 1.00 93.25 527 PRO A O 1
ATOM 3890 N N . PRO A 1 528 ? -2.473 -8.600 19.553 1.00 94.38 528 PRO A N 1
ATOM 3891 C CA . PRO A 1 528 ? -1.970 -9.318 20.721 1.00 94.38 528 PRO A CA 1
ATOM 3892 C C . PRO A 1 528 ? -0.531 -8.921 21.078 1.00 94.38 528 PRO A C 1
ATOM 3894 O O . PRO A 1 528 ? -0.216 -8.816 22.260 1.00 94.38 528 PRO A O 1
ATOM 3897 N N . LEU A 1 529 ? 0.335 -8.637 20.096 1.00 95.44 529 LEU A N 1
ATOM 3898 C CA . LEU A 1 529 ? 1.691 -8.141 20.368 1.00 95.44 529 LEU A CA 1
ATOM 3899 C C . LEU A 1 529 ? 1.672 -6.771 21.060 1.00 95.44 529 LEU A C 1
ATOM 3901 O O . LEU A 1 529 ? 2.416 -6.559 22.017 1.00 95.44 529 LEU A O 1
ATOM 3905 N N . ALA A 1 530 ? 0.802 -5.865 20.608 1.00 95.12 530 ALA A N 1
ATOM 3906 C CA . ALA A 1 530 ? 0.602 -4.558 21.222 1.00 95.12 530 ALA A CA 1
ATOM 3907 C C . ALA A 1 530 ? 0.062 -4.680 22.653 1.00 95.12 530 ALA A C 1
ATOM 3909 O O . ALA A 1 530 ? 0.551 -3.986 23.540 1.00 95.12 530 ALA A O 1
ATOM 3910 N N . ALA A 1 531 ? -0.889 -5.588 22.896 1.00 93.62 531 ALA A N 1
ATOM 3911 C CA . ALA A 1 531 ? -1.434 -5.841 24.229 1.00 93.62 531 ALA A CA 1
ATOM 3912 C C . ALA A 1 531 ? -0.378 -6.412 25.194 1.00 93.62 531 ALA A C 1
ATOM 3914 O O . ALA A 1 531 ? -0.233 -5.913 26.309 1.00 93.62 531 ALA A O 1
ATOM 3915 N N . LEU A 1 532 ? 0.402 -7.408 24.754 1.00 95.12 532 LEU A N 1
ATOM 3916 C CA . LEU A 1 532 ? 1.482 -8.003 25.551 1.00 95.12 532 LEU A CA 1
ATOM 3917 C C . LEU A 1 532 ? 2.558 -6.972 25.907 1.00 95.12 532 LEU A C 1
ATOM 3919 O O . LEU A 1 532 ? 2.950 -6.859 27.066 1.00 95.12 532 LEU A O 1
ATOM 3923 N N . ALA A 1 533 ? 3.010 -6.194 24.921 1.00 95.06 533 ALA A N 1
ATOM 3924 C CA . ALA A 1 533 ? 3.972 -5.122 25.149 1.00 95.06 533 ALA A CA 1
ATOM 3925 C C . ALA A 1 533 ? 3.377 -3.998 26.014 1.00 95.06 533 ALA A C 1
ATOM 3927 O O . ALA A 1 533 ? 4.073 -3.443 26.861 1.00 95.06 533 ALA A O 1
ATOM 3928 N N . GLY A 1 534 ? 2.086 -3.696 25.852 1.00 93.31 534 GLY A N 1
ATOM 3929 C CA . GLY A 1 534 ? 1.363 -2.699 26.641 1.00 93.31 534 GLY A CA 1
ATOM 3930 C C . GLY A 1 534 ? 1.290 -3.053 28.124 1.00 93.31 534 GLY A C 1
ATOM 3931 O O . GLY A 1 534 ? 1.390 -2.160 28.957 1.00 93.31 534 GLY A O 1
ATOM 3932 N N . GLY A 1 535 ? 1.248 -4.345 28.465 1.00 91.44 535 GLY A N 1
ATOM 3933 C CA . GLY A 1 535 ? 1.388 -4.809 29.850 1.00 91.44 535 GLY A CA 1
ATOM 3934 C C . GLY A 1 535 ? 2.729 -4.441 30.502 1.00 91.44 535 GLY A C 1
ATOM 3935 O O . GLY A 1 535 ? 2.807 -4.372 31.724 1.00 91.44 535 GLY A O 1
ATOM 3936 N N . VAL A 1 536 ? 3.771 -4.167 29.707 1.00 90.69 536 VAL A N 1
ATOM 3937 C CA . VAL A 1 536 ? 5.102 -3.756 30.190 1.00 90.69 536 VAL A CA 1
ATOM 3938 C C . VAL A 1 536 ? 5.226 -2.234 30.291 1.00 90.69 536 VAL A C 1
ATOM 3940 O O . VAL A 1 536 ? 5.801 -1.733 31.254 1.00 90.69 536 VAL A O 1
ATOM 3943 N N . VAL A 1 537 ? 4.712 -1.491 29.303 1.00 90.62 537 VAL A N 1
ATOM 3944 C CA . VAL A 1 537 ? 4.886 -0.022 29.209 1.00 90.62 537 VAL A CA 1
ATOM 3945 C C . VAL A 1 537 ? 3.663 0.795 29.642 1.00 90.62 537 VAL A C 1
ATOM 3947 O O . VAL A 1 537 ? 3.704 2.021 29.619 1.00 90.62 537 VAL A O 1
ATOM 3950 N N . GLY A 1 538 ? 2.584 0.137 30.061 1.00 89.38 538 GLY A N 1
ATOM 3951 C CA . GLY A 1 538 ? 1.438 0.742 30.743 1.00 89.38 538 GLY A CA 1
ATOM 3952 C C . GLY A 1 538 ? 0.241 1.098 29.858 1.00 89.38 538 GLY A C 1
ATOM 3953 O O . GLY A 1 538 ? -0.874 1.141 30.369 1.00 89.38 538 GLY A O 1
ATOM 3954 N N . THR A 1 539 ? 0.419 1.316 28.549 1.00 92.88 539 THR A N 1
ATOM 3955 C CA . THR A 1 539 ? -0.703 1.583 27.624 1.00 92.88 539 THR A CA 1
ATOM 3956 C C . THR A 1 539 ? -0.623 0.753 26.347 1.00 92.88 539 THR A C 1
ATOM 3958 O O . THR A 1 539 ? 0.457 0.322 25.930 1.00 92.88 539 THR A O 1
ATOM 3961 N N . ALA A 1 540 ? -1.770 0.531 25.697 1.00 92.50 540 ALA A N 1
ATOM 3962 C CA . ALA A 1 540 ? -1.830 -0.242 24.459 1.00 92.50 540 ALA A CA 1
ATOM 3963 C C . ALA A 1 540 ? -1.121 0.487 23.307 1.00 92.50 540 ALA A C 1
ATOM 3965 O O . ALA A 1 540 ? -0.418 -0.146 22.515 1.00 92.50 540 ALA A O 1
ATOM 3966 N N . GLY A 1 541 ? -1.246 1.818 23.241 1.00 92.62 541 GLY A N 1
ATOM 3967 C CA . GLY A 1 541 ? -0.555 2.644 22.255 1.00 92.62 541 GLY A CA 1
ATOM 3968 C C . GLY A 1 541 ? 0.970 2.586 22.382 1.00 92.62 541 GLY A C 1
ATOM 3969 O O . GLY A 1 541 ? 1.666 2.329 21.397 1.00 92.62 541 GLY A O 1
ATOM 3970 N N . ALA A 1 542 ? 1.499 2.762 23.596 1.00 95.56 542 ALA A N 1
ATOM 3971 C CA . ALA A 1 542 ? 2.933 2.626 23.857 1.00 95.56 542 ALA A CA 1
ATOM 3972 C C . ALA A 1 542 ? 3.424 1.190 23.596 1.00 95.56 542 ALA A C 1
ATOM 3974 O O . ALA A 1 542 ? 4.489 0.997 23.003 1.00 95.56 542 ALA A O 1
ATOM 3975 N N . GLY A 1 543 ? 2.620 0.186 23.965 1.00 96.44 543 GLY A N 1
ATOM 3976 C CA . GLY A 1 543 ? 2.890 -1.226 23.697 1.00 96.44 543 GLY A CA 1
ATOM 3977 C C . GLY A 1 543 ? 3.042 -1.531 22.209 1.00 96.44 543 GLY A C 1
ATOM 3978 O O . GLY A 1 543 ? 4.005 -2.181 21.800 1.00 96.44 543 GLY A O 1
ATOM 3979 N N . ALA A 1 544 ? 2.150 -0.997 21.374 1.00 96.88 544 ALA A N 1
ATOM 3980 C CA . ALA A 1 544 ? 2.244 -1.135 19.924 1.00 96.88 544 ALA A CA 1
ATOM 3981 C C . ALA A 1 544 ? 3.538 -0.527 19.364 1.00 96.88 544 ALA A C 1
ATOM 3983 O O . ALA A 1 544 ? 4.207 -1.147 18.536 1.00 96.88 544 ALA A O 1
ATOM 3984 N N . PHE A 1 545 ? 3.937 0.657 19.834 1.00 98.06 545 PHE A N 1
ATOM 3985 C CA . PHE A 1 545 ? 5.184 1.286 19.397 1.00 98.06 545 PHE A CA 1
ATOM 3986 C C . PHE A 1 545 ? 6.430 0.526 19.862 1.00 98.06 545 PHE A C 1
ATOM 3988 O O . PHE A 1 545 ? 7.396 0.425 19.104 1.00 98.06 545 PHE A O 1
ATOM 3995 N N . LEU A 1 546 ? 6.402 -0.077 21.055 1.00 97.75 546 LEU A N 1
ATOM 3996 C CA . LEU A 1 546 ? 7.477 -0.953 21.521 1.00 97.75 546 LEU A CA 1
ATOM 3997 C C . LEU A 1 546 ? 7.583 -2.207 20.643 1.00 97.75 546 LEU A C 1
ATOM 3999 O O . LEU A 1 546 ? 8.671 -2.531 20.161 1.00 97.75 546 LEU A O 1
ATOM 4003 N N . ALA A 1 547 ? 6.454 -2.874 20.381 1.00 97.25 547 ALA A N 1
ATOM 4004 C CA . ALA A 1 547 ? 6.397 -4.021 19.476 1.00 97.25 547 ALA A CA 1
ATOM 4005 C C . ALA A 1 547 ? 6.918 -3.651 18.078 1.00 97.25 547 ALA A C 1
ATOM 4007 O O . ALA A 1 547 ? 7.677 -4.415 17.477 1.00 97.25 547 ALA A O 1
ATOM 4008 N N . ALA A 1 548 ? 6.587 -2.451 17.590 1.00 97.62 548 ALA A N 1
ATOM 4009 C CA . ALA A 1 548 ? 7.103 -1.944 16.329 1.00 97.62 548 ALA A CA 1
ATOM 4010 C C . ALA A 1 548 ? 8.618 -1.735 16.341 1.00 97.62 548 ALA A C 1
ATOM 4012 O O . ALA A 1 548 ? 9.299 -2.171 15.412 1.00 97.62 548 ALA A O 1
ATOM 4013 N N . GLY A 1 549 ? 9.150 -1.115 17.398 1.00 97.19 549 GLY A N 1
ATOM 4014 C CA . GLY A 1 549 ? 10.585 -0.913 17.580 1.00 97.19 549 GLY A CA 1
ATOM 4015 C C . GLY A 1 549 ? 11.356 -2.229 17.518 1.00 97.19 549 GLY A C 1
ATOM 4016 O O . GLY A 1 549 ? 12.289 -2.363 16.726 1.00 97.19 549 GLY A O 1
ATOM 4017 N N . VAL A 1 550 ? 10.909 -3.234 18.278 1.00 96.94 550 VAL A N 1
ATOM 4018 C CA . VAL A 1 550 ? 11.502 -4.582 18.271 1.00 96.94 550 VAL A CA 1
ATOM 4019 C C . VAL A 1 550 ? 11.415 -5.217 16.882 1.00 96.94 550 VAL A C 1
ATOM 4021 O O . VAL A 1 550 ? 12.418 -5.716 16.372 1.00 96.94 550 VAL A O 1
ATOM 4024 N N . ALA A 1 551 ? 10.248 -5.167 16.238 1.00 96.88 551 ALA A N 1
ATOM 4025 C CA . ALA A 1 551 ? 10.053 -5.772 14.924 1.00 96.88 551 ALA A CA 1
ATOM 4026 C C . ALA A 1 551 ? 10.970 -5.147 13.855 1.00 96.88 551 ALA A C 1
ATOM 4028 O O . ALA A 1 551 ? 11.596 -5.870 13.079 1.00 96.88 551 ALA A O 1
ATOM 4029 N N . PHE A 1 552 ? 11.134 -3.820 13.859 1.00 97.19 552 PHE A N 1
ATOM 4030 C CA . PHE A 1 552 ? 12.047 -3.131 12.947 1.00 97.19 552 PHE A CA 1
ATOM 4031 C C . PHE A 1 552 ? 13.529 -3.450 13.214 1.00 97.19 552 PHE A C 1
ATOM 4033 O O . PHE A 1 552 ? 14.285 -3.605 12.253 1.00 97.19 552 PHE A O 1
ATOM 4040 N N . LEU A 1 553 ? 13.948 -3.622 14.477 1.00 95.81 553 LEU A N 1
ATOM 4041 C CA . LEU A 1 553 ? 15.324 -4.024 14.824 1.00 95.81 553 LEU A CA 1
ATOM 4042 C C . LEU A 1 553 ? 15.690 -5.423 14.309 1.00 95.81 553 LEU A C 1
ATOM 4044 O O . LEU A 1 553 ? 16.853 -5.675 13.985 1.00 95.81 553 LEU A O 1
ATOM 4048 N N . LEU A 1 554 ? 14.715 -6.330 14.205 1.00 94.31 554 LEU A N 1
ATOM 4049 C CA . LEU A 1 554 ? 14.944 -7.692 13.715 1.00 94.31 554 LEU A CA 1
ATOM 4050 C C . LEU A 1 554 ? 15.235 -7.741 12.208 1.00 94.31 554 LEU A C 1
ATOM 4052 O O . LEU A 1 554 ? 15.987 -8.608 11.758 1.00 94.31 554 LEU A O 1
ATOM 4056 N N . VAL A 1 555 ? 14.689 -6.808 11.421 1.00 93.19 555 VAL A N 1
ATOM 4057 C CA . VAL A 1 555 ? 14.821 -6.794 9.953 1.00 93.19 555 VAL A CA 1
ATOM 4058 C C . VAL A 1 555 ? 16.282 -6.858 9.471 1.00 93.19 555 VAL A C 1
ATOM 4060 O O . VAL A 1 555 ? 16.609 -7.786 8.723 1.00 93.19 555 VAL A O 1
ATOM 4063 N N . PRO A 1 556 ? 17.201 -5.957 9.880 1.00 90.38 556 PRO A N 1
ATOM 4064 C CA . PRO A 1 556 ? 18.585 -6.000 9.410 1.00 90.38 556 PRO A CA 1
ATOM 4065 C C . PRO A 1 556 ? 19.317 -7.272 9.855 1.00 90.38 556 PRO A C 1
ATOM 4067 O O . PRO A 1 556 ? 20.161 -7.776 9.115 1.00 90.38 556 PRO A O 1
ATOM 4070 N N . PHE A 1 557 ? 18.986 -7.828 11.026 1.00 88.00 557 PHE A N 1
ATOM 4071 C CA . PHE A 1 557 ? 19.579 -9.077 11.507 1.00 88.00 557 PHE A CA 1
ATOM 4072 C C . PHE A 1 557 ? 19.192 -10.270 10.623 1.00 88.00 557 PHE A C 1
ATOM 4074 O O . PHE A 1 557 ? 20.047 -11.084 10.269 1.00 88.00 557 PHE A O 1
ATOM 4081 N N . ILE A 1 558 ? 17.925 -10.338 10.204 1.00 87.12 558 ILE A N 1
ATOM 4082 C CA . ILE A 1 558 ? 17.425 -11.389 9.307 1.00 87.12 558 ILE A CA 1
ATOM 4083 C C . ILE A 1 558 ? 18.054 -11.251 7.909 1.00 87.12 558 ILE A C 1
ATOM 4085 O O . ILE A 1 558 ? 18.442 -12.253 7.301 1.00 87.12 558 ILE A O 1
ATOM 4089 N N . LEU A 1 559 ? 18.205 -10.018 7.410 1.00 82.56 559 LEU A N 1
ATOM 4090 C CA . LEU A 1 559 ? 18.750 -9.747 6.074 1.00 82.56 559 LEU A CA 1
ATOM 4091 C C . LEU A 1 559 ? 20.270 -9.963 5.961 1.00 82.56 559 LEU A C 1
ATOM 4093 O O . LEU A 1 559 ? 20.738 -10.341 4.888 1.00 82.56 559 LEU A O 1
ATOM 4097 N N . ARG A 1 560 ? 21.051 -9.796 7.042 1.00 72.94 560 ARG A N 1
ATOM 4098 C CA . ARG A 1 560 ? 22.520 -10.004 7.039 1.00 72.94 560 ARG A CA 1
ATOM 4099 C C . ARG A 1 560 ? 22.960 -11.405 6.591 1.00 72.94 560 ARG A C 1
ATOM 4101 O O . ARG A 1 560 ? 24.080 -11.562 6.128 1.00 72.94 560 ARG A O 1
ATOM 4108 N N . ARG A 1 561 ? 22.086 -12.413 6.681 1.00 57.25 561 ARG A N 1
ATOM 4109 C CA . ARG A 1 561 ? 22.364 -13.800 6.251 1.00 57.25 561 ARG A CA 1
ATOM 4110 C C . ARG A 1 561 ? 22.082 -14.069 4.762 1.00 57.25 561 ARG A C 1
ATOM 4112 O O . ARG A 1 561 ? 21.985 -15.226 4.360 1.00 57.25 561 ARG A O 1
ATOM 4119 N N . VAL A 1 562 ? 21.850 -13.026 3.960 1.00 52.06 562 VAL A N 1
ATOM 4120 C CA . VAL A 1 562 ? 21.562 -13.127 2.513 1.00 52.06 562 VAL A CA 1
ATOM 4121 C C . VAL A 1 562 ? 22.786 -12.771 1.658 1.00 52.06 562 VAL A C 1
ATOM 4123 O O . VAL A 1 562 ? 22.843 -13.170 0.502 1.00 52.06 562 VAL A O 1
ATOM 4126 N N . THR A 1 563 ? 23.763 -12.051 2.217 1.00 41.03 563 THR A N 1
ATOM 4127 C CA . THR A 1 563 ? 24.945 -11.527 1.504 1.00 41.03 563 THR A CA 1
ATOM 4128 C C . THR A 1 563 ? 26.232 -12.323 1.748 1.00 41.03 563 THR A C 1
ATOM 4130 O O . THR A 1 563 ? 27.313 -11.793 1.511 1.00 41.03 563 THR A O 1
ATOM 4133 N N . THR A 1 564 ? 26.129 -13.557 2.244 1.00 32.16 564 THR A N 1
ATOM 4134 C CA . THR A 1 564 ? 27.257 -14.493 2.406 1.00 32.16 564 THR A CA 1
ATOM 4135 C C . THR A 1 564 ? 27.090 -15.688 1.499 1.00 32.16 564 THR A C 1
ATOM 4137 O O . THR A 1 564 ? 25.980 -16.274 1.563 1.00 32.16 564 THR A O 1
#

Sequence (564 aa):
MLIIAGSAAFAGYEAVKRLINPQDVQALGFPLADPIVGLLITVAILFVLRDAAREIYHRLMDAVDPKLVAQAGHILTQVPEVERVGSVRLRWLGHVLRAEVDIVVRHDLSLLQAHAVAVEAEHRLIHDLPRLRAATVHADPDGPAGTDHHAVLPTHRQHGRKARSGRIVGSMCEHHPFAGVHGGNELLRALPKAARALMWVRILNALGAYALSFLAVLAGPELAPVALAVFGVTALASRWAGAFLLDRFSPRGVLAAGLAATGLALIALTLAQGPAQVLAAIALVGLAFELYEPASQELLARASSGEQRHATYAVMGVVLSAGGAAAGLLAAVLLPLGVRWLVAVDALTCLMAAAVAVVFLPREDGARGARGARRDTVGGRWRPPAALMRLTVAGTAFAVGYLAVMMYLPLALLERGAPAWVPGLTLAGAAILAPLALWAARRLLAGRAHGVILGVGTLLLAGLALVMALTTSTPLTIASYLACTAVNSVLLGRWQSVVADAAPEPDRPRWFAFQGSSWGVAQPAVPPLAALAGGVVGTAGAGAFLAAGVAFLLVPFILRRVTT

Mean predicted aligned error: 15.76 Å